Protein AF-A0A958S9B5-F1 (afdb_monomer_lite)

Radius of gyration: 39.16 Å; chains: 1; bounding box: 111×58×113 Å

Sequence (435 aa):
MLKYILKRLIVFIPTLIIISLLAFVISINAPGDPVERLSKSANKEGTASEQSSATKKVKQEIRKRLGLDLPIFYLSLGTLADPDTLYKVEDKAQQDNLLKLTRQYGNWEAVQNYYIALNEALEVTSKLNTDEIYQSISTFTLEEKMMDDSSYTDTIYSSSYSKNQINEAKNNTNFDILSLLESYNQEIIESKLLDIEKRYAENSFLAPSQEKFESVKTAFNYLKENASSWKTYVPKIIWYGNNQYHRWLFGDGGERKGVLRGDFGISYIDNQPVSAKIWKKFTVSFVFIFLSIVLSYLVSIPIGIYSAYKKNSGFDKGSSVLLFILYSMPSFFIGTLLLYMFANPDMYVWFPESGFQDPATFSEDWGMFKKIAHHWPYMVLPLITYTYSSFAFLSRIMRVGMIDVMGQDFIRTARAKGLGEKKVVLKHALRNSLL

Foldseek 3Di:
DVVVVVVVVVVVVVVVVVVLVVVLVCVVPPDDDLLVLVLVVVPPDDDDDVCDPVSLVSSLVVCVVLQVLFAADQKDKAFLLDDLCLSVPSDPLLSVLLVLLSLVQVHSVLSVQLLVLLVLLLVQLVPQDLVVLQVVQQPDWDFDDDPDDDDRDRDRDPPGDDSVRSVVLSVVLSVLSVVLSNDNDPVSNVVSLVVNVVSCVVDVSCVRSVVSSVSSVVSVVVSVVNRDNVRRVHMDMHGDPDHSSCCQACNDVPPARHVVVVQNDADSPPRHGPSVVCVVVVVVVVVLVVLLVVVLCVQQQVLLLVLLLPPPDPSVVVLLVVLVVLLPDDLVVQLVVCLCADCDPVHHNPAHNDDQADPVPDDPPDDPVVSCVRRVRVNVSVSCSSRRNSSSVSNNLSNVLLNVQCPDVVLVVCVVVVDDPVCSRPPPRNVRSVD

Secondary structure (DSSP, 8-state):
-HHHHHHHHHHHHHHHHHHHHHHHHHHHTSSS-HHHHHHHHH--S--TTSHHHHHHHHHHHHHHHHTTTS-SSSEEEEESSS-S-GGG-S-HHHHHHHHHHHHHHS-HHHHHHHHHHHHHHHHHHHH--HHHHHHHHHT-------SSS-------------HHHHHHHHHHHHHHHHHHHT---HHHHHHHHHHHHHHHHH-GGGHHHHHHHHHHHHHHHHHHHT--GGGGGSEEEEE-SS-HHHHHHH--SSS---GGGT---B-TTT-SBHHHHHHHHHHHHHHHHHHHHHHHHHHHHHHHHHHHHTTTSHHHHHHHHHHHHHHHS-HHHHHHHHHHHHB-TTS-BSS-SS-SS-TTT--TTS-HHHHHHHHHHHHHHHHHHHHHHHHHHHHHHHHHHHHHHHTSHHHHHHHHTT--HHHIIIIIIHHHHT-

pLDDT: mean 86.71, std 12.52, range [40.31, 96.31]

Structure (mmCIF, N/CA/C/O backbone):
data_AF-A0A958S9B5-F1
#
_entry.id   AF-A0A958S9B5-F1
#
loop_
_atom_site.group_PDB
_atom_site.id
_atom_site.type_symbol
_atom_site.label_atom_id
_atom_site.label_alt_id
_atom_site.label_comp_id
_atom_site.label_asym_id
_atom_site.label_entity_id
_atom_site.label_seq_id
_atom_site.pdbx_PDB_ins_code
_atom_site.Cartn_x
_atom_site.Cartn_y
_atom_site.Cartn_z
_atom_site.occupancy
_atom_site.B_iso_or_equiv
_atom_site.auth_seq_id
_atom_site.auth_comp_id
_atom_site.auth_asym_id
_atom_site.auth_atom_id
_atom_site.pdbx_PDB_model_num
ATOM 1 N N . MET A 1 1 ? -20.496 -26.781 15.648 1.00 86.88 1 MET A N 1
ATOM 2 C CA . MET A 1 1 ? -19.239 -25.997 15.698 1.00 86.88 1 MET A CA 1
ATOM 3 C C . MET A 1 1 ? -18.278 -26.308 14.546 1.00 86.88 1 MET A C 1
ATOM 5 O O . MET A 1 1 ? -17.953 -25.380 13.820 1.00 86.88 1 MET A O 1
ATOM 9 N N . LEU A 1 2 ? -17.879 -27.566 14.294 1.00 92.56 2 LEU A N 1
ATOM 10 C CA . LEU A 1 2 ? -16.907 -27.913 13.230 1.00 92.56 2 LEU A CA 1
ATOM 11 C C . LEU A 1 2 ? -17.297 -27.402 11.824 1.00 92.56 2 LEU A C 1
ATOM 13 O O . LEU A 1 2 ? -16.510 -26.718 11.182 1.00 92.56 2 LEU A O 1
ATOM 17 N N . LYS A 1 3 ? -18.541 -27.644 11.378 1.00 93.75 3 LYS A N 1
ATOM 18 C CA . LYS A 1 3 ? -19.063 -27.160 10.079 1.00 93.75 3 LYS A CA 1
ATOM 19 C C . LYS A 1 3 ? -18.985 -25.633 9.933 1.00 93.75 3 LYS A C 1
ATOM 21 O O . LYS A 1 3 ? -18.738 -25.123 8.846 1.00 93.75 3 LYS A O 1
ATOM 26 N N . TYR A 1 4 ? -19.181 -24.907 11.032 1.00 92.81 4 TYR A N 1
ATOM 27 C CA . TYR A 1 4 ? -19.086 -23.448 11.062 1.00 92.81 4 TYR A CA 1
ATOM 28 C C . TYR A 1 4 ? -17.633 -22.970 10.959 1.00 92.81 4 TYR A C 1
ATOM 30 O O . TYR A 1 4 ? -17.346 -22.069 10.174 1.00 92.81 4 TYR A O 1
ATOM 38 N N . ILE A 1 5 ? -16.719 -23.613 11.694 1.00 94.38 5 ILE A N 1
ATOM 39 C CA . ILE A 1 5 ? -15.278 -23.332 11.621 1.00 94.38 5 ILE A CA 1
ATOM 40 C C . ILE A 1 5 ? -14.763 -23.608 10.207 1.00 94.38 5 ILE A C 1
ATOM 42 O O . ILE A 1 5 ? -14.125 -22.744 9.617 1.00 94.38 5 ILE A O 1
ATOM 46 N N . LEU A 1 6 ? -15.111 -24.759 9.627 1.00 95.69 6 LEU A N 1
ATOM 47 C CA . LEU A 1 6 ? -14.697 -25.125 8.274 1.00 95.69 6 LEU A CA 1
ATOM 48 C C . LEU A 1 6 ? -15.218 -24.126 7.233 1.00 95.69 6 LEU A C 1
ATOM 50 O O . LEU A 1 6 ? -14.453 -23.659 6.397 1.00 95.69 6 LEU A O 1
ATOM 54 N N . LYS A 1 7 ? -16.494 -23.724 7.325 1.00 95.06 7 LYS A N 1
ATOM 55 C CA . LYS A 1 7 ? -17.062 -22.690 6.447 1.00 95.06 7 LYS A CA 1
ATOM 56 C C . LYS A 1 7 ? -16.299 -21.368 6.567 1.00 95.06 7 LYS A C 1
ATOM 58 O O . LYS A 1 7 ? -16.026 -20.739 5.550 1.00 95.06 7 LYS A O 1
ATOM 63 N N . ARG A 1 8 ? -15.926 -20.951 7.783 1.00 93.62 8 ARG A N 1
ATOM 64 C CA . ARG A 1 8 ? -15.113 -19.742 7.987 1.00 93.62 8 ARG A CA 1
ATOM 65 C C . ARG A 1 8 ? -13.705 -19.883 7.418 1.00 93.62 8 ARG A C 1
ATOM 67 O O . ARG A 1 8 ? -13.253 -18.945 6.780 1.00 93.62 8 ARG A O 1
ATOM 74 N N . LEU A 1 9 ? -13.044 -21.026 7.599 1.00 94.06 9 LEU A N 1
ATOM 75 C CA . LEU A 1 9 ? -11.711 -21.275 7.037 1.00 94.06 9 LEU A CA 1
ATOM 76 C C . LEU A 1 9 ? -11.722 -21.253 5.505 1.00 94.06 9 LEU A C 1
ATOM 78 O O . LEU A 1 9 ? -10.840 -20.657 4.898 1.00 94.06 9 LEU A O 1
ATOM 82 N N . ILE A 1 10 ? -12.750 -21.828 4.879 1.00 95.50 10 ILE A N 1
ATOM 83 C CA . ILE A 1 10 ? -12.901 -21.799 3.419 1.00 95.50 10 ILE A CA 1
ATOM 84 C C . ILE A 1 10 ? -13.118 -20.368 2.920 1.00 95.50 10 ILE A C 1
ATOM 86 O O . ILE A 1 10 ? -12.505 -19.975 1.936 1.00 95.50 10 ILE A O 1
ATOM 90 N N . VAL A 1 11 ? -13.951 -19.573 3.601 1.00 94.50 11 VAL A N 1
ATOM 91 C CA . VAL A 1 11 ? -14.179 -18.157 3.249 1.00 94.50 11 VAL A CA 1
ATOM 92 C C . VAL A 1 11 ? -12.947 -17.294 3.540 1.00 94.50 11 VAL A C 1
ATOM 94 O O . VAL A 1 11 ? -12.721 -16.295 2.864 1.00 94.50 11 VAL A O 1
ATOM 97 N N . PHE A 1 12 ? -12.113 -17.688 4.501 1.00 94.31 12 PHE A N 1
ATOM 98 C CA . PHE A 1 12 ? -10.923 -16.938 4.886 1.00 94.31 12 PHE A CA 1
ATOM 99 C C . PHE A 1 12 ? -9.874 -16.869 3.765 1.00 94.31 12 PHE A C 1
ATOM 101 O O . PHE A 1 12 ? -9.286 -15.812 3.539 1.00 94.31 12 PHE A O 1
ATOM 108 N N . ILE A 1 13 ? -9.681 -17.954 3.012 1.00 92.31 13 ILE A N 1
ATOM 109 C CA . ILE A 1 13 ? -8.696 -18.020 1.920 1.00 92.31 13 ILE A CA 1
ATOM 110 C C . ILE A 1 13 ? -8.941 -16.948 0.835 1.00 92.31 13 ILE A C 1
ATOM 112 O O . ILE A 1 13 ? -8.038 -16.143 0.601 1.00 92.31 13 ILE A O 1
ATOM 116 N N . PRO A 1 14 ? -10.125 -16.851 0.194 1.00 94.62 14 PRO A N 1
ATOM 117 C CA . PRO A 1 14 ? -10.375 -15.811 -0.800 1.00 94.62 14 PRO A CA 1
ATOM 118 C C . PRO A 1 14 ? -10.345 -14.410 -0.184 1.00 94.62 14 PRO A C 1
ATOM 120 O O . PRO A 1 14 ? -9.853 -13.487 -0.827 1.00 94.62 14 PRO A O 1
ATOM 123 N N . THR A 1 15 ? -10.788 -14.231 1.069 1.00 93.44 15 THR A N 1
ATOM 124 C CA . THR A 1 15 ? -10.678 -12.917 1.725 1.00 93.44 15 THR A CA 1
ATOM 125 C C . THR A 1 15 ? -9.228 -12.484 1.909 1.00 93.44 15 THR A C 1
ATOM 127 O O . THR A 1 15 ? -8.916 -11.324 1.657 1.00 93.44 15 THR A O 1
ATOM 130 N N . LEU A 1 16 ? -8.326 -13.402 2.274 1.00 91.69 16 LEU A N 1
ATOM 131 C CA . LEU A 1 16 ? -6.903 -13.098 2.382 1.00 91.69 16 LEU A CA 1
ATOM 132 C C . LEU A 1 16 ? -6.302 -12.708 1.036 1.00 91.69 16 LEU A C 1
ATOM 134 O O . LEU A 1 16 ? -5.554 -11.740 0.993 1.00 91.69 16 LEU A O 1
ATOM 138 N N . ILE A 1 17 ? -6.652 -13.414 -0.043 1.00 91.94 17 ILE A N 1
ATOM 139 C CA . ILE A 1 17 ? -6.169 -13.099 -1.396 1.00 91.94 17 ILE A CA 1
ATOM 140 C C . ILE A 1 17 ? -6.638 -11.705 -1.831 1.00 91.94 17 ILE A C 1
ATOM 142 O O . ILE A 1 17 ? -5.865 -10.931 -2.390 1.00 91.94 17 ILE A O 1
ATOM 146 N N . ILE A 1 18 ? -7.897 -11.357 -1.554 1.00 94.62 18 ILE A N 1
ATOM 147 C CA . ILE A 1 18 ? -8.435 -10.029 -1.875 1.00 94.62 18 ILE A CA 1
ATOM 148 C C . ILE A 1 18 ? -7.705 -8.950 -1.069 1.00 94.62 18 ILE A C 1
ATOM 150 O O . ILE A 1 18 ? -7.278 -7.945 -1.633 1.00 94.62 18 ILE A O 1
ATOM 154 N N . ILE A 1 19 ? -7.530 -9.159 0.239 1.00 93.50 19 ILE A N 1
ATOM 155 C CA . ILE A 1 19 ? -6.843 -8.203 1.115 1.00 93.50 19 ILE A CA 1
ATOM 156 C C . ILE A 1 19 ? -5.372 -8.055 0.714 1.00 93.50 19 ILE A C 1
ATOM 158 O O . ILE A 1 19 ? -4.869 -6.935 0.683 1.00 93.50 19 ILE A O 1
ATOM 162 N N . SER A 1 20 ? -4.680 -9.147 0.381 1.00 93.56 20 SER A N 1
ATOM 163 C CA . SER A 1 20 ? -3.277 -9.104 -0.037 1.00 93.56 20 SER A CA 1
ATOM 164 C C . SER A 1 20 ? -3.110 -8.383 -1.368 1.00 93.56 20 SER A C 1
ATOM 166 O O . SER A 1 20 ? -2.190 -7.582 -1.508 1.00 93.56 20 SER A O 1
ATOM 168 N N . LEU A 1 21 ? -4.016 -8.608 -2.323 1.00 94.19 21 LEU A N 1
ATOM 169 C CA . LEU A 1 21 ? -4.018 -7.903 -3.602 1.00 94.19 21 LEU A CA 1
ATOM 170 C C . LEU A 1 21 ? -4.279 -6.410 -3.396 1.00 94.19 21 LEU A C 1
ATOM 172 O O . LEU A 1 21 ? -3.544 -5.583 -3.926 1.00 94.19 21 LEU A O 1
ATOM 176 N N . LEU A 1 22 ? -5.266 -6.055 -2.574 1.00 94.88 22 LEU A N 1
ATOM 177 C CA . LEU A 1 22 ? -5.580 -4.662 -2.264 1.00 94.88 22 LEU A CA 1
ATOM 178 C C . LEU A 1 22 ? -4.407 -3.967 -1.554 1.00 94.88 22 LEU A C 1
ATOM 180 O O . LEU A 1 22 ? -4.020 -2.865 -1.939 1.00 94.88 22 LEU A O 1
ATOM 184 N N . ALA A 1 23 ? -3.787 -4.625 -0.571 1.00 92.00 23 ALA A N 1
ATOM 185 C CA . ALA A 1 23 ? -2.603 -4.114 0.116 1.00 92.00 23 ALA A CA 1
ATOM 186 C C . ALA A 1 23 ? -1.419 -3.921 -0.844 1.00 92.00 23 ALA A C 1
ATOM 188 O O . ALA A 1 23 ? -0.729 -2.903 -0.778 1.00 92.00 23 ALA A O 1
ATOM 189 N N . PHE A 1 24 ? -1.207 -4.862 -1.764 1.00 93.25 24 PHE A N 1
ATOM 190 C CA . PHE A 1 24 ? -0.168 -4.757 -2.781 1.00 93.25 24 PHE A CA 1
ATOM 191 C C . PHE A 1 24 ? -0.432 -3.601 -3.754 1.00 93.25 24 PHE A C 1
ATOM 193 O O . PHE A 1 24 ? 0.469 -2.805 -4.004 1.00 93.25 24 PHE A O 1
ATOM 200 N N . VAL A 1 25 ? -1.672 -3.440 -4.232 1.00 93.69 25 VAL A N 1
ATOM 201 C CA . VAL A 1 25 ? -2.073 -2.314 -5.093 1.00 93.69 25 VAL A CA 1
ATOM 202 C C . VAL A 1 25 ? -1.829 -0.977 -4.393 1.00 93.69 25 VAL A C 1
ATOM 204 O O . VAL A 1 25 ? -1.271 -0.063 -4.995 1.00 93.69 25 VAL A O 1
ATOM 207 N N . ILE A 1 26 ? -2.179 -0.853 -3.112 1.00 90.88 26 ILE A N 1
ATOM 208 C CA . ILE A 1 26 ? -1.870 0.357 -2.336 1.00 90.88 26 ILE A CA 1
ATOM 209 C C . ILE A 1 26 ? -0.352 0.561 -2.234 1.00 90.88 26 ILE A C 1
ATOM 211 O O . ILE A 1 26 ? 0.127 1.682 -2.388 1.00 90.88 26 ILE A O 1
ATOM 215 N N . SER A 1 27 ? 0.416 -0.511 -2.019 1.00 86.62 27 SER A N 1
ATOM 216 C CA . SER A 1 27 ? 1.873 -0.438 -1.885 1.00 86.62 27 SER A CA 1
ATOM 217 C C . SER A 1 27 ? 2.575 0.040 -3.157 1.00 86.62 27 SER A C 1
ATOM 219 O O . SER A 1 27 ? 3.534 0.799 -3.048 1.00 86.62 27 SER A O 1
ATOM 221 N N . ILE A 1 28 ? 2.142 -0.394 -4.345 1.00 87.62 28 ILE A N 1
ATOM 222 C CA . ILE A 1 28 ? 2.762 0.015 -5.621 1.00 87.62 28 ILE A CA 1
ATOM 223 C C . ILE A 1 28 ? 2.362 1.434 -6.045 1.00 87.62 28 ILE A C 1
ATOM 225 O O . ILE A 1 28 ? 3.097 2.080 -6.782 1.00 87.62 28 ILE A O 1
ATOM 229 N N . ASN A 1 29 ? 1.209 1.920 -5.575 1.00 88.44 29 ASN A N 1
ATOM 230 C CA . ASN A 1 29 ? 0.721 3.277 -5.840 1.00 88.44 29 ASN A CA 1
ATOM 231 C C . ASN A 1 29 ? 1.169 4.286 -4.770 1.00 88.44 29 ASN A C 1
ATOM 233 O O . ASN A 1 29 ? 0.790 5.457 -4.822 1.00 88.44 29 ASN A O 1
ATOM 237 N N . ALA A 1 30 ? 1.957 3.850 -3.784 1.00 84.50 30 ALA A N 1
ATOM 238 C CA . ALA A 1 30 ? 2.488 4.737 -2.763 1.00 84.50 30 ALA A CA 1
ATOM 239 C C . ALA A 1 30 ? 3.435 5.780 -3.397 1.00 84.50 30 ALA A C 1
ATOM 241 O O . ALA A 1 30 ? 4.268 5.431 -4.235 1.00 84.50 30 ALA A O 1
ATOM 242 N N . PRO A 1 31 ? 3.340 7.064 -3.008 1.00 81.06 31 PRO A N 1
ATOM 243 C CA . PRO A 1 31 ? 4.114 8.123 -3.641 1.00 81.06 31 PRO A CA 1
ATOM 244 C C . PRO A 1 31 ? 5.620 8.019 -3.350 1.00 81.06 31 PRO A C 1
ATOM 246 O O . PRO A 1 31 ? 6.065 7.936 -2.200 1.00 81.06 31 PRO A O 1
ATOM 249 N N . GLY A 1 32 ? 6.409 8.152 -4.417 1.00 76.44 32 GLY A N 1
ATOM 250 C CA . GLY A 1 32 ? 7.869 8.212 -4.393 1.00 76.44 32 GLY A CA 1
ATOM 251 C C . GLY A 1 32 ? 8.536 6.919 -4.859 1.00 76.44 32 GLY A C 1
ATOM 252 O O . GLY A 1 32 ? 8.209 5.837 -4.384 1.00 76.44 32 GLY A O 1
ATOM 253 N N . ASP A 1 33 ? 9.518 7.048 -5.755 1.00 82.06 33 ASP A N 1
ATOM 254 C CA . ASP A 1 33 ? 10.293 5.906 -6.248 1.00 82.06 33 ASP A CA 1
ATOM 255 C C . ASP A 1 33 ? 11.311 5.458 -5.176 1.00 82.06 33 ASP A C 1
ATOM 257 O O . ASP A 1 33 ? 12.181 6.253 -4.788 1.00 82.06 33 ASP A O 1
ATOM 261 N N . PRO A 1 34 ? 11.231 4.214 -4.664 1.00 82.25 34 PRO A N 1
ATOM 262 C CA . PRO A 1 34 ? 12.216 3.695 -3.718 1.00 82.25 34 PRO A CA 1
ATOM 263 C C . PRO A 1 34 ? 13.635 3.682 -4.300 1.00 82.25 34 PRO A C 1
ATOM 265 O O . PRO A 1 34 ? 14.586 3.894 -3.549 1.00 82.25 34 PRO A O 1
ATOM 268 N N . VAL A 1 35 ? 13.792 3.509 -5.619 1.00 83.75 35 VAL A N 1
ATOM 269 C CA . VAL A 1 35 ? 15.101 3.549 -6.289 1.00 83.75 35 VAL A CA 1
ATOM 270 C C . VAL A 1 35 ? 15.729 4.928 -6.141 1.00 83.75 35 VAL A C 1
ATOM 272 O O . VAL A 1 35 ? 16.899 5.043 -5.784 1.00 83.75 35 VAL A O 1
ATOM 275 N N . GLU A 1 36 ? 14.946 5.986 -6.347 1.00 79.50 36 GLU A N 1
ATOM 276 C CA . GLU A 1 36 ? 15.434 7.359 -6.240 1.00 79.50 36 GLU A CA 1
ATOM 277 C C . GLU A 1 36 ? 15.895 7.668 -4.811 1.00 79.50 36 GLU A C 1
ATOM 279 O O . GLU A 1 36 ? 16.978 8.218 -4.612 1.00 79.50 36 GLU A O 1
ATOM 284 N N . ARG A 1 37 ? 15.116 7.253 -3.805 1.00 77.94 37 ARG A N 1
ATOM 285 C CA . ARG A 1 37 ? 15.450 7.462 -2.387 1.00 77.94 37 ARG A CA 1
ATOM 286 C C . ARG A 1 37 ? 16.728 6.728 -1.984 1.00 77.94 37 ARG A C 1
ATOM 288 O O . ARG A 1 37 ? 17.606 7.337 -1.377 1.00 77.94 37 ARG A O 1
ATOM 295 N N . LEU A 1 38 ? 16.851 5.459 -2.371 1.00 77.94 38 LEU A N 1
ATOM 296 C CA . LEU A 1 38 ? 18.025 4.641 -2.066 1.00 77.94 38 LEU A CA 1
ATOM 297 C C . LEU A 1 38 ? 19.271 5.122 -2.822 1.00 77.94 38 LEU A C 1
ATOM 299 O O . LEU A 1 38 ? 20.353 5.192 -2.241 1.00 77.94 38 LEU A O 1
ATOM 303 N N . SER A 1 39 ? 19.122 5.539 -4.083 1.00 77.31 39 SER A N 1
ATOM 304 C CA . SER A 1 39 ? 20.230 6.107 -4.862 1.00 77.31 39 SER A CA 1
ATOM 305 C C . SER A 1 39 ? 20.738 7.424 -4.268 1.00 77.31 39 SER A C 1
ATOM 307 O O . SER A 1 39 ? 21.943 7.628 -4.177 1.00 77.31 39 SER A O 1
ATOM 309 N N . LYS A 1 40 ? 19.843 8.292 -3.770 1.00 72.69 40 LYS A N 1
ATOM 310 C CA . LYS A 1 40 ? 20.224 9.546 -3.099 1.00 72.69 40 LYS A CA 1
ATOM 311 C C . LYS A 1 40 ? 20.951 9.305 -1.781 1.00 72.69 40 LYS A C 1
ATOM 313 O O . LYS A 1 40 ? 21.849 10.068 -1.446 1.00 72.69 40 LYS A O 1
ATOM 318 N N . SER A 1 41 ? 20.583 8.259 -1.038 1.00 66.00 41 SER A N 1
ATOM 319 C CA . SER A 1 41 ? 21.331 7.869 0.161 1.00 66.00 41 SER A CA 1
ATOM 320 C C . SER A 1 41 ? 22.704 7.268 -0.154 1.00 66.00 41 SER A C 1
ATOM 322 O O . SER A 1 41 ? 23.614 7.442 0.649 1.00 66.00 41 SER A O 1
ATOM 324 N N . ALA A 1 42 ? 22.859 6.604 -1.305 1.00 63.84 42 ALA A N 1
ATOM 325 C CA . ALA A 1 42 ? 24.129 6.023 -1.743 1.00 63.84 42 ALA A CA 1
ATOM 326 C C . ALA A 1 42 ? 25.096 7.070 -2.336 1.00 63.84 42 ALA A C 1
ATOM 328 O O . ALA A 1 42 ? 26.294 7.001 -2.093 1.00 63.84 42 ALA A O 1
ATOM 329 N N . ASN A 1 43 ? 24.585 8.076 -3.054 1.00 61.66 43 ASN A N 1
ATOM 330 C CA . ASN A 1 43 ? 25.380 9.066 -3.796 1.00 61.66 43 ASN A CA 1
ATOM 331 C C . ASN A 1 43 ? 25.842 10.277 -2.959 1.00 61.66 43 ASN A C 1
ATOM 333 O O . ASN A 1 43 ? 25.967 11.381 -3.486 1.00 61.66 43 ASN A O 1
ATOM 337 N N . LYS A 1 44 ? 26.080 10.120 -1.651 1.00 53.81 44 LYS A N 1
ATOM 338 C CA . LYS A 1 44 ? 26.502 11.243 -0.789 1.00 53.81 44 LYS A CA 1
ATOM 339 C C . LYS A 1 44 ? 27.952 11.716 -1.009 1.00 53.81 44 LYS A C 1
ATOM 341 O O . LYS A 1 44 ? 28.370 12.648 -0.330 1.00 53.81 44 LYS A O 1
ATOM 346 N N . GLU A 1 45 ? 28.684 11.155 -1.972 1.00 50.16 45 GLU A N 1
ATOM 347 C CA . GLU A 1 45 ? 30.063 11.535 -2.307 1.00 50.16 45 GLU A CA 1
ATOM 348 C C . GLU A 1 45 ? 30.270 11.556 -3.841 1.00 50.16 45 GLU A C 1
ATOM 350 O O . GLU A 1 45 ? 30.166 10.519 -4.490 1.00 50.16 45 GLU A O 1
ATOM 355 N N . GLY A 1 46 ? 30.550 12.728 -4.438 1.00 44.19 46 GLY A N 1
ATOM 356 C CA . GLY A 1 46 ? 31.077 12.846 -5.816 1.00 44.19 46 GLY A CA 1
ATOM 357 C C . GLY A 1 46 ? 30.486 13.964 -6.697 1.00 44.19 46 GLY A C 1
ATOM 358 O O . GLY A 1 46 ? 29.293 14.250 -6.650 1.00 44.19 46 GLY A O 1
ATOM 359 N N . THR A 1 47 ? 31.338 14.596 -7.512 1.00 44.09 47 THR A N 1
ATOM 360 C CA . THR A 1 47 ? 31.079 15.732 -8.424 1.00 44.09 47 THR A CA 1
ATOM 361 C C . THR A 1 47 ? 30.292 15.365 -9.699 1.00 44.09 47 THR A C 1
ATOM 363 O O . THR A 1 47 ? 30.292 14.229 -10.162 1.00 44.09 47 THR A O 1
ATOM 366 N N . ALA A 1 48 ? 29.616 16.367 -10.276 1.00 49.94 48 ALA A N 1
ATOM 367 C CA . ALA A 1 48 ? 28.470 16.243 -11.188 1.00 49.94 48 ALA A CA 1
ATOM 368 C C . ALA A 1 48 ? 28.721 15.760 -12.638 1.00 49.94 48 ALA A C 1
ATOM 370 O O . ALA A 1 48 ? 27.755 15.540 -13.367 1.00 49.94 48 ALA A O 1
ATOM 371 N N . SER A 1 49 ? 29.965 15.605 -13.103 1.00 40.31 49 SER A N 1
ATOM 372 C CA . SER A 1 49 ? 30.252 15.496 -14.549 1.00 40.31 49 SER A CA 1
ATOM 373 C C . SER A 1 49 ? 30.508 14.079 -15.088 1.00 40.31 49 SER A C 1
ATOM 375 O O . SER A 1 49 ? 30.287 13.853 -16.272 1.00 40.31 49 SER A O 1
ATOM 377 N N . GLU A 1 50 ? 30.867 13.096 -14.255 1.00 41.41 50 GLU A N 1
ATOM 378 C CA . GLU A 1 50 ? 30.998 11.674 -14.670 1.00 41.41 50 GLU A CA 1
ATOM 379 C C . GLU A 1 50 ? 29.745 10.835 -14.342 1.00 41.41 50 GLU A C 1
ATOM 381 O O . GLU A 1 50 ? 29.669 9.627 -14.579 1.00 41.41 50 GLU A O 1
ATOM 386 N N . GLN A 1 51 ? 28.714 11.487 -13.801 1.00 49.28 51 GLN A N 1
ATOM 387 C CA . GLN A 1 51 ? 27.632 10.830 -13.078 1.00 49.28 51 GLN A CA 1
ATOM 388 C C . GLN A 1 51 ? 26.522 10.230 -13.946 1.00 49.28 51 GLN A C 1
ATOM 390 O O . GLN A 1 51 ? 25.775 9.415 -13.421 1.00 49.28 51 GLN A O 1
ATOM 395 N N . SER A 1 52 ? 26.369 10.539 -15.237 1.00 59.28 52 SER A N 1
ATOM 396 C CA . SER A 1 52 ? 25.160 10.097 -15.966 1.00 59.28 52 SER A CA 1
ATOM 397 C C . SER A 1 52 ? 25.101 8.572 -16.168 1.00 59.28 52 SER A C 1
ATOM 399 O O . SER A 1 52 ? 24.144 7.925 -15.739 1.00 59.28 52 SER A O 1
ATOM 401 N N . SER A 1 53 ? 26.146 7.960 -16.731 1.00 56.34 53 SER A N 1
ATOM 402 C CA . SER A 1 53 ? 26.146 6.517 -17.030 1.00 56.34 53 SER A CA 1
ATOM 403 C C . SER A 1 53 ? 26.349 5.649 -15.785 1.00 56.34 53 SER A C 1
ATOM 405 O O . SER A 1 53 ? 25.677 4.631 -15.629 1.00 56.34 53 SER A O 1
ATOM 407 N N . ALA A 1 54 ? 27.229 6.059 -14.864 1.00 61.91 54 ALA A N 1
ATOM 408 C CA . ALA A 1 54 ? 27.456 5.340 -13.609 1.00 61.91 54 ALA A CA 1
ATOM 409 C C . ALA A 1 54 ? 26.230 5.412 -12.678 1.00 61.91 54 ALA A C 1
ATOM 411 O O . ALA A 1 54 ? 25.812 4.391 -12.134 1.00 61.91 54 ALA A O 1
ATOM 412 N N . THR A 1 55 ? 25.571 6.574 -12.569 1.00 72.06 55 THR A N 1
ATOM 413 C CA . THR A 1 55 ? 24.340 6.708 -11.767 1.00 72.06 55 THR A CA 1
ATOM 414 C C . THR A 1 55 ? 23.179 5.924 -12.375 1.00 72.06 55 THR A C 1
ATOM 416 O O . THR A 1 55 ? 22.410 5.318 -11.627 1.00 72.06 55 THR A O 1
ATOM 419 N N . LYS A 1 56 ? 23.045 5.886 -13.712 1.00 74.44 56 LYS A N 1
ATOM 420 C CA . LYS A 1 56 ? 22.042 5.042 -14.387 1.00 74.44 56 LYS A CA 1
ATOM 421 C C . LYS A 1 56 ? 22.232 3.561 -14.029 1.00 74.44 56 LYS A C 1
ATOM 423 O O . LYS A 1 56 ? 21.263 2.929 -13.609 1.00 74.44 56 LYS A O 1
ATOM 428 N N . LYS A 1 57 ? 23.471 3.052 -14.073 1.00 78.56 57 LYS A N 1
ATOM 429 C CA . LYS A 1 57 ? 23.801 1.667 -13.683 1.00 78.56 57 LYS A CA 1
ATOM 430 C C . LYS A 1 57 ? 23.460 1.364 -12.221 1.00 78.56 57 LYS A C 1
ATOM 432 O O . LYS A 1 57 ? 22.818 0.357 -11.940 1.00 78.56 57 LYS A O 1
ATOM 437 N N . VAL A 1 58 ? 23.804 2.259 -11.290 1.00 82.12 58 VAL A N 1
ATOM 438 C CA . VAL A 1 58 ? 23.468 2.089 -9.861 1.00 82.12 58 VAL A CA 1
ATOM 439 C C . VAL A 1 58 ? 21.952 2.048 -9.645 1.00 82.12 58 VAL A C 1
ATOM 441 O O . VAL A 1 58 ? 21.443 1.185 -8.928 1.00 82.12 58 VAL A O 1
ATOM 444 N N . LYS A 1 59 ? 21.195 2.946 -10.292 1.00 81.94 59 LYS A N 1
ATOM 445 C CA . LYS A 1 59 ? 19.725 2.944 -10.210 1.00 81.94 59 LYS A CA 1
ATOM 446 C C . LYS A 1 59 ? 19.125 1.644 -10.757 1.00 81.94 59 LYS A C 1
ATOM 448 O O . LYS A 1 59 ? 18.196 1.110 -10.150 1.00 81.94 59 LYS A O 1
ATOM 453 N N . GLN A 1 60 ? 19.656 1.121 -11.861 1.00 80.88 60 GLN A N 1
ATOM 454 C CA . GLN A 1 60 ? 19.230 -0.158 -12.440 1.00 80.88 60 GLN A CA 1
ATOM 455 C C . GLN A 1 60 ? 19.497 -1.331 -11.489 1.00 80.88 60 GLN A C 1
ATOM 457 O O . GLN A 1 60 ? 18.608 -2.151 -11.257 1.00 80.88 60 GLN A O 1
ATOM 462 N N . GLU A 1 61 ? 20.672 -1.372 -10.859 1.00 84.38 61 GLU A N 1
ATOM 463 C CA . GLU A 1 61 ? 21.016 -2.426 -9.905 1.00 84.38 61 GLU A CA 1
ATOM 464 C C . GLU A 1 61 ? 20.084 -2.421 -8.684 1.00 84.38 61 GLU A C 1
ATOM 466 O O . GLU A 1 61 ? 19.555 -3.466 -8.293 1.00 84.38 61 GLU A O 1
ATOM 471 N N . ILE A 1 62 ? 19.804 -1.241 -8.119 1.00 84.62 62 ILE A N 1
ATOM 472 C CA . ILE A 1 62 ? 18.838 -1.093 -7.020 1.00 84.62 62 ILE A CA 1
ATOM 473 C C . ILE A 1 62 ? 17.451 -1.581 -7.460 1.00 84.62 62 ILE A C 1
ATOM 475 O O . ILE A 1 62 ? 16.787 -2.305 -6.716 1.00 84.62 62 ILE A O 1
ATOM 479 N N . ARG A 1 63 ? 17.013 -1.232 -8.677 1.00 85.62 63 ARG A N 1
ATOM 480 C CA . ARG A 1 63 ? 15.710 -1.648 -9.218 1.00 85.62 63 ARG A CA 1
ATOM 481 C C . ARG A 1 63 ? 15.588 -3.174 -9.296 1.00 85.62 63 ARG A C 1
ATOM 483 O O . ARG A 1 63 ? 14.572 -3.712 -8.857 1.00 85.62 63 ARG A O 1
ATOM 490 N N . LYS A 1 64 ? 16.644 -3.852 -9.756 1.00 86.69 64 LYS A N 1
ATOM 491 C CA . LYS A 1 64 ? 16.737 -5.317 -9.854 1.00 86.69 64 LYS A CA 1
ATOM 492 C C . LYS A 1 64 ? 16.727 -6.003 -8.488 1.00 86.69 64 LYS A C 1
ATOM 494 O O . LYS A 1 64 ? 15.982 -6.963 -8.271 1.00 86.69 64 LYS A O 1
ATOM 499 N N . ARG A 1 65 ? 17.491 -5.470 -7.524 1.00 84.75 65 ARG A N 1
ATOM 500 C CA . ARG A 1 65 ? 17.483 -5.964 -6.133 1.00 84.75 65 ARG A CA 1
ATOM 501 C C . ARG A 1 65 ? 16.081 -5.882 -5.529 1.00 84.75 65 ARG A C 1
ATOM 503 O O . ARG A 1 65 ? 15.592 -6.860 -4.967 1.00 84.75 65 ARG A O 1
ATOM 510 N N . LEU A 1 66 ? 15.388 -4.759 -5.733 1.00 85.31 66 LEU A N 1
ATOM 511 C CA . LEU A 1 66 ? 14.012 -4.564 -5.267 1.00 85.31 66 LEU A CA 1
ATOM 512 C C . LEU A 1 66 ? 12.958 -5.354 -6.063 1.00 85.31 66 LEU A C 1
ATOM 514 O O . LEU A 1 66 ? 11.815 -5.447 -5.615 1.00 85.31 66 LEU A O 1
ATOM 518 N N . GLY A 1 67 ? 13.322 -5.924 -7.215 1.00 87.38 67 GLY A N 1
ATOM 519 C CA . GLY A 1 67 ? 12.415 -6.641 -8.111 1.00 87.38 67 GLY A CA 1
ATOM 520 C C . GLY A 1 67 ? 11.460 -5.755 -8.892 1.00 87.38 67 GLY A C 1
ATOM 521 O O . GLY A 1 67 ? 10.459 -6.247 -9.398 1.00 87.38 67 GLY A O 1
ATOM 522 N N . LEU A 1 68 ? 11.742 -4.458 -8.969 1.00 86.62 68 LEU A N 1
ATOM 523 C CA . LEU A 1 68 ? 10.907 -3.466 -9.649 1.00 86.62 68 LEU A CA 1
ATOM 524 C C . LEU A 1 68 ? 11.060 -3.505 -11.178 1.00 86.62 68 LEU A C 1
ATOM 526 O O . LEU A 1 68 ? 10.332 -2.815 -11.884 1.00 86.62 68 LEU A O 1
ATOM 530 N N . ASP A 1 69 ? 12.015 -4.289 -11.670 1.00 86.38 69 ASP A N 1
ATOM 531 C CA . ASP A 1 69 ? 12.208 -4.682 -13.067 1.00 86.38 69 ASP A CA 1
ATOM 532 C C . ASP A 1 69 ? 11.203 -5.754 -13.523 1.00 86.38 69 ASP A C 1
ATOM 534 O O . ASP A 1 69 ? 10.990 -5.956 -14.716 1.00 86.38 69 ASP A O 1
ATOM 538 N N . LEU A 1 70 ? 10.549 -6.441 -12.583 1.00 90.06 70 LEU A N 1
ATOM 539 C CA . LEU A 1 70 ? 9.613 -7.512 -12.901 1.00 90.06 70 LEU A CA 1
ATOM 540 C C . LEU A 1 70 ? 8.206 -6.983 -13.213 1.00 90.06 70 LEU A C 1
ATOM 542 O O . LEU A 1 70 ? 7.815 -5.913 -12.737 1.00 90.06 70 LEU A O 1
ATOM 546 N N . PRO A 1 71 ? 7.386 -7.768 -13.934 1.00 91.56 71 PRO A N 1
ATOM 547 C CA . PRO A 1 71 ? 5.965 -7.494 -14.105 1.00 91.56 71 PRO A CA 1
ATOM 548 C C . PRO A 1 71 ? 5.262 -7.334 -12.757 1.00 91.56 71 PRO A C 1
ATOM 550 O O . PRO A 1 71 ? 5.620 -7.986 -11.779 1.00 91.56 71 PRO A O 1
ATOM 553 N N . ILE A 1 72 ? 4.235 -6.489 -12.695 1.00 92.44 72 ILE A N 1
ATOM 554 C CA . ILE A 1 72 ? 3.543 -6.174 -11.434 1.00 92.44 72 ILE A CA 1
ATOM 555 C C . ILE A 1 72 ? 2.837 -7.412 -10.858 1.00 92.44 72 ILE A C 1
ATOM 557 O O . ILE A 1 72 ? 2.869 -7.654 -9.651 1.00 92.44 72 ILE A O 1
ATOM 561 N N . PHE A 1 73 ? 2.209 -8.210 -11.720 1.00 93.88 73 PHE A N 1
ATOM 562 C CA . PHE A 1 73 ? 1.354 -9.328 -11.332 1.00 93.88 73 PHE A CA 1
ATOM 563 C C . PHE A 1 73 ? 1.561 -10.535 -12.255 1.00 93.88 73 PHE A C 1
ATOM 565 O O . PHE A 1 73 ? 2.266 -10.446 -13.256 1.00 93.88 73 PHE A O 1
ATOM 572 N N . TYR A 1 74 ? 0.939 -11.668 -11.922 1.00 91.75 74 TYR A N 1
ATOM 573 C CA . TYR A 1 74 ? 1.015 -12.912 -12.700 1.00 91.75 74 TYR A CA 1
ATOM 574 C C . TYR A 1 74 ? 0.473 -12.806 -14.119 1.00 91.75 74 TYR A C 1
ATOM 576 O O . TYR A 1 74 ? 0.834 -13.616 -14.966 1.00 91.75 74 TYR A O 1
ATOM 584 N N . LEU A 1 75 ? -0.414 -11.850 -14.365 1.00 92.62 75 LEU A N 1
ATOM 585 C CA . LEU A 1 75 ? -1.015 -11.644 -15.666 1.00 92.62 75 LEU A CA 1
ATOM 586 C C . LEU A 1 75 ? -1.140 -10.157 -15.969 1.00 92.62 75 LEU A C 1
ATOM 588 O O . LEU A 1 75 ? -1.375 -9.351 -15.065 1.00 92.62 75 LEU A O 1
ATOM 592 N N . SER A 1 76 ? -0.995 -9.810 -17.241 1.00 91.19 76 SER A N 1
ATOM 593 C CA . SER A 1 76 ? -1.354 -8.503 -17.785 1.00 91.19 76 SER A CA 1
ATOM 594 C C . SER A 1 76 ? -2.279 -8.671 -18.985 1.00 91.19 76 SER A C 1
ATOM 596 O O . SER A 1 76 ? -2.320 -9.720 -19.637 1.00 91.19 76 SER A O 1
ATOM 598 N N . LEU A 1 77 ? -3.048 -7.620 -19.250 1.00 91.00 77 LEU A N 1
ATOM 599 C CA . LEU A 1 77 ? -3.817 -7.486 -20.476 1.00 91.00 77 LEU A CA 1
ATOM 600 C C . LEU A 1 77 ? -2.981 -6.669 -21.454 1.00 91.00 77 LEU A C 1
ATOM 602 O O . LEU A 1 77 ? -2.661 -5.511 -21.182 1.00 91.00 77 LEU A O 1
ATOM 606 N N . GLY A 1 78 ? -2.623 -7.294 -22.566 1.00 90.31 78 GLY A N 1
ATOM 607 C CA . GLY A 1 78 ? -1.933 -6.663 -23.678 1.00 90.31 78 GLY A CA 1
ATOM 608 C C . GLY A 1 78 ? -2.626 -6.994 -24.989 1.00 90.31 78 GLY A C 1
ATOM 609 O O . GLY A 1 78 ? -3.785 -7.414 -25.027 1.00 90.31 78 GLY A O 1
ATOM 610 N N . THR A 1 79 ? -1.893 -6.814 -26.070 1.00 92.69 79 THR A N 1
ATOM 611 C CA . THR A 1 79 ? -2.320 -7.090 -27.440 1.00 92.69 79 THR A CA 1
ATOM 612 C C . THR A 1 79 ? -1.516 -8.258 -28.013 1.00 92.69 79 THR A C 1
ATOM 614 O O . THR A 1 79 ? -0.511 -8.670 -27.433 1.00 92.69 79 THR A O 1
ATOM 617 N N . LEU A 1 80 ? -1.919 -8.817 -29.157 1.00 91.50 80 LEU A N 1
ATOM 618 C CA . LEU A 1 80 ? -1.102 -9.825 -29.851 1.00 91.50 80 LEU A CA 1
ATOM 619 C C . LEU A 1 80 ? 0.258 -9.273 -30.307 1.00 91.50 80 LEU A C 1
ATOM 621 O O . LEU A 1 80 ? 1.175 -10.063 -30.530 1.00 91.50 80 LEU A O 1
ATOM 625 N N . ALA A 1 81 ? 0.379 -7.951 -30.455 1.00 91.56 81 ALA A N 1
ATOM 626 C CA . ALA A 1 81 ? 1.638 -7.289 -30.769 1.00 91.56 81 ALA A CA 1
ATOM 627 C C . ALA A 1 81 ? 2.572 -7.205 -29.552 1.00 91.56 81 ALA A C 1
ATOM 629 O O . ALA A 1 81 ? 3.784 -7.248 -29.730 1.00 91.56 81 ALA A O 1
ATOM 630 N N . ASP A 1 82 ? 2.031 -7.108 -28.332 1.00 90.44 82 ASP A N 1
ATOM 631 C CA . ASP A 1 82 ? 2.837 -6.936 -27.124 1.00 90.44 82 ASP A CA 1
ATOM 632 C C . ASP A 1 82 ? 3.602 -8.231 -26.770 1.00 90.44 82 ASP A C 1
ATOM 634 O O . ASP A 1 82 ? 3.005 -9.316 -26.670 1.00 90.44 82 ASP A O 1
ATOM 638 N N . PRO A 1 83 ? 4.921 -8.146 -26.533 1.00 88.44 83 PRO A N 1
ATOM 639 C CA . PRO A 1 83 ? 5.711 -9.297 -26.121 1.00 88.44 83 PRO A CA 1
ATOM 640 C C . PRO A 1 83 ? 5.544 -9.621 -24.639 1.00 88.44 83 PRO A C 1
ATOM 642 O O . PRO A 1 83 ? 5.231 -8.779 -23.796 1.00 88.44 83 PRO A O 1
ATOM 645 N N . ASP A 1 84 ? 5.884 -10.855 -24.299 1.00 84.88 84 ASP A N 1
ATOM 646 C CA . ASP A 1 84 ? 6.091 -11.288 -22.924 1.00 84.88 84 ASP A CA 1
ATOM 647 C C . ASP A 1 84 ? 7.475 -10.902 -22.382 1.00 84.88 84 ASP A C 1
ATOM 649 O O . ASP A 1 84 ? 7.641 -10.866 -21.172 1.00 84.88 84 ASP A O 1
ATOM 653 N N . THR A 1 85 ? 8.455 -10.556 -23.224 1.00 87.56 85 THR A N 1
ATOM 654 C CA . THR A 1 85 ? 9.852 -10.295 -22.824 1.00 87.56 85 THR A CA 1
ATOM 655 C C . THR A 1 85 ? 10.227 -8.828 -22.615 1.00 87.56 85 THR A C 1
ATOM 657 O O . THR A 1 85 ? 11.330 -8.572 -22.137 1.00 87.56 85 THR A O 1
ATOM 660 N N . LEU A 1 86 ? 9.345 -7.863 -22.901 1.00 86.94 86 LEU A N 1
ATOM 661 C CA . LEU A 1 86 ? 9.668 -6.425 -22.829 1.00 86.94 86 LEU A CA 1
ATOM 662 C C . LEU A 1 86 ? 10.195 -5.978 -21.455 1.00 86.94 86 LEU A C 1
ATOM 664 O O . LEU A 1 86 ? 11.010 -5.068 -21.374 1.00 86.94 86 LEU A O 1
ATOM 668 N N . TYR A 1 87 ? 9.768 -6.623 -20.367 1.00 85.62 87 TYR A N 1
ATOM 669 C CA . TYR A 1 87 ? 10.257 -6.329 -19.012 1.00 85.62 87 TYR A CA 1
ATOM 670 C C . TYR A 1 87 ? 11.740 -6.672 -18.790 1.00 85.62 87 TYR A C 1
ATOM 672 O O . TYR A 1 87 ? 12.319 -6.241 -17.802 1.00 85.62 87 TYR A O 1
ATOM 680 N N . LYS A 1 88 ? 12.368 -7.442 -19.689 1.00 86.25 88 LYS A N 1
ATOM 681 C CA . LYS A 1 88 ? 13.798 -7.777 -19.613 1.00 86.25 88 LYS A CA 1
ATOM 682 C C . LYS A 1 88 ? 14.704 -6.621 -20.046 1.00 86.25 88 LYS A C 1
ATOM 684 O O . LYS A 1 88 ? 15.906 -6.692 -19.815 1.00 86.25 88 LYS A O 1
ATOM 689 N N . VAL A 1 89 ? 14.151 -5.590 -20.687 1.00 86.19 89 VAL A N 1
ATOM 690 C CA . VAL A 1 89 ? 14.892 -4.385 -21.071 1.00 86.19 89 VAL A CA 1
ATOM 691 C C . VAL A 1 89 ? 15.127 -3.540 -19.818 1.00 86.19 89 VAL A C 1
ATOM 693 O O . VAL A 1 89 ? 14.176 -3.075 -19.195 1.00 86.19 89 VAL A O 1
ATOM 696 N N . GLU A 1 90 ? 16.393 -3.374 -19.427 1.00 79.50 90 GLU A N 1
ATOM 697 C CA . GLU A 1 90 ? 16.762 -2.762 -18.139 1.00 79.50 90 GLU A CA 1
ATOM 698 C C . GLU A 1 90 ? 16.485 -1.249 -18.081 1.00 79.50 90 GLU A C 1
ATOM 700 O O . GLU A 1 90 ? 16.112 -0.713 -17.031 1.00 79.50 90 GLU A O 1
ATOM 705 N N . ASP A 1 91 ? 16.676 -0.540 -19.198 1.00 82.81 91 ASP A N 1
ATOM 706 C CA . ASP A 1 91 ? 16.416 0.894 -19.287 1.00 82.81 91 ASP A CA 1
ATOM 707 C C . ASP A 1 91 ? 14.932 1.170 -19.569 1.00 82.81 91 ASP A C 1
ATOM 709 O O . ASP A 1 91 ? 14.365 0.730 -20.570 1.00 82.81 91 ASP A O 1
ATOM 713 N N . LYS A 1 92 ? 14.297 1.941 -18.681 1.00 80.81 92 LYS A N 1
ATOM 714 C CA . LYS A 1 92 ? 12.865 2.243 -18.769 1.00 80.81 92 LYS A CA 1
ATOM 715 C C . LYS A 1 92 ? 12.515 3.131 -19.966 1.00 80.81 92 LYS A C 1
ATOM 717 O O . LYS A 1 92 ? 11.450 2.951 -20.543 1.00 80.81 92 LYS A O 1
ATOM 722 N N . ALA A 1 93 ? 13.381 4.074 -20.339 1.00 84.25 93 ALA A N 1
ATOM 723 C CA . ALA A 1 93 ? 13.132 4.929 -21.497 1.00 84.25 93 ALA A CA 1
ATOM 724 C C . ALA A 1 93 ? 13.156 4.097 -22.785 1.00 84.25 93 ALA A C 1
ATOM 726 O O . ALA A 1 93 ? 12.262 4.232 -23.620 1.00 84.25 93 ALA A O 1
ATOM 727 N N . GLN A 1 94 ? 14.109 3.166 -22.891 1.00 90.31 94 GLN A N 1
ATOM 728 C CA . GLN A 1 94 ? 14.162 2.209 -23.998 1.00 90.31 94 GLN A CA 1
ATOM 729 C C . GLN A 1 94 ? 12.945 1.279 -23.997 1.00 90.31 94 GLN A C 1
ATOM 731 O O . GLN A 1 94 ? 12.324 1.074 -25.035 1.00 90.31 94 GLN A O 1
ATOM 736 N N . GLN A 1 95 ? 12.551 0.754 -22.835 1.00 89.69 95 GLN A N 1
ATOM 737 C CA . GLN A 1 95 ? 11.369 -0.095 -22.698 1.00 89.69 95 GLN A CA 1
ATOM 738 C C . GLN A 1 95 ? 10.088 0.613 -23.178 1.00 89.69 95 GLN A C 1
ATOM 740 O O . GLN A 1 95 ? 9.317 0.052 -23.960 1.00 89.69 95 GLN A O 1
ATOM 745 N N . ASP A 1 96 ? 9.874 1.858 -22.743 1.00 89.31 96 ASP A N 1
ATOM 746 C CA . ASP A 1 96 ? 8.728 2.676 -23.148 1.00 89.31 96 ASP A CA 1
ATOM 747 C C . ASP A 1 96 ? 8.768 2.984 -24.654 1.00 89.31 96 ASP A C 1
ATOM 749 O O . ASP A 1 96 ? 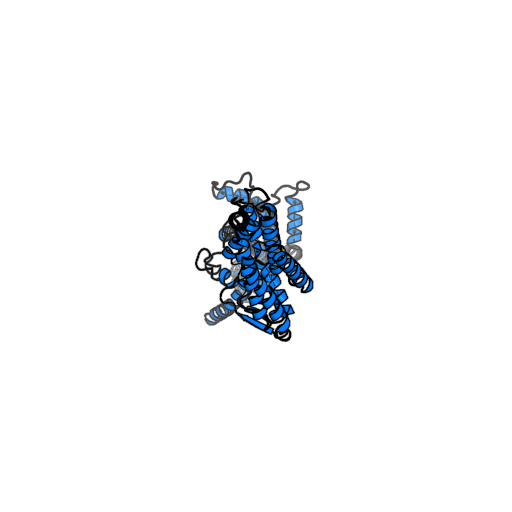7.726 2.990 -25.317 1.00 89.31 96 ASP A O 1
ATOM 753 N N . ASN A 1 97 ? 9.962 3.214 -25.209 1.00 93.38 97 ASN A N 1
ATOM 754 C CA . ASN A 1 97 ? 10.161 3.434 -26.638 1.00 93.38 97 ASN A CA 1
ATOM 755 C C . ASN A 1 97 ? 9.786 2.195 -27.465 1.00 93.38 97 ASN A C 1
ATOM 757 O O . ASN A 1 97 ? 8.982 2.273 -28.396 1.00 93.38 97 ASN A O 1
ATOM 761 N N . LEU A 1 98 ? 10.295 1.028 -27.072 1.00 94.19 98 LEU A N 1
ATOM 762 C CA . LEU A 1 98 ? 10.004 -0.247 -27.722 1.00 94.19 98 LEU A CA 1
ATOM 763 C C . LEU A 1 98 ? 8.519 -0.596 -27.662 1.00 94.19 98 LEU A C 1
ATOM 765 O O . LEU A 1 98 ? 7.965 -1.069 -28.653 1.00 94.19 98 LEU A O 1
ATOM 769 N N . LEU A 1 99 ? 7.844 -0.315 -26.544 1.00 92.38 99 LEU A N 1
ATOM 770 C CA . LEU A 1 99 ? 6.395 -0.488 -26.440 1.00 92.38 99 LEU A CA 1
ATOM 771 C C . LEU A 1 99 ? 5.647 0.389 -27.453 1.00 92.38 99 LEU A C 1
ATOM 773 O O . LEU A 1 99 ? 4.703 -0.072 -28.093 1.00 92.38 99 LEU A O 1
ATOM 777 N N . LYS A 1 100 ? 6.062 1.650 -27.620 1.00 93.38 100 LYS A N 1
ATOM 778 C CA . LYS A 1 100 ? 5.455 2.570 -28.594 1.00 93.38 100 LYS A CA 1
ATOM 779 C C . LYS A 1 100 ? 5.688 2.107 -30.029 1.00 93.38 100 LYS A C 1
ATOM 781 O O . LYS A 1 100 ? 4.722 2.039 -30.784 1.00 93.38 100 LYS A O 1
ATOM 786 N N . LEU A 1 101 ? 6.916 1.714 -30.372 1.00 93.44 101 LEU A N 1
ATOM 787 C CA . LEU A 1 101 ? 7.241 1.134 -31.680 1.00 93.44 101 LEU A CA 1
ATOM 788 C C . LEU A 1 101 ? 6.409 -0.127 -31.948 1.00 93.44 101 LEU A C 1
ATOM 790 O O . LEU A 1 101 ? 5.798 -0.267 -33.004 1.00 93.44 101 LEU A O 1
ATOM 794 N N . THR A 1 102 ? 6.288 -1.009 -30.957 1.00 93.88 102 THR A N 1
ATOM 795 C CA . THR A 1 102 ? 5.473 -2.229 -31.058 1.00 93.88 102 THR A CA 1
ATOM 796 C C . THR A 1 102 ? 4.008 -1.917 -31.315 1.00 93.88 102 THR A C 1
ATOM 798 O O . THR A 1 102 ? 3.382 -2.567 -32.144 1.00 93.88 102 THR A O 1
ATOM 801 N N . ARG A 1 103 ? 3.453 -0.896 -30.658 1.00 91.69 103 ARG A N 1
ATOM 802 C CA . ARG A 1 103 ? 2.061 -0.479 -30.873 1.00 91.69 103 ARG A CA 1
ATOM 803 C C . ARG A 1 103 ? 1.846 0.192 -32.225 1.00 91.69 103 ARG A C 1
ATOM 805 O O . ARG A 1 103 ? 0.798 -0.020 -32.828 1.00 91.69 103 ARG A O 1
ATOM 812 N N . GLN A 1 104 ? 2.824 0.963 -32.697 1.00 92.31 104 GLN A N 1
ATOM 813 C CA . GLN A 1 104 ? 2.779 1.637 -33.994 1.00 92.31 104 GLN A CA 1
ATOM 814 C C . GLN A 1 104 ? 2.823 0.633 -35.152 1.00 92.31 104 GLN A C 1
ATOM 816 O O . GLN A 1 104 ? 1.981 0.689 -36.046 1.00 92.31 104 GLN A O 1
ATOM 821 N N . TYR A 1 105 ? 3.766 -0.310 -35.115 1.00 92.94 105 TYR A N 1
ATOM 822 C CA . TYR A 1 105 ? 3.997 -1.253 -36.212 1.00 92.94 105 TYR A CA 1
ATOM 823 C C . TYR A 1 105 ? 3.300 -2.606 -36.017 1.00 92.94 105 TYR A C 1
ATOM 825 O O . TYR A 1 105 ? 3.184 -3.380 -36.959 1.00 92.94 105 TYR A O 1
ATOM 833 N N . GLY A 1 106 ? 2.813 -2.930 -34.818 1.00 92.31 106 GLY A N 1
ATOM 834 C CA . GLY A 1 106 ? 2.085 -4.171 -34.528 1.00 92.31 106 GLY A CA 1
ATOM 835 C C . GLY A 1 106 ? 2.921 -5.454 -34.641 1.00 92.31 106 GLY A C 1
ATOM 836 O O . GLY A 1 106 ? 2.361 -6.549 -34.672 1.00 92.31 106 GLY A O 1
ATOM 837 N N . ASN A 1 107 ? 4.251 -5.347 -34.737 1.00 93.31 107 ASN A N 1
ATOM 838 C CA . ASN A 1 107 ? 5.153 -6.477 -34.957 1.00 93.31 107 ASN A CA 1
ATOM 839 C C . ASN A 1 107 ? 6.369 -6.416 -34.019 1.00 93.31 107 ASN A C 1
ATOM 841 O O . ASN A 1 107 ? 7.375 -5.781 -34.332 1.00 93.31 107 ASN A O 1
ATOM 845 N N . TRP A 1 108 ? 6.277 -7.096 -32.872 1.00 93.12 108 TRP A N 1
ATOM 846 C CA . TRP A 1 108 ? 7.367 -7.145 -31.894 1.00 93.12 108 TRP A CA 1
ATOM 847 C C . TRP A 1 108 ? 8.662 -7.739 -32.448 1.00 93.12 108 TRP A C 1
ATOM 849 O O . TRP A 1 108 ? 9.730 -7.244 -32.121 1.00 93.12 108 TRP A O 1
ATOM 859 N N . GLU A 1 109 ? 8.593 -8.777 -33.279 1.00 93.50 109 GLU A N 1
ATOM 860 C CA . GLU A 1 109 ? 9.791 -9.454 -33.787 1.00 93.50 109 GLU A CA 1
ATOM 861 C C . GLU A 1 109 ? 10.665 -8.492 -34.602 1.00 93.50 109 GLU A C 1
ATOM 863 O O . GLU A 1 109 ? 11.872 -8.399 -34.388 1.00 93.50 109 GLU A O 1
ATOM 868 N N . ALA A 1 110 ? 10.038 -7.685 -35.460 1.00 93.81 110 ALA A N 1
ATOM 869 C CA . ALA A 1 110 ? 10.741 -6.655 -36.215 1.00 93.81 110 ALA A CA 1
ATOM 870 C C . ALA A 1 110 ? 11.306 -5.543 -35.307 1.00 93.81 110 ALA A C 1
ATOM 872 O O . ALA A 1 110 ? 12.436 -5.097 -35.507 1.00 93.81 110 ALA A O 1
ATOM 873 N N . VAL A 1 111 ? 10.559 -5.133 -34.274 1.00 94.38 111 VAL A N 1
ATOM 874 C CA . VAL A 1 111 ? 11.011 -4.145 -33.271 1.00 94.38 111 VAL A CA 1
ATOM 875 C C . VAL A 1 111 ? 12.191 -4.672 -32.455 1.00 94.38 111 VAL A C 1
ATOM 877 O O . VAL A 1 111 ? 13.146 -3.939 -32.204 1.00 94.38 111 VAL A O 1
ATOM 880 N N . GLN A 1 112 ? 12.161 -5.947 -32.077 1.00 94.25 112 GLN A N 1
ATOM 881 C CA . GLN A 1 112 ? 13.237 -6.609 -31.354 1.00 94.25 112 GLN A CA 1
ATOM 882 C C . GLN A 1 112 ? 14.503 -6.693 -32.211 1.00 94.25 112 GLN A C 1
ATOM 884 O O . GLN A 1 112 ? 15.582 -6.380 -31.714 1.00 94.25 112 GLN A O 1
ATOM 889 N N . ASN A 1 113 ? 14.381 -7.053 -33.490 1.00 94.75 113 ASN A N 1
ATOM 890 C CA . ASN A 1 113 ? 15.519 -7.093 -34.411 1.00 94.75 113 ASN A CA 1
ATOM 891 C C . ASN A 1 113 ? 16.152 -5.705 -34.586 1.00 94.75 113 ASN A C 1
ATOM 893 O O . ASN A 1 113 ? 17.374 -5.578 -34.533 1.00 94.75 113 ASN A O 1
ATOM 897 N N . TYR A 1 114 ? 15.332 -4.655 -34.705 1.00 95.38 114 TYR A N 1
ATOM 898 C CA . TYR A 1 114 ? 15.810 -3.271 -34.736 1.00 95.38 114 TYR A CA 1
ATOM 899 C C . TYR A 1 114 ? 16.548 -2.876 -33.446 1.00 95.38 114 TYR A C 1
ATOM 901 O O . TYR A 1 114 ? 17.635 -2.303 -33.501 1.00 95.38 114 TYR A O 1
ATOM 909 N N . TYR A 1 115 ? 16.010 -3.244 -32.280 1.00 94.81 115 TYR A N 1
ATOM 910 C CA . TYR A 1 115 ? 16.650 -2.994 -30.985 1.00 94.81 115 TYR A CA 1
ATOM 911 C C . TYR A 1 115 ? 17.991 -3.721 -30.821 1.00 94.81 115 TYR A C 1
ATOM 913 O O . TYR A 1 115 ? 18.954 -3.141 -30.321 1.00 94.81 115 TYR A O 1
ATOM 921 N N . ILE A 1 116 ? 18.071 -4.988 -31.239 1.00 94.44 116 ILE A N 1
ATOM 922 C CA . ILE A 1 116 ? 19.311 -5.773 -31.193 1.00 94.44 116 ILE A CA 1
ATOM 923 C C . ILE A 1 116 ? 20.361 -5.136 -32.107 1.00 94.44 116 ILE A C 1
ATOM 925 O O . ILE A 1 116 ? 21.476 -4.887 -31.653 1.00 94.44 116 ILE A O 1
ATOM 929 N N . ALA A 1 117 ? 19.989 -4.782 -33.342 1.00 94.75 117 ALA A N 1
ATOM 930 C CA . ALA A 1 117 ? 20.892 -4.119 -34.280 1.00 94.75 117 ALA A CA 1
ATOM 931 C C . ALA A 1 117 ? 21.436 -2.792 -33.720 1.00 94.75 117 ALA A C 1
ATOM 933 O O . ALA A 1 117 ? 22.632 -2.523 -33.828 1.00 94.75 117 ALA A O 1
ATOM 934 N N . LEU A 1 118 ? 20.588 -1.981 -33.073 1.00 94.06 118 LEU A N 1
ATOM 935 C CA . LEU A 1 118 ? 21.018 -0.733 -32.431 1.00 94.06 118 LEU A CA 1
ATOM 936 C C . LEU A 1 118 ? 22.026 -0.975 -31.301 1.00 94.06 118 LEU A C 1
ATOM 938 O O . LEU A 1 118 ? 23.017 -0.253 -31.205 1.00 94.06 118 LEU A O 1
ATOM 942 N N . ASN A 1 119 ? 21.797 -1.985 -30.458 1.00 93.12 119 ASN A N 1
ATOM 943 C CA . ASN A 1 119 ? 22.726 -2.322 -29.379 1.00 93.12 119 ASN A CA 1
ATOM 944 C C . ASN A 1 119 ? 24.063 -2.854 -29.907 1.00 93.12 119 ASN A C 1
ATOM 946 O O . ASN A 1 119 ? 25.104 -2.472 -29.381 1.00 93.12 119 ASN A O 1
ATOM 950 N N . GLU A 1 120 ? 24.057 -3.681 -30.956 1.00 93.19 120 GLU A N 1
ATOM 951 C CA . GLU A 1 120 ? 25.291 -4.145 -31.601 1.00 93.19 120 GLU A CA 1
ATOM 952 C C . GLU A 1 120 ? 26.083 -2.975 -32.203 1.00 93.19 120 GLU A C 1
ATOM 954 O O . GLU A 1 120 ? 27.294 -2.870 -31.996 1.00 93.19 120 GLU A O 1
ATOM 959 N N . ALA A 1 121 ? 25.406 -2.061 -32.907 1.00 92.12 121 ALA A N 1
ATOM 960 C CA . ALA A 1 121 ? 26.031 -0.867 -33.473 1.00 92.12 121 ALA A CA 1
ATOM 961 C C . ALA A 1 121 ? 26.613 0.047 -32.380 1.00 92.12 121 ALA A C 1
ATOM 963 O O . ALA A 1 121 ? 27.729 0.556 -32.526 1.00 92.12 121 ALA A O 1
ATOM 964 N N . LEU A 1 122 ? 25.897 0.212 -31.263 1.00 90.69 122 LEU A N 1
ATOM 965 C CA . LEU A 1 122 ? 26.372 0.955 -30.098 1.00 90.69 122 LEU A CA 1
ATOM 966 C C . LEU A 1 122 ? 27.595 0.284 -29.463 1.00 90.69 122 LEU A C 1
ATOM 968 O O . LEU A 1 122 ? 28.578 0.954 -29.151 1.00 90.69 122 LEU A O 1
ATOM 972 N N . GLU A 1 123 ? 27.558 -1.036 -29.279 1.00 90.50 123 GLU A N 1
ATOM 973 C CA . GLU A 1 123 ? 28.650 -1.791 -28.672 1.00 90.50 123 GLU A CA 1
ATOM 974 C C . GLU A 1 123 ? 29.933 -1.653 -29.498 1.00 90.50 123 GLU A C 1
ATOM 976 O O . GLU A 1 123 ? 30.974 -1.282 -28.948 1.00 90.50 123 GLU A O 1
ATOM 981 N N . VAL A 1 124 ? 29.860 -1.865 -30.817 1.00 89.69 124 VAL A N 1
ATOM 982 C CA . VAL A 1 124 ? 31.023 -1.743 -31.709 1.00 89.69 124 VAL A CA 1
ATOM 983 C C . VAL A 1 124 ? 31.546 -0.307 -31.740 1.00 89.69 124 VAL A C 1
ATOM 985 O O . VAL A 1 124 ? 32.743 -0.092 -31.555 1.00 89.69 124 VAL A O 1
ATOM 988 N N . THR A 1 125 ? 30.664 0.687 -31.875 1.00 87.06 125 THR A N 1
ATOM 989 C CA . THR A 1 125 ? 31.060 2.108 -31.901 1.00 87.06 125 THR A CA 1
ATOM 990 C C . THR A 1 125 ? 31.685 2.551 -30.576 1.00 87.06 125 THR A C 1
ATOM 992 O O . THR A 1 125 ? 32.653 3.312 -30.562 1.00 87.06 125 THR A O 1
ATOM 995 N N . SER A 1 126 ? 31.202 2.043 -29.440 1.00 85.38 126 SER A N 1
ATOM 996 C CA . SER A 1 126 ? 31.770 2.345 -28.122 1.00 85.38 126 SER A CA 1
ATOM 997 C C . SER A 1 126 ? 33.180 1.769 -27.928 1.00 85.38 126 SER A C 1
ATOM 999 O O . SER A 1 126 ? 34.031 2.442 -27.332 1.00 85.38 126 SER A O 1
ATOM 1001 N N . LYS A 1 127 ? 33.449 0.579 -28.487 1.00 87.25 127 LYS A N 1
ATOM 1002 C CA . LYS A 1 127 ? 34.731 -0.141 -28.388 1.00 87.25 127 LYS A CA 1
ATOM 1003 C C . LYS A 1 127 ? 35.835 0.400 -29.296 1.00 87.25 127 LYS A C 1
ATOM 1005 O O . LYS A 1 127 ? 36.988 0.051 -29.074 1.00 87.25 127 LYS A O 1
ATOM 1010 N N . LEU A 1 128 ? 35.519 1.257 -30.271 1.00 84.81 128 LEU A N 1
ATOM 1011 C CA . LEU A 1 128 ? 36.524 1.895 -31.129 1.00 84.81 128 LEU A CA 1
ATOM 1012 C C . LEU A 1 128 ? 37.582 2.622 -30.283 1.00 84.81 128 LEU A C 1
ATOM 1014 O O . LEU A 1 128 ? 37.259 3.579 -29.575 1.00 84.81 128 LEU A O 1
ATOM 1018 N N . ASN A 1 129 ? 38.838 2.181 -30.338 1.00 82.94 129 ASN A N 1
ATOM 1019 C CA . ASN A 1 129 ? 39.918 2.813 -29.589 1.00 82.94 129 ASN A CA 1
ATOM 1020 C C . ASN A 1 129 ? 40.470 4.011 -30.374 1.00 82.94 129 ASN A C 1
ATOM 1022 O O . ASN A 1 129 ? 41.131 3.849 -31.397 1.00 82.94 129 ASN A O 1
ATOM 1026 N N . THR A 1 130 ? 40.205 5.224 -29.883 1.00 82.00 130 THR A N 1
ATOM 1027 C CA . THR A 1 130 ? 40.653 6.471 -30.519 1.00 82.00 130 THR A CA 1
ATOM 1028 C C . THR A 1 130 ? 42.174 6.512 -30.695 1.00 82.00 130 THR A C 1
ATOM 1030 O O . THR A 1 130 ? 42.650 7.043 -31.695 1.00 82.00 130 THR A O 1
ATOM 1033 N N . ASP A 1 131 ? 42.938 5.953 -29.752 1.00 80.44 131 ASP A N 1
ATOM 1034 C CA . ASP A 1 131 ? 44.403 5.983 -29.795 1.00 80.44 131 ASP A CA 1
ATOM 1035 C C . ASP A 1 131 ? 44.968 5.048 -30.863 1.00 80.44 131 ASP A C 1
ATOM 1037 O O . ASP A 1 131 ? 45.849 5.451 -31.619 1.00 80.44 131 ASP A O 1
ATOM 1041 N N . GLU A 1 132 ? 44.413 3.843 -30.986 1.00 80.31 132 GLU A N 1
ATOM 1042 C CA . GLU A 1 132 ? 44.785 2.889 -32.040 1.00 80.31 132 GLU A CA 1
ATOM 1043 C C . GLU A 1 132 ? 44.411 3.423 -33.425 1.00 80.31 132 GLU A C 1
ATOM 1045 O O . GLU A 1 132 ? 45.212 3.361 -34.356 1.00 80.31 132 GLU A O 1
ATOM 1050 N N . ILE A 1 133 ? 43.219 4.017 -33.552 1.00 79.69 133 ILE A N 1
ATOM 1051 C CA . ILE A 1 133 ? 42.755 4.630 -34.799 1.00 79.69 133 ILE A CA 1
ATOM 1052 C C . ILE A 1 133 ? 43.686 5.779 -35.194 1.00 79.69 133 ILE A C 1
ATOM 1054 O O . ILE A 1 133 ? 44.191 5.797 -36.313 1.00 79.69 133 ILE A O 1
ATOM 1058 N N . TYR A 1 134 ? 43.979 6.700 -34.273 1.00 77.38 134 TYR A N 1
ATOM 1059 C CA . TYR A 1 134 ? 44.886 7.816 -34.535 1.00 77.38 134 TYR A CA 1
ATOM 1060 C C . TYR A 1 134 ? 46.286 7.332 -34.946 1.00 77.38 134 TYR A C 1
ATOM 1062 O O . TYR A 1 134 ? 46.839 7.820 -35.930 1.00 77.38 134 TYR A O 1
ATOM 1070 N N . GLN A 1 135 ? 46.831 6.329 -34.249 1.00 73.94 135 GLN A N 1
ATOM 1071 C CA . GLN A 1 135 ? 48.129 5.740 -34.581 1.00 73.94 135 GLN A CA 1
ATOM 1072 C C . GLN A 1 135 ? 48.133 5.094 -35.972 1.00 73.94 135 GLN A C 1
ATOM 1074 O O . GLN A 1 135 ? 49.046 5.372 -36.749 1.00 73.94 135 GLN A O 1
ATOM 1079 N N . SER A 1 136 ? 47.103 4.315 -36.317 1.00 71.06 136 SER A N 1
ATOM 1080 C CA . SER A 1 136 ? 46.985 3.631 -37.615 1.00 71.06 136 SER A CA 1
ATOM 1081 C C . SER A 1 136 ? 46.876 4.586 -38.811 1.00 71.06 136 SER A C 1
ATOM 1083 O O . SER A 1 136 ? 47.438 4.312 -39.866 1.00 71.06 136 SER A O 1
ATOM 1085 N N . ILE A 1 137 ? 46.215 5.737 -38.643 1.00 67.75 137 ILE A N 1
ATOM 1086 C CA . ILE A 1 137 ? 46.074 6.747 -39.705 1.00 67.75 137 ILE A CA 1
ATOM 1087 C C . ILE A 1 137 ? 47.361 7.581 -39.819 1.00 67.75 137 ILE A C 1
ATOM 1089 O O . ILE A 1 137 ? 47.767 7.952 -40.917 1.00 67.75 137 ILE A O 1
ATOM 1093 N N . SER A 1 138 ? 48.052 7.822 -38.698 1.00 58.53 138 SER A N 1
ATOM 1094 C CA . SER A 1 138 ? 49.321 8.566 -38.670 1.00 58.53 138 SER A CA 1
ATOM 1095 C C . SER A 1 138 ? 50.539 7.794 -39.206 1.00 58.53 138 SER A C 1
ATOM 1097 O O . SER A 1 138 ? 51.573 8.407 -39.451 1.00 58.53 138 SER A O 1
ATOM 1099 N N . THR A 1 139 ? 50.437 6.471 -39.394 1.00 51.38 139 THR A N 1
ATOM 1100 C CA . THR A 1 139 ? 51.546 5.585 -39.817 1.00 51.38 139 THR A CA 1
ATOM 1101 C C . THR A 1 139 ? 51.474 5.135 -41.283 1.00 51.38 139 THR A C 1
ATOM 1103 O O . THR A 1 139 ? 52.169 4.202 -41.677 1.00 51.38 139 THR A O 1
ATOM 1106 N N . PHE A 1 140 ? 50.678 5.800 -42.126 1.00 50.84 140 PHE A N 1
ATOM 1107 C CA . PHE A 1 140 ? 50.569 5.462 -43.549 1.00 50.84 140 PHE A CA 1
ATOM 1108 C C . PHE A 1 140 ? 51.727 6.069 -44.374 1.00 50.84 140 PHE A C 1
ATOM 1110 O O . PHE A 1 140 ? 51.684 7.239 -44.749 1.00 50.84 140 PHE A O 1
ATOM 1117 N N . THR A 1 141 ? 52.769 5.280 -44.659 1.00 44.62 141 THR A N 1
ATOM 1118 C CA . THR A 1 141 ? 53.853 5.602 -45.611 1.00 44.62 141 THR A CA 1
ATOM 1119 C C . THR A 1 141 ? 53.623 4.889 -46.948 1.00 44.62 141 THR A C 1
ATOM 1121 O O . THR A 1 141 ? 53.454 3.672 -46.985 1.00 44.62 141 THR A O 1
ATOM 1124 N N . LEU A 1 142 ? 53.622 5.633 -48.060 1.00 47.06 142 LEU A N 1
ATOM 1125 C CA . LEU A 1 142 ? 53.663 5.067 -49.414 1.00 47.06 142 LEU A CA 1
ATOM 1126 C C . LEU A 1 142 ? 55.108 5.081 -49.929 1.00 47.06 142 LEU A C 1
ATOM 1128 O O . LEU A 1 142 ? 55.728 6.140 -49.990 1.00 47.06 142 LEU A O 1
ATOM 1132 N N . GLU A 1 143 ? 55.624 3.917 -50.328 1.00 42.00 143 GLU A N 1
ATOM 1133 C CA . GLU A 1 143 ? 56.883 3.804 -51.074 1.00 42.00 143 GLU A CA 1
ATOM 1134 C C . GLU A 1 143 ? 56.623 4.106 -52.559 1.00 42.00 143 GLU A C 1
ATOM 1136 O O . GLU A 1 143 ? 56.141 3.250 -53.303 1.00 42.00 143 GLU A O 1
ATOM 1141 N N . GLU A 1 144 ? 56.936 5.321 -53.013 1.00 43.41 144 GLU A N 1
ATOM 1142 C CA . GLU A 1 144 ? 56.892 5.662 -54.438 1.00 43.41 144 GLU A CA 1
ATOM 1143 C C . GLU A 1 144 ? 58.298 5.564 -55.048 1.00 43.41 144 GLU A C 1
ATOM 1145 O O . GLU A 1 144 ? 59.222 6.290 -54.680 1.00 43.41 144 GLU A O 1
ATOM 1150 N N . LYS A 1 145 ? 58.484 4.631 -55.988 1.00 42.06 145 LYS A N 1
ATOM 1151 C CA . LYS A 1 145 ? 59.758 4.445 -56.691 1.00 42.06 145 LYS A CA 1
ATOM 1152 C C . LYS A 1 145 ? 59.799 5.367 -57.911 1.00 42.06 145 LYS A C 1
ATOM 1154 O O . LYS A 1 145 ? 59.250 5.021 -58.955 1.00 42.06 145 LYS A O 1
ATOM 1159 N N . MET A 1 146 ? 60.452 6.523 -57.794 1.00 44.84 146 MET A N 1
ATOM 1160 C CA . MET A 1 146 ? 60.681 7.403 -58.945 1.00 44.84 146 MET A CA 1
ATOM 1161 C C . MET A 1 146 ? 61.637 6.726 -59.941 1.00 44.84 146 MET A C 1
ATOM 1163 O O . MET A 1 146 ? 62.695 6.218 -59.560 1.00 44.84 146 MET A O 1
ATOM 1167 N N . MET A 1 147 ? 61.243 6.665 -61.217 1.00 48.31 147 MET A N 1
ATOM 1168 C CA . MET A 1 147 ? 62.163 6.312 -62.295 1.00 48.31 147 MET A CA 1
ATOM 1169 C C . MET A 1 147 ? 62.980 7.552 -62.645 1.00 48.31 147 MET A C 1
ATOM 1171 O O . MET A 1 147 ? 62.422 8.567 -63.046 1.00 48.31 147 MET A O 1
ATOM 1175 N N . ASP A 1 148 ? 64.290 7.375 -62.541 1.00 48.94 148 ASP A N 1
ATOM 1176 C CA . ASP A 1 148 ? 65.365 8.304 -62.876 1.00 48.94 148 ASP A CA 1
ATOM 1177 C C . ASP A 1 148 ? 65.760 9.304 -61.772 1.00 48.94 148 ASP A C 1
ATOM 1179 O O . ASP A 1 148 ? 64.981 10.121 -61.293 1.00 48.94 148 ASP A O 1
ATOM 1183 N N . ASP A 1 149 ? 67.032 9.175 -61.406 1.00 43.31 149 ASP A N 1
ATOM 1184 C CA . ASP A 1 149 ? 67.822 9.844 -60.371 1.00 43.31 149 ASP A CA 1
ATOM 1185 C C . ASP A 1 149 ? 67.566 9.520 -58.880 1.00 43.31 149 ASP A C 1
ATOM 1187 O O . ASP A 1 149 ? 66.477 9.600 -58.314 1.00 43.31 149 ASP A O 1
ATOM 1191 N N . SER A 1 150 ? 68.646 9.089 -58.227 1.00 49.12 150 SER A N 1
ATOM 1192 C CA . SER A 1 150 ? 68.677 8.402 -56.937 1.00 49.12 150 SER A CA 1
ATOM 1193 C C . SER A 1 150 ? 68.447 9.331 -55.743 1.00 49.12 150 SER A C 1
ATOM 1195 O O . SER A 1 150 ? 69.395 9.852 -55.154 1.00 49.12 150 SER A O 1
ATOM 1197 N N . SER A 1 151 ? 67.190 9.476 -55.336 1.00 45.19 151 SER A N 1
ATOM 1198 C CA . SER A 1 151 ? 66.806 10.152 -54.098 1.00 45.19 151 SER A CA 1
ATOM 1199 C C . SER A 1 151 ? 65.514 9.541 -53.545 1.00 45.19 151 SER A C 1
ATOM 1201 O O . SER A 1 151 ? 64.424 9.858 -54.012 1.00 45.19 151 SER A O 1
ATOM 1203 N N . TYR A 1 152 ? 65.630 8.664 -52.539 1.00 45.31 152 TYR A N 1
ATOM 1204 C CA . TYR A 1 152 ? 64.489 8.257 -51.710 1.00 45.31 152 TYR A CA 1
ATOM 1205 C C . TYR A 1 152 ? 64.052 9.466 -50.877 1.00 45.31 152 TYR A C 1
ATOM 1207 O O . TYR A 1 152 ? 64.775 9.881 -49.971 1.00 45.31 152 TYR A O 1
ATOM 1215 N N . THR A 1 153 ? 62.890 10.040 -51.171 1.00 44.69 153 THR A N 1
ATOM 1216 C CA . THR A 1 153 ? 62.271 11.056 -50.312 1.00 44.69 153 THR A CA 1
ATOM 1217 C C . THR A 1 153 ? 61.044 10.468 -49.636 1.00 44.69 153 THR A C 1
ATOM 1219 O O . THR A 1 153 ? 59.980 10.384 -50.250 1.00 44.69 153 THR A O 1
ATOM 1222 N N . ASP A 1 154 ? 61.190 10.102 -48.359 1.00 40.38 154 ASP A N 1
ATOM 1223 C CA . ASP A 1 154 ? 60.064 9.849 -47.457 1.00 40.38 154 ASP A CA 1
ATOM 1224 C C . ASP A 1 154 ? 59.260 11.144 -47.317 1.00 40.38 154 ASP A C 1
ATOM 1226 O O . ASP A 1 154 ? 59.587 12.032 -46.526 1.00 40.38 154 ASP A O 1
ATOM 1230 N N . THR A 1 155 ? 58.212 11.286 -48.121 1.00 45.19 155 THR A N 1
ATOM 1231 C CA . THR A 1 155 ? 57.314 12.433 -48.015 1.00 45.19 155 THR A CA 1
ATOM 1232 C C . THR A 1 155 ? 56.144 12.016 -47.138 1.00 45.19 155 THR A C 1
ATOM 1234 O O . THR A 1 155 ? 55.215 11.347 -47.584 1.00 45.19 155 THR A O 1
ATOM 1237 N N . ILE A 1 156 ? 56.212 12.373 -45.853 1.00 44.03 156 ILE A N 1
ATOM 1238 C CA . ILE A 1 156 ? 55.120 12.157 -44.899 1.00 44.03 156 ILE A CA 1
ATOM 1239 C C . ILE A 1 156 ? 53.965 13.084 -45.296 1.00 44.03 156 ILE A C 1
ATOM 1241 O O . ILE A 1 156 ? 53.978 14.278 -44.990 1.00 44.03 156 ILE A O 1
ATOM 1245 N N . TYR A 1 157 ? 52.954 12.550 -45.978 1.00 42.12 157 TYR A N 1
ATOM 1246 C CA . TYR A 1 157 ? 51.699 13.263 -46.196 1.00 42.12 157 TYR A CA 1
ATOM 1247 C C . TYR A 1 157 ? 50.899 13.279 -44.889 1.00 42.12 157 TYR A C 1
ATOM 1249 O O . TYR A 1 157 ? 50.295 12.286 -44.495 1.00 42.12 157 TYR A O 1
ATOM 1257 N N . SER A 1 158 ? 50.873 14.417 -44.194 1.00 46.59 158 SER A N 1
ATOM 1258 C CA . SER A 1 158 ? 50.049 14.613 -42.998 1.00 46.59 158 SER A CA 1
ATOM 1259 C C . SER A 1 158 ? 48.605 14.983 -43.358 1.00 46.59 158 SER A C 1
ATOM 1261 O O . SER A 1 158 ? 48.128 16.078 -43.073 1.00 46.59 158 SER A O 1
ATOM 1263 N N . SER A 1 159 ? 47.858 14.062 -43.962 1.00 57.34 159 SER A N 1
ATOM 1264 C CA . SER A 1 159 ? 46.393 14.152 -43.949 1.00 57.34 159 SER A CA 1
ATOM 1265 C C . SER A 1 159 ? 45.854 13.105 -42.989 1.00 57.34 159 SER A C 1
ATOM 1267 O O . SER A 1 159 ? 45.649 11.954 -43.359 1.00 57.34 159 SER A O 1
ATOM 1269 N N . SER A 1 160 ? 45.662 13.473 -41.730 1.00 63.53 160 SER A N 1
ATOM 1270 C CA . SER A 1 160 ? 45.154 12.524 -40.747 1.00 63.53 160 SER A CA 1
ATOM 1271 C C . SER A 1 160 ? 44.387 13.275 -39.676 1.00 63.53 160 SER A C 1
ATOM 1273 O O . SER A 1 160 ? 44.954 14.121 -38.988 1.00 63.53 160 SER A O 1
ATOM 1275 N N . TYR A 1 161 ? 43.090 12.985 -39.576 1.00 69.00 161 TYR A N 1
ATOM 1276 C CA . TYR A 1 161 ? 42.154 13.509 -38.583 1.00 69.00 161 TYR A CA 1
ATOM 1277 C C . TYR A 1 161 ? 42.802 13.734 -37.207 1.00 69.00 161 TYR A C 1
ATOM 1279 O O . TYR A 1 161 ? 43.531 12.884 -36.692 1.00 69.00 161 TYR A O 1
ATOM 1287 N N . SER A 1 162 ? 42.507 14.869 -36.571 1.00 81.81 162 SER A N 1
ATOM 1288 C CA . SER A 1 162 ? 42.961 15.114 -35.201 1.00 81.81 162 SER A CA 1
ATOM 1289 C C . SER A 1 162 ? 42.296 14.141 -34.223 1.00 81.81 162 SER A C 1
ATOM 1291 O O . SER A 1 162 ? 41.136 13.757 -34.390 1.00 81.81 162 SER A O 1
ATOM 1293 N N . LYS A 1 163 ? 42.990 13.797 -33.133 1.00 81.56 163 LYS A N 1
ATOM 1294 C CA . LYS A 1 163 ? 42.426 12.977 -32.046 1.00 81.56 163 LYS A CA 1
ATOM 1295 C C . LYS A 1 163 ? 41.104 13.548 -31.503 1.00 81.56 163 LYS A C 1
ATOM 1297 O O . LYS A 1 163 ? 40.212 12.789 -31.130 1.00 81.56 163 LYS A O 1
ATOM 1302 N N . ASN A 1 164 ? 40.953 14.875 -31.509 1.00 84.75 164 ASN A N 1
ATOM 1303 C CA . ASN A 1 164 ? 39.709 15.546 -31.129 1.00 84.75 164 ASN A CA 1
ATOM 1304 C C . ASN A 1 164 ? 38.579 15.275 -32.128 1.00 84.75 164 ASN A C 1
ATOM 1306 O O . ASN A 1 164 ? 37.493 14.914 -31.694 1.00 84.75 164 ASN A O 1
ATOM 1310 N N . GLN A 1 165 ? 38.839 15.364 -33.436 1.00 85.19 165 GLN A N 1
ATOM 1311 C CA . GLN A 1 165 ? 37.852 15.046 -34.477 1.00 85.19 165 GLN A CA 1
ATOM 1312 C C . GLN A 1 165 ? 37.413 13.577 -34.426 1.00 85.19 165 GLN A C 1
ATOM 1314 O O . GLN A 1 165 ? 36.224 13.294 -34.545 1.00 85.19 165 GLN A O 1
ATOM 1319 N N . ILE A 1 166 ? 38.343 12.643 -34.185 1.00 84.44 166 ILE A N 1
ATOM 1320 C CA . ILE A 1 166 ? 38.021 11.212 -34.034 1.00 84.44 166 ILE A CA 1
ATOM 1321 C C . ILE A 1 166 ? 37.129 10.995 -32.804 1.00 84.44 166 ILE A C 1
ATOM 1323 O O . ILE A 1 166 ? 36.097 10.328 -32.889 1.00 84.44 166 ILE A O 1
ATOM 1327 N N . ASN A 1 167 ? 37.491 11.594 -31.664 1.00 87.88 167 ASN A N 1
ATOM 1328 C CA . ASN A 1 167 ? 36.688 11.521 -30.444 1.00 87.88 167 ASN A CA 1
ATOM 1329 C C . ASN A 1 167 ? 35.302 12.147 -30.621 1.00 87.88 167 ASN A C 1
ATOM 1331 O O . ASN A 1 167 ? 34.312 11.570 -30.179 1.00 87.88 167 ASN A O 1
ATOM 1335 N N . GLU A 1 168 ? 35.219 13.309 -31.260 1.00 89.06 168 GLU A N 1
ATOM 1336 C CA . GLU A 1 168 ? 33.964 14.009 -31.516 1.00 89.06 168 GLU A CA 1
ATOM 1337 C C . GLU A 1 168 ? 33.053 13.191 -32.434 1.00 89.06 168 GLU A C 1
ATOM 1339 O O . GLU A 1 168 ? 31.903 12.936 -32.081 1.00 89.06 168 GLU A O 1
ATOM 1344 N N . ALA A 1 169 ? 33.570 12.684 -33.556 1.00 88.06 169 ALA A N 1
ATOM 1345 C CA . ALA A 1 169 ? 32.805 11.843 -34.470 1.00 88.06 169 ALA A CA 1
ATOM 1346 C C . ALA A 1 169 ? 32.314 10.554 -33.791 1.00 88.06 169 ALA A C 1
ATOM 1348 O O . ALA A 1 169 ? 31.142 10.195 -33.929 1.00 88.06 169 ALA A O 1
ATOM 1349 N N . LYS A 1 170 ? 33.170 9.884 -33.004 1.00 88.81 170 LYS A N 1
ATOM 1350 C CA . LYS A 1 170 ? 32.796 8.703 -32.211 1.00 88.81 170 LYS A CA 1
ATOM 1351 C C . LYS A 1 170 ? 31.693 9.032 -31.200 1.00 88.81 170 LYS A C 1
ATOM 1353 O O . LYS A 1 170 ? 30.700 8.310 -31.114 1.00 88.81 170 LYS A O 1
ATOM 1358 N N . ASN A 1 171 ? 31.853 10.111 -30.435 1.00 89.00 171 ASN A N 1
ATOM 1359 C CA . ASN A 1 171 ? 30.906 10.505 -29.393 1.00 89.00 171 ASN A CA 1
ATOM 1360 C C . ASN A 1 171 ? 29.559 10.935 -29.976 1.00 89.00 171 ASN A C 1
ATOM 1362 O O . ASN A 1 171 ? 28.527 10.497 -29.475 1.00 89.00 171 ASN A O 1
ATOM 1366 N N . ASN A 1 172 ? 29.562 11.717 -31.056 1.00 91.06 172 ASN A N 1
ATOM 1367 C CA . ASN A 1 172 ? 28.345 12.139 -31.747 1.00 91.06 172 ASN A CA 1
ATOM 1368 C C . ASN A 1 172 ? 27.610 10.935 -32.353 1.00 91.06 172 ASN A C 1
ATOM 1370 O O . ASN A 1 172 ? 26.398 10.823 -32.208 1.00 91.06 172 ASN A O 1
ATOM 1374 N N . THR A 1 173 ? 28.337 9.978 -32.942 1.00 90.06 173 THR A N 1
ATOM 1375 C CA . THR A 1 173 ? 27.738 8.732 -33.456 1.00 90.06 173 THR A CA 1
ATOM 1376 C C . THR A 1 173 ? 27.112 7.906 -32.336 1.00 90.06 173 THR A C 1
ATOM 1378 O O . THR A 1 173 ? 25.957 7.505 -32.444 1.00 90.06 173 THR A O 1
ATOM 1381 N N . ASN A 1 174 ? 27.821 7.711 -31.220 1.00 89.88 174 ASN A N 1
ATOM 1382 C CA . ASN A 1 174 ? 27.263 7.034 -30.047 1.00 89.88 174 ASN A CA 1
ATOM 1383 C C . ASN A 1 174 ? 26.027 7.754 -29.496 1.00 89.88 174 ASN A C 1
ATOM 1385 O O . ASN A 1 174 ? 25.052 7.102 -29.130 1.00 89.88 174 ASN A O 1
ATOM 1389 N N . PHE A 1 175 ? 26.058 9.086 -29.430 1.00 90.12 175 PHE A N 1
ATOM 1390 C CA . PHE A 1 175 ? 24.934 9.888 -28.961 1.00 90.12 175 PHE A CA 1
ATOM 1391 C C . PHE A 1 175 ? 23.705 9.727 -29.862 1.00 90.12 175 PHE A C 1
ATOM 1393 O O . PHE A 1 175 ? 22.600 9.529 -29.358 1.00 90.12 175 PHE A O 1
ATOM 1400 N N . ASP A 1 176 ? 23.887 9.746 -31.183 1.00 91.38 176 ASP A N 1
ATOM 1401 C CA . ASP A 1 176 ? 22.787 9.562 -32.126 1.00 91.38 176 ASP A CA 1
ATOM 1402 C C . ASP A 1 176 ? 22.208 8.140 -32.057 1.00 91.38 176 ASP A C 1
ATOM 1404 O O . ASP A 1 176 ? 20.986 7.999 -32.008 1.00 91.38 176 ASP A O 1
ATOM 1408 N N . ILE A 1 177 ? 23.047 7.100 -31.937 1.00 91.19 177 ILE A N 1
ATOM 1409 C CA . ILE A 1 177 ? 22.591 5.709 -31.741 1.00 91.19 177 ILE A CA 1
ATOM 1410 C C . ILE A 1 177 ? 21.828 5.556 -30.413 1.00 91.19 177 ILE A C 1
ATOM 1412 O O . ILE A 1 177 ? 20.754 4.954 -30.380 1.00 91.19 177 ILE A O 1
ATOM 1416 N N . LEU A 1 178 ? 22.329 6.135 -29.316 1.00 90.12 178 LEU A N 1
ATOM 1417 C CA . LEU A 1 178 ? 21.615 6.160 -28.032 1.00 90.12 178 LEU A CA 1
ATOM 1418 C C . LEU A 1 178 ? 20.272 6.880 -28.147 1.00 90.12 178 LEU A C 1
ATOM 1420 O O . LEU A 1 178 ? 19.269 6.434 -27.598 1.00 90.12 178 LEU A O 1
ATOM 1424 N N . SER A 1 179 ? 20.235 7.978 -28.892 1.00 90.50 179 SER A N 1
ATOM 1425 C CA . SER A 1 179 ? 19.007 8.722 -29.115 1.00 90.50 179 SER A CA 1
ATOM 1426 C C . SER A 1 179 ? 18.002 7.943 -29.971 1.00 90.50 179 SER A C 1
ATOM 1428 O O . SER A 1 179 ? 16.802 8.059 -29.723 1.00 90.50 179 SER A O 1
ATOM 1430 N N . LEU A 1 180 ? 18.454 7.114 -30.920 1.00 93.19 180 LEU A N 1
ATOM 1431 C CA . LEU A 1 180 ? 17.593 6.189 -31.668 1.00 93.19 180 LEU A CA 1
ATOM 1432 C C . LEU A 1 180 ? 16.945 5.139 -30.752 1.00 93.19 180 LEU A C 1
ATOM 1434 O O . LEU A 1 180 ? 15.755 4.866 -30.890 1.00 93.19 180 LEU A O 1
ATOM 1438 N N . LEU A 1 181 ? 17.677 4.621 -29.757 1.00 91.12 181 LEU A N 1
ATOM 1439 C CA . LEU A 1 181 ? 17.126 3.704 -28.745 1.00 91.12 181 LEU A CA 1
ATOM 1440 C C . LEU A 1 181 ? 16.004 4.340 -27.900 1.00 91.12 181 LEU A C 1
ATOM 1442 O O . LEU A 1 181 ? 15.167 3.620 -27.352 1.00 91.12 181 LEU A O 1
ATOM 1446 N N . GLU A 1 182 ? 15.955 5.672 -27.823 1.00 91.56 182 GLU A N 1
ATOM 1447 C CA . GLU A 1 182 ? 14.971 6.452 -27.057 1.00 91.56 182 GLU A CA 1
ATOM 1448 C C . GLU A 1 182 ? 13.927 7.176 -27.944 1.00 91.56 182 GLU A C 1
ATOM 1450 O O . GLU A 1 182 ? 13.046 7.864 -27.424 1.00 91.56 182 GLU A O 1
ATOM 1455 N N . SER A 1 183 ? 13.984 7.014 -29.273 1.00 91.62 183 SER A N 1
ATOM 1456 C CA . SER A 1 183 ? 13.089 7.677 -30.236 1.00 91.62 183 SER A CA 1
ATOM 1457 C C . SER A 1 183 ? 12.137 6.690 -30.917 1.00 91.62 183 SER A C 1
ATOM 1459 O O . SER A 1 183 ? 12.570 5.647 -31.400 1.00 91.62 183 SER A O 1
ATOM 1461 N N . TYR A 1 184 ? 10.846 7.039 -31.005 1.00 91.56 184 TYR A N 1
ATOM 1462 C CA . TYR A 1 184 ? 9.830 6.254 -31.736 1.00 91.56 184 TYR A CA 1
ATOM 1463 C C . TYR A 1 184 ? 9.278 6.982 -32.966 1.00 91.56 184 TYR A C 1
ATOM 1465 O O . TYR A 1 184 ? 8.677 6.354 -33.832 1.00 91.56 184 TYR A O 1
ATOM 1473 N N . ASN A 1 185 ? 9.433 8.310 -33.038 1.00 92.81 185 ASN A N 1
ATOM 1474 C CA . ASN A 1 185 ? 8.912 9.088 -34.157 1.00 92.81 185 ASN A CA 1
ATOM 1475 C C . ASN A 1 185 ? 9.715 8.762 -35.422 1.00 92.81 185 ASN A C 1
ATOM 1477 O O . ASN A 1 185 ? 10.933 8.937 -35.444 1.00 92.81 185 ASN A O 1
ATOM 1481 N N . GLN A 1 186 ? 9.012 8.325 -36.465 1.00 92.19 186 GLN A N 1
ATOM 1482 C CA . GLN A 1 186 ? 9.599 7.933 -37.739 1.00 92.19 186 GLN A CA 1
ATOM 1483 C C . GLN A 1 186 ? 10.449 9.045 -38.366 1.00 92.19 186 GLN A C 1
ATOM 1485 O O . GLN A 1 186 ? 11.571 8.766 -38.770 1.00 92.19 186 GLN A O 1
ATOM 1490 N N . GLU A 1 187 ? 9.969 10.292 -38.395 1.00 92.44 187 GLU A N 1
ATOM 1491 C CA . GLU A 1 187 ? 10.697 11.413 -39.015 1.00 92.44 187 GLU A CA 1
ATOM 1492 C C . GLU A 1 187 ? 12.031 11.677 -38.305 1.00 92.44 187 GLU A C 1
ATOM 1494 O O . GLU A 1 187 ? 13.059 11.910 -38.938 1.00 92.44 187 GLU A O 1
ATOM 1499 N N . ILE A 1 188 ? 12.030 11.578 -36.971 1.00 91.81 188 ILE A N 1
ATOM 1500 C CA . ILE A 1 188 ? 13.230 11.764 -36.146 1.00 91.81 188 ILE A CA 1
ATOM 1501 C C . ILE A 1 188 ? 14.216 10.617 -36.375 1.00 91.81 188 ILE A C 1
ATOM 1503 O O . ILE A 1 188 ? 15.418 10.857 -36.479 1.00 91.81 188 ILE A O 1
ATOM 1507 N N . ILE A 1 189 ? 13.719 9.379 -36.454 1.00 93.06 189 ILE A N 1
ATOM 1508 C CA . ILE A 1 189 ? 14.551 8.203 -36.724 1.00 93.06 189 ILE A CA 1
ATOM 1509 C C . ILE A 1 189 ? 15.194 8.325 -38.107 1.00 93.06 189 ILE A C 1
ATOM 1511 O O . ILE A 1 189 ? 16.404 8.172 -38.224 1.00 93.06 189 ILE A O 1
ATOM 1515 N N . GLU A 1 190 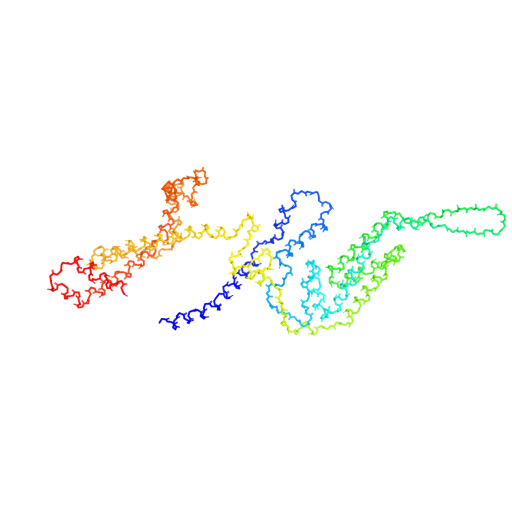? 14.415 8.650 -39.138 1.00 94.38 190 GLU A N 1
ATOM 1516 C CA . GLU A 1 190 ? 14.911 8.786 -40.511 1.00 94.38 190 GLU A CA 1
ATOM 1517 C C . GLU A 1 190 ? 15.934 9.920 -40.638 1.00 94.38 190 GLU A C 1
ATOM 1519 O O . GLU A 1 190 ? 17.002 9.704 -41.207 1.00 94.38 190 GLU A O 1
ATOM 1524 N N . SER A 1 191 ? 15.675 11.083 -40.026 1.00 94.31 191 SER A N 1
ATOM 1525 C CA . SER A 1 191 ? 16.645 12.186 -39.975 1.00 94.31 191 SER A CA 1
ATOM 1526 C C . SER A 1 191 ? 17.960 11.760 -39.320 1.00 94.31 191 SER A C 1
ATOM 1528 O O . SER A 1 191 ? 19.030 12.003 -39.868 1.00 94.31 191 SER A O 1
ATOM 1530 N N . LYS A 1 192 ? 17.899 11.079 -38.170 1.00 93.31 192 LYS A N 1
ATOM 1531 C CA . LYS A 1 192 ? 19.098 10.621 -37.450 1.00 93.31 192 LYS A CA 1
ATOM 1532 C C . LYS A 1 192 ? 19.871 9.552 -38.210 1.00 93.31 192 LYS A C 1
ATOM 1534 O O . LYS A 1 192 ? 21.097 9.554 -38.176 1.00 93.31 192 LYS A O 1
ATOM 1539 N N . LEU A 1 193 ? 19.176 8.638 -38.888 1.00 94.00 193 LEU A N 1
ATOM 1540 C CA . LEU A 1 193 ? 19.829 7.633 -39.724 1.00 94.00 193 LEU A CA 1
ATOM 1541 C C . LEU A 1 193 ? 20.616 8.298 -40.863 1.00 94.00 193 LEU A C 1
ATOM 1543 O O . LEU A 1 193 ? 21.752 7.902 -41.112 1.00 94.00 193 LEU A O 1
ATOM 1547 N N . LEU A 1 194 ? 20.057 9.341 -41.489 1.00 94.19 194 LEU A N 1
ATOM 1548 C CA . LEU A 1 194 ? 20.744 10.127 -42.520 1.00 94.19 194 LEU A CA 1
ATOM 1549 C C . LEU A 1 194 ? 21.952 10.895 -41.966 1.00 94.19 194 LEU A C 1
ATOM 1551 O O . LEU A 1 194 ? 23.010 10.900 -42.594 1.00 94.19 194 LEU A O 1
ATOM 1555 N N . ASP A 1 195 ? 21.825 11.510 -40.787 1.00 92.38 195 ASP A N 1
ATOM 1556 C CA . ASP A 1 195 ? 22.929 12.232 -40.139 1.00 92.38 195 ASP A CA 1
ATOM 1557 C C . ASP A 1 195 ? 24.107 11.301 -39.816 1.00 92.38 195 ASP A C 1
ATOM 1559 O O . ASP A 1 195 ? 25.271 11.653 -40.028 1.00 92.38 195 ASP A O 1
ATOM 1563 N N . ILE A 1 196 ? 23.811 10.089 -39.337 1.00 91.62 196 ILE A N 1
ATOM 1564 C CA . ILE A 1 196 ? 24.824 9.070 -39.063 1.00 91.62 196 ILE A CA 1
ATOM 1565 C C . ILE A 1 196 ? 25.463 8.571 -40.371 1.00 91.62 196 ILE A C 1
ATOM 1567 O O . ILE A 1 196 ? 26.687 8.483 -40.449 1.00 91.62 196 ILE A O 1
ATOM 1571 N N . GLU A 1 197 ? 24.673 8.290 -41.412 1.00 92.25 197 GLU A N 1
ATOM 1572 C CA . GLU A 1 197 ? 25.167 7.849 -42.728 1.00 92.25 197 GLU A CA 1
ATOM 1573 C C . GLU A 1 197 ? 26.114 8.880 -43.355 1.00 92.25 197 GLU A C 1
ATOM 1575 O O . GLU A 1 197 ? 27.213 8.539 -43.800 1.00 92.25 197 GLU A O 1
ATOM 1580 N N . LYS A 1 198 ? 25.743 10.163 -43.300 1.00 91.75 198 LYS A N 1
ATOM 1581 C CA . LYS A 1 198 ? 26.606 11.265 -43.734 1.00 91.75 198 LYS A CA 1
ATOM 1582 C C . LYS A 1 198 ? 27.925 11.282 -42.958 1.00 91.75 198 LYS A C 1
ATOM 1584 O O . LYS A 1 198 ? 28.987 11.448 -43.554 1.00 91.75 198 LYS A O 1
ATOM 1589 N N . ARG A 1 199 ? 27.884 11.048 -41.644 1.00 91.06 199 ARG A N 1
ATOM 1590 C CA . ARG A 1 199 ? 29.088 11.007 -40.805 1.00 91.06 199 ARG A CA 1
ATOM 1591 C C . ARG A 1 199 ? 29.990 9.817 -41.129 1.00 91.06 199 ARG A C 1
ATOM 1593 O O . ARG A 1 199 ? 31.206 9.990 -41.112 1.00 91.06 199 ARG A O 1
ATOM 1600 N N . TYR A 1 200 ? 29.430 8.651 -41.450 1.00 88.50 200 TYR A N 1
ATOM 1601 C CA . TYR A 1 200 ? 30.204 7.507 -41.948 1.00 88.50 200 TYR A CA 1
ATOM 1602 C C . TYR A 1 200 ? 30.875 7.815 -43.291 1.00 88.50 200 TYR A C 1
ATOM 1604 O O . TYR A 1 200 ? 32.039 7.472 -43.477 1.00 88.50 200 TYR A O 1
ATOM 1612 N N . ALA A 1 201 ? 30.187 8.520 -44.196 1.00 87.38 201 ALA A N 1
ATOM 1613 C CA . ALA A 1 201 ? 30.760 8.939 -45.476 1.00 87.38 201 ALA A CA 1
ATOM 1614 C C . ALA A 1 201 ? 31.899 9.968 -45.317 1.00 87.38 201 ALA A C 1
ATOM 1616 O O . ALA A 1 201 ? 32.874 9.932 -46.064 1.00 87.38 201 ALA A O 1
ATOM 1617 N N . GLU A 1 202 ? 31.800 10.870 -44.336 1.00 86.62 202 GLU A N 1
ATOM 1618 C CA . GLU A 1 202 ? 32.814 11.898 -44.050 1.00 86.62 202 GLU A CA 1
ATOM 1619 C C . GLU A 1 202 ? 34.027 11.367 -43.258 1.00 86.62 202 GLU A C 1
ATOM 1621 O O . GLU A 1 202 ? 35.097 11.983 -43.273 1.00 86.62 202 GLU A O 1
ATOM 1626 N N . ASN A 1 203 ? 33.880 10.238 -42.554 1.00 85.69 203 ASN A N 1
ATOM 1627 C CA . ASN A 1 203 ? 34.869 9.717 -41.606 1.00 85.69 203 ASN A CA 1
ATOM 1628 C C . ASN A 1 203 ? 35.175 8.236 -41.867 1.00 85.69 203 ASN A C 1
ATOM 1630 O O . ASN A 1 203 ? 34.596 7.343 -41.246 1.00 85.69 203 ASN A O 1
ATOM 1634 N N . SER A 1 204 ? 36.158 7.972 -42.732 1.00 81.12 204 SER A N 1
ATOM 1635 C CA . SER A 1 204 ? 36.561 6.610 -43.126 1.00 81.12 204 SER A CA 1
ATOM 1636 C C . SER A 1 204 ? 37.001 5.721 -41.954 1.00 81.12 204 SER A C 1
ATOM 1638 O O . SER A 1 204 ? 36.845 4.503 -42.003 1.00 81.12 204 SER A O 1
ATOM 1640 N N . PHE A 1 205 ? 37.494 6.312 -40.862 1.00 81.25 205 PHE A N 1
ATOM 1641 C CA . PHE A 1 205 ? 37.908 5.584 -39.660 1.00 81.25 205 PHE A CA 1
ATOM 1642 C C . PHE A 1 205 ? 36.754 4.931 -38.882 1.00 81.25 205 PHE A C 1
ATOM 1644 O O . PHE A 1 205 ? 36.998 4.105 -38.004 1.00 81.25 205 PHE A O 1
ATOM 1651 N N . LEU A 1 206 ? 35.500 5.278 -39.189 1.00 84.25 206 LEU A N 1
ATOM 1652 C CA . LEU A 1 206 ? 34.319 4.631 -38.619 1.00 84.25 206 LEU A CA 1
ATOM 1653 C C . LEU A 1 206 ? 33.909 3.355 -39.379 1.00 84.25 206 LEU A C 1
ATOM 1655 O O . LEU A 1 206 ? 32.995 2.664 -38.934 1.00 84.25 206 LEU A O 1
ATOM 1659 N N . ALA A 1 207 ? 34.590 2.987 -40.472 1.00 82.12 207 ALA A N 1
ATOM 1660 C CA . ALA A 1 207 ? 34.275 1.800 -41.276 1.00 82.12 207 ALA A CA 1
ATOM 1661 C C . ALA A 1 207 ? 34.024 0.504 -40.465 1.00 82.12 207 ALA A C 1
ATOM 1663 O O . ALA A 1 207 ? 33.070 -0.204 -40.793 1.00 82.12 207 ALA A O 1
ATOM 1664 N N . PRO A 1 208 ? 34.760 0.194 -39.370 1.00 82.94 208 PRO A N 1
ATOM 1665 C CA . PRO A 1 208 ? 34.496 -1.012 -38.580 1.00 82.94 208 PRO A CA 1
ATOM 1666 C C . PRO A 1 208 ? 33.106 -1.057 -37.924 1.00 82.94 208 PRO A C 1
ATOM 1668 O O . PRO A 1 208 ? 32.602 -2.143 -37.650 1.00 82.94 208 PRO A O 1
ATOM 1671 N N . SER A 1 209 ? 32.473 0.093 -37.654 1.00 86.06 209 SER A N 1
ATOM 1672 C CA . SER A 1 209 ? 31.099 0.142 -37.130 1.00 86.06 209 SER A CA 1
ATOM 1673 C C . SER A 1 209 ? 30.038 0.358 -38.213 1.00 86.06 209 SER A C 1
ATOM 1675 O O . SER A 1 209 ? 28.854 0.151 -37.943 1.00 86.06 209 SER A O 1
ATOM 1677 N N . GLN A 1 210 ? 30.440 0.700 -39.441 1.00 87.81 210 GLN A N 1
ATOM 1678 C CA . GLN A 1 210 ? 29.530 0.965 -40.557 1.00 87.81 210 GLN A CA 1
ATOM 1679 C C . GLN A 1 210 ? 28.710 -0.273 -40.945 1.00 87.81 210 GLN A C 1
ATOM 1681 O O . GLN A 1 210 ? 27.502 -0.167 -41.125 1.00 87.81 210 GLN A O 1
ATOM 1686 N N . GLU A 1 211 ? 29.322 -1.460 -40.991 1.00 88.69 211 GLU A N 1
ATOM 1687 C CA . GLU A 1 211 ? 28.615 -2.716 -41.303 1.00 88.69 211 GLU A CA 1
ATOM 1688 C C . GLU A 1 211 ? 27.453 -2.981 -40.325 1.00 88.69 211 GLU A C 1
ATOM 1690 O O . GLU A 1 211 ? 26.341 -3.358 -40.710 1.00 88.69 211 GLU A O 1
ATOM 1695 N N . LYS A 1 212 ? 27.688 -2.723 -39.032 1.00 91.00 212 LYS A N 1
ATOM 1696 C CA . LYS A 1 212 ? 26.658 -2.859 -37.996 1.00 91.00 212 LYS A CA 1
ATOM 1697 C C . LYS A 1 212 ? 25.587 -1.782 -38.105 1.00 91.00 212 LYS A C 1
ATOM 1699 O O . LYS A 1 212 ? 24.417 -2.076 -37.873 1.00 91.00 212 LYS A O 1
ATOM 1704 N N . PHE A 1 213 ? 25.947 -0.569 -38.512 1.00 91.94 213 PHE A N 1
ATOM 1705 C CA . PHE A 1 213 ? 24.971 0.484 -38.769 1.00 91.94 213 PHE A CA 1
ATOM 1706 C C . PHE A 1 213 ? 24.076 0.187 -39.987 1.00 91.94 213 PHE A C 1
ATOM 1708 O O . PHE A 1 213 ? 22.865 0.390 -39.919 1.00 91.94 213 PHE A O 1
ATOM 1715 N N . GLU A 1 214 ? 24.608 -0.396 -41.063 1.00 92.38 214 GLU A N 1
ATOM 1716 C CA . GLU A 1 214 ? 23.783 -0.836 -42.203 1.00 92.38 214 GLU A CA 1
ATOM 1717 C C . GLU A 1 214 ? 22.751 -1.902 -41.796 1.00 92.38 214 GLU A C 1
ATOM 1719 O O . GLU A 1 214 ? 21.611 -1.914 -42.278 1.00 92.38 214 GLU A O 1
ATOM 1724 N N . SER A 1 215 ? 23.101 -2.753 -40.826 1.00 93.62 215 SER A N 1
ATOM 1725 C CA . SER A 1 215 ? 22.156 -3.705 -40.229 1.00 93.62 215 SER A CA 1
ATOM 1726 C C . SER A 1 215 ? 21.006 -2.994 -39.497 1.00 93.62 215 SER A C 1
ATOM 1728 O O . SER A 1 215 ? 19.861 -3.438 -39.586 1.00 93.62 215 SER A O 1
ATOM 1730 N N . VAL A 1 216 ? 21.267 -1.855 -38.838 1.00 94.62 216 VAL A N 1
ATOM 1731 C CA . VAL A 1 216 ? 20.229 -1.016 -38.203 1.00 94.62 216 VAL A CA 1
ATOM 1732 C C . VAL A 1 216 ? 19.262 -0.461 -39.247 1.00 94.62 216 VAL A C 1
ATOM 1734 O O . VAL A 1 216 ? 18.046 -0.558 -39.070 1.00 94.62 216 VAL A O 1
ATOM 1737 N N . LYS A 1 217 ? 19.784 0.091 -40.348 1.00 94.69 217 LYS A N 1
ATOM 1738 C CA . LYS A 1 217 ? 18.976 0.644 -41.449 1.00 94.69 217 LYS A CA 1
ATOM 1739 C C . LYS A 1 217 ? 18.105 -0.435 -42.091 1.00 94.69 217 LYS A C 1
ATOM 1741 O O . LYS A 1 217 ? 16.906 -0.234 -42.290 1.00 94.69 217 LYS A O 1
ATOM 1746 N N . THR A 1 218 ? 18.689 -1.606 -42.332 1.00 95.56 218 THR A N 1
ATOM 1747 C CA . THR A 1 218 ? 17.982 -2.776 -42.865 1.00 95.56 218 THR A CA 1
ATOM 1748 C C . THR A 1 218 ? 16.867 -3.230 -41.922 1.00 95.56 218 THR A C 1
ATOM 1750 O O . THR A 1 218 ? 15.729 -3.406 -42.355 1.00 95.56 218 THR A O 1
ATOM 1753 N N . ALA A 1 219 ? 17.151 -3.347 -40.621 1.00 95.06 219 ALA A N 1
ATOM 1754 C CA . ALA A 1 219 ? 16.160 -3.733 -39.620 1.00 95.06 219 ALA A CA 1
ATOM 1755 C C . ALA A 1 219 ? 15.020 -2.707 -39.493 1.00 95.06 219 ALA A C 1
ATOM 1757 O O . ALA A 1 219 ? 13.859 -3.093 -39.345 1.00 95.06 219 ALA A O 1
ATOM 1758 N N . PHE A 1 220 ? 15.321 -1.409 -39.601 1.00 94.81 220 PHE A N 1
ATOM 1759 C CA . PHE A 1 220 ? 14.307 -0.354 -39.577 1.00 94.81 220 PHE A CA 1
ATOM 1760 C C . PHE A 1 220 ? 13.395 -0.390 -40.811 1.00 94.81 220 PHE A C 1
ATOM 1762 O O . PHE A 1 220 ? 12.176 -0.276 -40.685 1.00 94.81 220 PHE A O 1
ATOM 1769 N N . ASN A 1 221 ? 13.956 -0.599 -42.005 1.00 94.75 221 ASN A N 1
ATOM 1770 C CA . ASN A 1 221 ? 13.159 -0.749 -43.225 1.00 94.75 221 ASN A CA 1
ATOM 1771 C C . ASN A 1 221 ? 12.285 -2.009 -43.172 1.00 94.75 221 ASN A C 1
ATOM 1773 O O . ASN A 1 221 ? 11.088 -1.927 -43.440 1.00 94.75 221 ASN A O 1
ATOM 1777 N N . TYR A 1 222 ? 12.840 -3.133 -42.708 1.00 95.00 222 TYR A N 1
ATOM 1778 C CA . TYR A 1 222 ? 12.084 -4.369 -42.495 1.00 95.00 222 TYR A CA 1
ATOM 1779 C C . TYR A 1 222 ? 10.899 -4.165 -41.542 1.00 95.00 222 TYR A C 1
ATOM 1781 O O . TYR A 1 222 ? 9.803 -4.670 -41.788 1.00 95.00 222 TYR A O 1
ATOM 1789 N N . LEU A 1 223 ? 11.099 -3.392 -40.471 1.00 93.81 223 LEU A N 1
ATOM 1790 C CA . LEU A 1 223 ? 10.058 -3.028 -39.513 1.00 93.81 223 LEU A CA 1
ATOM 1791 C C . LEU A 1 223 ? 8.929 -2.200 -40.138 1.00 93.81 223 LEU A C 1
ATOM 1793 O O . LEU A 1 223 ? 7.766 -2.441 -39.811 1.00 93.81 223 LEU A O 1
ATOM 1797 N N . LYS A 1 224 ? 9.242 -1.282 -41.060 1.00 92.62 224 LYS A N 1
ATOM 1798 C CA . LYS A 1 224 ? 8.230 -0.515 -41.804 1.00 92.62 224 LYS A CA 1
ATOM 1799 C C . LYS A 1 224 ? 7.435 -1.401 -42.764 1.00 92.62 224 LYS A C 1
ATOM 1801 O O . LYS A 1 224 ? 6.213 -1.297 -42.822 1.00 92.62 224 LYS A O 1
ATOM 1806 N N . GLU A 1 225 ? 8.115 -2.282 -43.491 1.00 94.12 225 GLU A N 1
ATOM 1807 C CA . GLU A 1 225 ? 7.505 -3.138 -44.516 1.00 94.12 225 GLU A CA 1
ATOM 1808 C C . GLU A 1 225 ? 6.647 -4.267 -43.925 1.00 94.12 225 GLU A C 1
ATOM 1810 O O . GLU A 1 225 ? 5.618 -4.626 -44.492 1.00 94.12 225 GLU A O 1
ATOM 1815 N N . ASN A 1 226 ? 7.026 -4.799 -42.759 1.00 93.56 226 ASN A N 1
ATOM 1816 C CA . ASN A 1 226 ? 6.358 -5.938 -42.116 1.00 93.56 226 ASN A CA 1
ATOM 1817 C C . ASN A 1 226 ? 5.426 -5.519 -40.968 1.00 93.56 226 ASN A C 1
ATOM 1819 O O . ASN A 1 226 ? 5.236 -6.261 -39.992 1.00 93.56 226 ASN A O 1
ATOM 1823 N N . ALA A 1 227 ? 4.835 -4.328 -41.070 1.00 92.44 227 ALA A N 1
ATOM 1824 C CA . ALA A 1 227 ? 3.882 -3.834 -40.090 1.00 92.44 227 ALA A CA 1
ATOM 1825 C C . ALA A 1 227 ? 2.613 -4.711 -40.055 1.00 92.44 227 ALA A C 1
ATOM 1827 O O . ALA A 1 227 ? 2.001 -5.028 -41.071 1.00 92.44 227 ALA A O 1
ATOM 1828 N N . SER A 1 228 ? 2.199 -5.112 -38.855 1.00 92.75 228 SER A N 1
ATOM 1829 C CA . SER A 1 228 ? 1.027 -5.951 -38.586 1.00 92.75 228 SER A CA 1
ATOM 1830 C C . SER A 1 228 ? 0.051 -5.240 -37.645 1.00 92.75 228 SER A C 1
ATOM 1832 O O . SER A 1 228 ? -0.281 -5.756 -36.578 1.00 92.75 228 SER A O 1
ATOM 1834 N N . SER A 1 229 ? -0.434 -4.054 -38.024 1.00 87.94 229 SER A N 1
ATOM 1835 C CA . SER A 1 229 ? -1.242 -3.180 -37.151 1.00 87.94 229 SER A CA 1
ATOM 1836 C C . SER A 1 229 ? -2.507 -3.839 -36.583 1.00 87.94 229 SER A C 1
ATOM 1838 O O . SER A 1 229 ? -2.952 -3.484 -35.495 1.00 87.94 229 SER A O 1
ATOM 1840 N N . TRP A 1 230 ? -3.073 -4.841 -37.265 1.00 92.31 230 TRP A N 1
ATOM 1841 C CA . TRP A 1 230 ? -4.236 -5.585 -36.766 1.00 92.31 230 TRP A CA 1
ATOM 1842 C C . TRP A 1 230 ? -3.955 -6.317 -35.440 1.00 92.31 230 TRP A C 1
ATOM 1844 O O . TRP A 1 230 ? -4.858 -6.439 -34.612 1.00 92.31 230 TRP A O 1
ATOM 1854 N N . LYS A 1 231 ? -2.707 -6.749 -35.189 1.00 92.81 231 LYS A N 1
ATOM 1855 C CA . LYS A 1 231 ? -2.310 -7.427 -33.941 1.00 92.81 231 LYS A CA 1
ATOM 1856 C C . LYS A 1 231 ? -2.437 -6.513 -32.718 1.00 92.81 231 LYS A C 1
ATOM 1858 O O . LYS A 1 231 ? -2.671 -7.012 -31.619 1.00 92.81 231 LYS A O 1
ATOM 1863 N N . THR A 1 232 ? -2.351 -5.195 -32.905 1.00 91.81 232 THR A N 1
ATOM 1864 C CA . THR A 1 232 ? -2.515 -4.191 -31.840 1.00 91.81 232 THR A CA 1
ATOM 1865 C C . THR A 1 232 ? -3.966 -4.090 -31.346 1.00 91.81 232 THR A C 1
ATOM 1867 O O . THR A 1 232 ? -4.208 -3.609 -30.245 1.00 91.81 232 THR A O 1
ATOM 1870 N N . TYR A 1 233 ? -4.952 -4.571 -32.107 1.00 91.81 233 TYR A N 1
ATOM 1871 C CA . TYR A 1 233 ? -6.367 -4.509 -31.711 1.00 91.81 233 TYR A CA 1
ATOM 1872 C C . TYR A 1 233 ? -6.888 -5.800 -31.076 1.00 91.81 233 TYR A C 1
ATOM 1874 O O . TYR A 1 233 ? -7.982 -5.810 -30.512 1.00 91.81 233 TYR A O 1
ATOM 1882 N N . VAL A 1 234 ? -6.126 -6.893 -31.153 1.00 94.31 234 VAL A N 1
ATOM 1883 C CA . VAL A 1 234 ? -6.555 -8.190 -30.624 1.00 94.31 234 VAL A CA 1
ATOM 1884 C C . VAL A 1 234 ? -6.038 -8.354 -29.194 1.00 94.31 234 VAL A C 1
ATOM 1886 O O . VAL A 1 234 ? -4.820 -8.398 -29.006 1.00 94.31 234 VAL A O 1
ATOM 1889 N N . PRO A 1 235 ? -6.920 -8.462 -28.183 1.00 94.38 235 PRO A N 1
ATOM 1890 C CA . PRO A 1 235 ? -6.499 -8.605 -26.796 1.00 94.38 235 PRO A CA 1
ATOM 1891 C C . PRO A 1 235 ? -5.830 -9.962 -26.550 1.00 94.38 235 PRO A C 1
ATOM 1893 O O . PRO A 1 235 ? -6.269 -10.998 -27.049 1.00 94.38 235 PRO A O 1
ATOM 1896 N N . LYS A 1 236 ? -4.785 -9.956 -25.723 1.00 93.56 236 LYS A N 1
ATOM 1897 C CA . LYS A 1 236 ? -4.025 -11.133 -25.297 1.00 93.56 236 LYS A CA 1
ATOM 1898 C C . LYS A 1 236 ? -3.784 -11.068 -23.792 1.00 93.56 236 LYS A C 1
ATOM 1900 O O . LYS A 1 236 ? -3.414 -10.026 -23.254 1.00 93.56 236 LYS A O 1
ATOM 1905 N N . ILE A 1 237 ? -3.953 -12.202 -23.117 1.00 93.25 237 ILE A N 1
ATOM 1906 C CA . ILE A 1 237 ? -3.509 -12.370 -21.731 1.00 93.25 237 ILE A CA 1
ATOM 1907 C C . ILE A 1 237 ? -2.051 -12.821 -21.765 1.00 93.25 237 ILE A C 1
ATOM 1909 O O . ILE A 1 237 ? -1.732 -13.851 -22.361 1.00 93.25 237 ILE A O 1
ATOM 1913 N N . ILE A 1 238 ? -1.174 -12.055 -21.125 1.00 91.38 238 ILE A N 1
ATOM 1914 C CA . ILE A 1 238 ? 0.243 -12.392 -20.988 1.00 91.38 238 ILE A CA 1
ATOM 1915 C C . ILE A 1 238 ? 0.458 -12.916 -19.575 1.00 91.38 238 ILE A C 1
ATOM 1917 O O . ILE A 1 238 ? 0.041 -12.274 -18.614 1.00 91.38 238 ILE A O 1
ATOM 1921 N N . TRP A 1 239 ? 1.092 -14.079 -19.452 1.00 91.44 239 TRP A N 1
ATOM 1922 C CA . TRP A 1 239 ? 1.374 -14.721 -18.171 1.00 91.44 239 TRP A CA 1
ATOM 1923 C C . TRP A 1 239 ? 2.840 -14.545 -17.786 1.00 91.44 239 TRP A C 1
ATOM 1925 O O . TRP A 1 239 ? 3.733 -14.782 -18.595 1.00 91.44 239 TRP A O 1
ATOM 1935 N N . TYR A 1 240 ? 3.087 -14.191 -16.527 1.00 90.44 240 TYR A N 1
ATOM 1936 C CA . TYR A 1 240 ? 4.420 -13.979 -15.973 1.00 90.44 240 TYR A CA 1
ATOM 1937 C C . TYR A 1 240 ? 4.663 -14.905 -14.781 1.00 90.44 240 TYR A C 1
ATOM 1939 O O . TYR A 1 240 ? 4.025 -14.777 -13.732 1.00 90.44 240 TYR A O 1
ATOM 1947 N N . GLY A 1 241 ? 5.621 -15.825 -14.925 1.00 84.94 241 GLY A N 1
ATOM 1948 C CA . GLY A 1 241 ? 5.985 -16.765 -13.860 1.00 84.94 241 GLY A CA 1
ATOM 1949 C C . GLY A 1 241 ? 6.604 -16.079 -12.637 1.00 84.94 241 GLY A C 1
ATOM 1950 O O . GLY A 1 241 ? 6.217 -16.371 -11.509 1.00 84.94 241 GLY A O 1
ATOM 1951 N N . ASN A 1 242 ? 7.517 -15.127 -12.858 1.00 88.00 242 ASN A N 1
ATOM 1952 C CA . ASN A 1 242 ? 8.124 -14.311 -11.806 1.00 88.00 242 ASN A CA 1
ATOM 1953 C C . ASN A 1 242 ? 7.638 -12.863 -11.929 1.00 88.00 242 ASN A C 1
ATOM 1955 O O . ASN A 1 242 ? 7.734 -12.263 -12.998 1.00 88.00 242 ASN A O 1
ATOM 1959 N N . ASN A 1 243 ? 7.093 -12.317 -10.847 1.00 93.12 243 ASN A N 1
ATOM 1960 C CA . ASN A 1 243 ? 6.481 -10.994 -10.812 1.00 93.12 243 ASN A CA 1
ATOM 1961 C C . ASN A 1 243 ? 6.629 -10.363 -9.418 1.00 93.12 243 ASN A C 1
ATOM 1963 O O . ASN A 1 243 ? 6.930 -11.045 -8.433 1.00 93.12 243 ASN A O 1
ATOM 1967 N N . GLN A 1 244 ? 6.402 -9.055 -9.335 1.00 93.00 244 GLN A N 1
ATOM 1968 C CA . GLN A 1 244 ? 6.517 -8.270 -8.108 1.00 93.00 244 GLN A CA 1
ATOM 1969 C C . GLN A 1 244 ? 5.592 -8.788 -7.005 1.00 93.00 244 GLN A C 1
ATOM 1971 O O . GLN A 1 244 ? 6.034 -8.929 -5.867 1.00 93.00 244 GLN A O 1
ATOM 1976 N N . TYR A 1 245 ? 4.338 -9.123 -7.325 1.00 94.50 245 TYR A N 1
ATOM 1977 C CA . TYR A 1 245 ? 3.395 -9.665 -6.344 1.00 94.50 245 TYR A CA 1
ATOM 1978 C C . TYR A 1 245 ? 3.847 -11.018 -5.780 1.00 94.50 245 TYR A C 1
ATOM 1980 O O . TYR A 1 245 ? 3.806 -11.223 -4.567 1.00 94.50 245 TYR A O 1
ATOM 1988 N N . HIS A 1 246 ? 4.330 -11.924 -6.635 1.00 93.19 246 HIS A N 1
ATOM 1989 C CA . HIS A 1 246 ? 4.873 -13.214 -6.218 1.00 93.19 246 HIS A CA 1
ATOM 1990 C C . HIS A 1 246 ? 6.058 -13.030 -5.269 1.00 93.19 246 HIS A C 1
ATOM 1992 O O . HIS A 1 246 ? 6.047 -13.590 -4.173 1.00 93.19 246 HIS A O 1
ATOM 1998 N N . ARG A 1 247 ? 7.033 -12.190 -5.644 1.00 91.69 247 ARG A N 1
ATOM 1999 C CA . ARG A 1 247 ? 8.193 -11.883 -4.794 1.00 91.69 247 ARG A CA 1
ATOM 2000 C C . ARG A 1 247 ? 7.801 -11.198 -3.491 1.00 91.69 247 ARG A C 1
ATOM 2002 O O . ARG A 1 247 ? 8.376 -11.488 -2.449 1.00 91.69 247 ARG A O 1
ATOM 2009 N N . TRP A 1 248 ? 6.820 -10.302 -3.516 1.00 92.06 248 TRP A N 1
ATOM 2010 C CA . TRP A 1 248 ? 6.322 -9.643 -2.310 1.00 92.06 248 TRP A CA 1
ATOM 2011 C C . TRP A 1 248 ? 5.668 -10.648 -1.350 1.00 92.06 248 TRP A C 1
ATOM 2013 O O . TRP A 1 248 ? 5.945 -10.644 -0.149 1.00 92.06 248 TRP A O 1
ATOM 2023 N N . LEU A 1 249 ? 4.845 -11.555 -1.878 1.00 92.88 249 LEU A N 1
ATOM 2024 C CA . LEU A 1 249 ? 4.076 -12.503 -1.077 1.00 92.88 249 LEU A CA 1
ATOM 2025 C C . LEU A 1 249 ? 4.927 -13.678 -0.566 1.00 92.88 249 LEU A C 1
ATOM 2027 O O . LEU A 1 249 ? 4.860 -14.020 0.618 1.00 92.88 249 LEU A O 1
ATOM 2031 N N . PHE A 1 250 ? 5.732 -14.277 -1.446 1.00 92.50 250 PHE A N 1
ATOM 2032 C CA . PHE A 1 250 ? 6.502 -15.501 -1.197 1.00 92.50 250 PHE A CA 1
ATOM 2033 C C . PHE A 1 250 ? 8.013 -15.283 -1.078 1.00 92.50 250 PHE A C 1
ATOM 2035 O O . PHE A 1 250 ? 8.728 -16.236 -0.775 1.00 92.50 250 PHE A O 1
ATOM 2042 N N . GLY A 1 251 ? 8.512 -14.066 -1.275 1.00 91.19 251 GLY A N 1
ATOM 2043 C CA . GLY A 1 251 ? 9.943 -13.783 -1.242 1.00 91.19 251 GLY A CA 1
ATOM 2044 C C . GLY A 1 251 ? 10.644 -14.115 -2.555 1.00 91.19 251 GLY A C 1
ATOM 2045 O O . GLY A 1 251 ? 10.031 -14.570 -3.517 1.00 91.19 251 GLY A O 1
ATOM 2046 N N . ASP A 1 252 ? 11.949 -13.878 -2.589 1.00 86.25 252 ASP A N 1
ATOM 2047 C CA . ASP A 1 252 ? 12.808 -14.146 -3.745 1.00 86.25 252 ASP A CA 1
ATOM 2048 C C . ASP A 1 252 ? 13.724 -15.360 -3.561 1.00 86.25 252 ASP A C 1
ATOM 2050 O O . ASP A 1 252 ? 14.517 -15.675 -4.444 1.00 86.25 252 ASP A O 1
ATOM 2054 N N . GLY A 1 253 ? 13.599 -16.060 -2.429 1.00 79.94 253 GLY A N 1
ATOM 2055 C CA . GLY A 1 253 ? 14.428 -17.221 -2.104 1.00 79.94 253 GLY A CA 1
ATOM 2056 C C . GLY A 1 253 ? 15.853 -16.868 -1.668 1.00 79.94 253 GLY A C 1
ATOM 2057 O O . GLY A 1 253 ? 16.630 -17.782 -1.404 1.00 79.94 253 GLY A O 1
ATOM 2058 N N . GLY A 1 254 ? 16.183 -15.576 -1.563 1.00 82.31 254 GLY A N 1
ATOM 2059 C CA . GLY A 1 254 ? 17.465 -15.066 -1.086 1.00 82.31 254 GLY A CA 1
ATOM 2060 C C . GLY A 1 254 ? 17.275 -14.140 0.113 1.00 82.31 254 GLY A C 1
ATOM 2061 O O . GLY A 1 254 ? 17.006 -14.598 1.225 1.00 82.31 254 GLY A O 1
ATOM 2062 N N . GLU A 1 255 ? 17.420 -12.833 -0.115 1.00 79.62 255 GLU A N 1
ATOM 2063 C CA . GLU A 1 255 ? 17.349 -11.806 0.932 1.00 79.62 255 GLU A CA 1
ATOM 2064 C C . GLU A 1 255 ? 15.937 -11.635 1.510 1.00 79.62 255 GLU A C 1
ATOM 2066 O O . GLU A 1 255 ? 15.800 -11.361 2.704 1.00 79.62 255 GLU A O 1
ATOM 2071 N N . ARG A 1 256 ? 14.882 -11.817 0.699 1.00 85.19 256 ARG A N 1
ATOM 2072 C CA . ARG A 1 256 ? 13.489 -11.647 1.132 1.00 85.19 256 ARG A CA 1
ATOM 2073 C C . ARG A 1 256 ? 12.775 -12.986 1.241 1.00 85.19 256 ARG A C 1
ATOM 2075 O O . ARG A 1 256 ? 12.672 -13.750 0.282 1.00 85.19 256 ARG A O 1
ATOM 2082 N N . LYS A 1 257 ? 12.172 -13.239 2.401 1.00 89.12 257 LYS A N 1
ATOM 2083 C CA . LYS A 1 257 ? 11.378 -14.449 2.689 1.00 89.12 257 LYS A CA 1
ATOM 2084 C C . LYS A 1 257 ? 9.896 -14.300 2.337 1.00 89.12 257 LYS A C 1
ATOM 2086 O O . LYS A 1 257 ? 9.191 -15.311 2.287 1.00 89.12 257 LYS A O 1
ATOM 2091 N N . GLY A 1 258 ? 9.444 -13.072 2.085 1.00 91.25 258 GLY A N 1
ATOM 2092 C CA . GLY A 1 258 ? 8.069 -12.736 1.714 1.00 91.25 258 GLY A CA 1
ATOM 2093 C C . GLY A 1 258 ? 7.132 -12.515 2.900 1.00 91.25 258 GLY A C 1
ATOM 2094 O O . GLY A 1 258 ? 7.344 -13.020 4.008 1.00 91.25 258 GLY A O 1
ATOM 2095 N N . VAL A 1 259 ? 6.044 -11.791 2.636 1.00 91.31 259 VAL A N 1
ATOM 2096 C CA . VAL A 1 259 ? 5.074 -11.370 3.657 1.00 91.31 259 VAL A CA 1
ATOM 2097 C C . VAL A 1 259 ? 4.400 -12.555 4.348 1.00 91.31 259 VAL A C 1
ATOM 2099 O O . VAL A 1 259 ? 4.188 -12.510 5.559 1.00 91.31 259 VAL A O 1
ATOM 2102 N N . LEU A 1 260 ? 4.125 -13.653 3.633 1.00 89.88 260 LEU A N 1
ATOM 2103 C CA . LEU A 1 260 ? 3.518 -14.846 4.245 1.00 89.88 260 LEU A CA 1
ATOM 2104 C C . LEU A 1 260 ? 4.406 -15.501 5.309 1.00 89.88 260 LEU A C 1
ATOM 2106 O O . LEU A 1 260 ? 3.894 -16.191 6.186 1.00 89.88 260 LEU A O 1
ATOM 2110 N N . ARG A 1 261 ? 5.724 -15.281 5.252 1.00 90.44 261 ARG A N 1
ATOM 2111 C CA . ARG A 1 261 ? 6.686 -15.792 6.239 1.00 90.44 261 ARG A CA 1
ATOM 2112 C C . ARG A 1 261 ? 7.028 -14.763 7.321 1.00 90.44 261 ARG A C 1
ATOM 2114 O O . ARG A 1 261 ? 7.967 -14.976 8.082 1.00 90.44 261 ARG A O 1
ATOM 2121 N N . GLY A 1 262 ? 6.281 -13.657 7.394 1.00 88.38 262 GLY A N 1
ATOM 2122 C CA . GLY A 1 262 ? 6.487 -12.582 8.368 1.00 88.38 262 GLY A CA 1
ATOM 2123 C C . GLY A 1 262 ? 7.611 -11.607 8.010 1.00 88.38 262 GLY A C 1
ATOM 2124 O O . GLY A 1 262 ? 7.976 -10.770 8.835 1.00 88.38 262 GLY A O 1
ATOM 2125 N N . ASP A 1 263 ? 8.154 -11.687 6.795 1.00 91.19 263 ASP A N 1
ATOM 2126 C CA . ASP A 1 263 ? 9.141 -10.734 6.303 1.00 91.19 263 ASP A CA 1
ATOM 2127 C C . ASP A 1 263 ? 8.451 -9.590 5.549 1.00 91.19 263 ASP A C 1
ATOM 2129 O O . ASP A 1 263 ? 8.060 -9.710 4.388 1.00 91.19 263 ASP A O 1
ATOM 2133 N N . PHE A 1 264 ? 8.299 -8.462 6.241 1.00 88.81 264 PHE A N 1
ATOM 2134 C CA . PHE A 1 264 ? 7.752 -7.219 5.689 1.00 88.81 264 PHE A CA 1
ATOM 2135 C C . PHE A 1 264 ? 8.831 -6.323 5.055 1.00 88.81 264 PHE A C 1
ATOM 2137 O O . PHE A 1 264 ? 8.527 -5.237 4.560 1.00 88.81 264 PHE A O 1
ATOM 2144 N N . GLY A 1 265 ? 10.093 -6.758 5.071 1.00 88.00 265 GLY A N 1
ATOM 2145 C CA . GLY A 1 265 ? 11.237 -6.007 4.581 1.00 88.00 265 GLY A CA 1
ATOM 2146 C C . GLY A 1 265 ? 11.627 -4.798 5.432 1.00 88.00 265 GLY A C 1
ATOM 2147 O O . GLY A 1 265 ? 11.231 -4.635 6.592 1.00 88.00 265 GLY A O 1
ATOM 2148 N N . ILE A 1 266 ? 12.442 -3.942 4.820 1.00 86.31 266 ILE A N 1
ATOM 2149 C CA . ILE A 1 266 ? 13.017 -2.741 5.423 1.00 86.31 266 ILE A CA 1
ATOM 2150 C C . ILE A 1 266 ? 12.300 -1.512 4.864 1.00 86.31 266 ILE A C 1
ATOM 2152 O O . ILE A 1 266 ? 11.945 -1.446 3.688 1.00 86.31 266 ILE A O 1
ATOM 2156 N N . SER A 1 267 ? 12.065 -0.527 5.723 1.00 85.06 267 SER A N 1
ATOM 2157 C CA . SER A 1 267 ? 11.502 0.760 5.337 1.00 85.06 267 SER A CA 1
ATOM 2158 C C . SER A 1 267 ? 12.524 1.570 4.541 1.00 85.06 267 SER A C 1
ATOM 2160 O O . SER A 1 267 ? 13.557 1.931 5.087 1.00 85.06 267 SER A O 1
ATOM 2162 N N . TYR A 1 268 ? 12.194 1.950 3.305 1.00 80.62 268 TYR A N 1
ATOM 2163 C CA . TYR A 1 268 ? 13.055 2.792 2.454 1.00 80.62 268 TYR A CA 1
ATOM 2164 C C . TYR A 1 268 ? 13.183 4.255 2.923 1.00 80.62 268 TYR A C 1
ATOM 2166 O O . TYR A 1 268 ? 13.844 5.054 2.269 1.00 80.62 268 TYR A O 1
ATOM 2174 N N . ILE A 1 269 ? 12.480 4.633 3.997 1.00 79.44 269 ILE A N 1
ATOM 2175 C CA . ILE A 1 269 ? 12.506 5.990 4.561 1.00 79.44 269 ILE A CA 1
ATOM 2176 C C . ILE A 1 269 ? 13.497 6.046 5.721 1.00 79.44 269 ILE A C 1
ATOM 2178 O O . ILE A 1 269 ? 14.410 6.859 5.703 1.00 79.44 269 ILE A O 1
ATOM 2182 N N . ASP A 1 270 ? 13.340 5.144 6.694 1.00 83.56 270 ASP A N 1
ATOM 2183 C CA . ASP A 1 270 ? 14.117 5.191 7.940 1.00 83.56 270 ASP A CA 1
ATOM 2184 C C . ASP A 1 270 ? 15.117 4.027 8.071 1.00 83.56 270 ASP A C 1
ATOM 2186 O O . ASP A 1 270 ? 15.700 3.848 9.134 1.00 83.56 270 ASP A O 1
ATOM 2190 N N . ASN A 1 271 ? 15.272 3.186 7.038 1.00 83.69 271 ASN A N 1
ATOM 2191 C CA . ASN A 1 271 ? 16.165 2.016 7.008 1.00 83.69 271 ASN A CA 1
ATOM 2192 C C . ASN A 1 271 ? 16.004 1.042 8.192 1.00 83.69 271 ASN A C 1
ATOM 2194 O O . ASN A 1 271 ? 16.951 0.391 8.623 1.00 83.69 271 ASN A O 1
ATOM 2198 N N . GLN A 1 272 ? 14.781 0.907 8.708 1.00 87.12 272 GLN A N 1
ATOM 2199 C CA . GLN A 1 272 ? 14.446 0.004 9.815 1.00 87.12 272 GLN A CA 1
ATOM 2200 C C . GLN A 1 272 ? 13.508 -1.125 9.366 1.00 87.12 272 GLN A C 1
ATOM 2202 O O . GLN A 1 272 ? 12.682 -0.896 8.472 1.00 87.12 272 GLN A O 1
ATOM 2207 N N . PRO A 1 273 ? 13.553 -2.309 10.013 1.00 91.31 273 PRO A N 1
ATOM 2208 C CA . PRO A 1 273 ? 12.604 -3.388 9.758 1.00 91.31 273 PRO A CA 1
ATOM 2209 C C . PRO A 1 273 ? 11.155 -2.921 9.933 1.00 91.31 273 PRO A C 1
ATOM 2211 O O . PRO A 1 273 ? 10.778 -2.360 10.966 1.00 91.31 273 PRO A O 1
ATOM 2214 N N . VAL A 1 274 ? 10.318 -3.170 8.926 1.00 91.31 274 VAL A N 1
ATOM 2215 C CA . VAL A 1 274 ? 8.900 -2.780 8.951 1.00 91.31 274 VAL A CA 1
ATOM 2216 C C . VAL A 1 274 ? 8.150 -3.522 10.063 1.00 91.31 274 VAL A C 1
ATOM 2218 O O . VAL A 1 274 ? 7.310 -2.926 10.737 1.00 91.31 274 VAL A O 1
ATOM 2221 N N . SER A 1 275 ? 8.508 -4.783 10.324 1.00 90.88 275 SER A N 1
ATOM 2222 C CA . SER A 1 275 ? 7.956 -5.592 11.420 1.00 90.88 275 SER A CA 1
ATOM 2223 C C . SER A 1 275 ? 8.104 -4.914 12.786 1.00 90.88 275 SER A C 1
ATOM 2225 O O . SER A 1 275 ? 7.132 -4.829 13.535 1.00 90.88 275 SER A O 1
ATOM 2227 N N . ALA A 1 276 ? 9.281 -4.359 13.086 1.00 90.94 276 ALA A N 1
ATOM 2228 C CA . ALA A 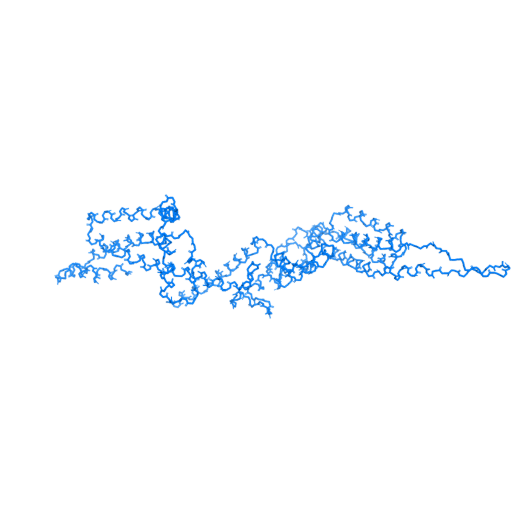1 276 ? 9.547 -3.664 14.345 1.00 90.94 276 ALA A CA 1
ATOM 2229 C C . ALA A 1 276 ? 8.652 -2.423 14.511 1.00 90.94 276 ALA A C 1
ATOM 2231 O O . ALA A 1 276 ? 8.089 -2.191 15.584 1.00 90.94 276 ALA A O 1
ATOM 2232 N N . LYS A 1 277 ? 8.442 -1.659 13.430 1.00 89.38 277 LYS A N 1
ATOM 2233 C CA . LYS A 1 277 ? 7.533 -0.500 13.436 1.00 89.38 277 LYS A CA 1
ATOM 2234 C C . LYS A 1 277 ? 6.080 -0.906 13.649 1.00 89.38 277 LYS A C 1
ATOM 2236 O O . LYS A 1 277 ? 5.383 -0.262 14.436 1.00 89.38 277 LYS A O 1
ATOM 2241 N N . ILE A 1 278 ? 5.624 -1.953 12.956 1.00 91.25 278 ILE A N 1
ATOM 2242 C CA . ILE A 1 278 ? 4.265 -2.482 13.109 1.00 91.25 278 ILE A CA 1
ATOM 2243 C C . ILE A 1 278 ? 4.055 -2.928 14.554 1.00 91.25 278 ILE A C 1
ATOM 2245 O O . ILE A 1 278 ? 3.075 -2.517 15.165 1.00 91.25 27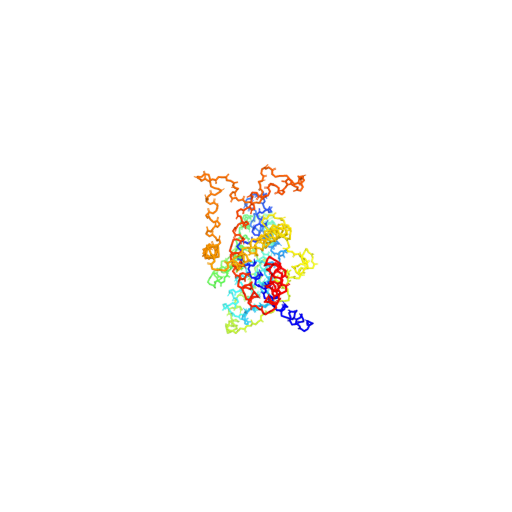8 ILE A O 1
ATOM 2249 N N . TRP A 1 279 ? 4.989 -3.689 15.131 1.00 90.56 279 TRP A N 1
ATOM 2250 C CA . TRP A 1 279 ? 4.853 -4.213 16.491 1.00 90.56 279 TRP A CA 1
ATOM 2251 C C . TRP A 1 279 ? 4.834 -3.117 17.564 1.00 90.56 279 TRP A C 1
ATOM 2253 O O . TRP A 1 279 ? 4.023 -3.162 18.495 1.00 90.56 279 TRP A O 1
ATOM 2263 N N . LYS A 1 280 ? 5.667 -2.078 17.401 1.00 89.00 280 LYS A N 1
ATOM 2264 C CA . LYS A 1 280 ? 5.665 -0.906 18.290 1.00 89.00 280 LYS A CA 1
ATOM 2265 C C . LYS A 1 280 ? 4.310 -0.192 18.273 1.00 89.00 280 LYS A C 1
ATOM 2267 O O . LYS A 1 280 ? 3.755 0.092 19.331 1.00 89.00 280 LYS A O 1
ATOM 2272 N N . LYS A 1 281 ? 3.749 0.060 17.085 1.00 90.38 281 LYS A N 1
ATOM 2273 C CA . LYS A 1 281 ? 2.435 0.714 16.938 1.00 90.38 281 LYS A CA 1
ATOM 2274 C C . LYS A 1 281 ? 1.288 -0.180 17.405 1.00 90.38 281 LYS A C 1
ATOM 2276 O O . LYS A 1 281 ? 0.390 0.298 18.090 1.00 90.38 281 LYS A O 1
ATOM 2281 N N . PHE A 1 282 ? 1.348 -1.471 17.082 1.00 93.31 282 PHE A N 1
ATOM 2282 C CA . PHE A 1 282 ? 0.364 -2.466 17.495 1.00 93.31 282 PHE A CA 1
ATOM 2283 C C . PHE A 1 282 ? 0.221 -2.508 19.015 1.00 93.31 282 PHE A C 1
ATOM 2285 O O . PHE A 1 282 ? -0.900 -2.445 19.505 1.00 93.31 282 PHE A O 1
ATOM 2292 N N . THR A 1 283 ? 1.333 -2.538 19.757 1.00 90.25 283 THR A N 1
ATOM 2293 C CA . THR A 1 283 ? 1.308 -2.538 21.229 1.00 90.25 283 THR A CA 1
ATOM 2294 C C . THR A 1 283 ? 0.558 -1.321 21.779 1.00 90.25 283 THR A C 1
ATOM 2296 O O . THR A 1 283 ? -0.302 -1.471 22.643 1.00 90.25 283 THR A O 1
ATOM 2299 N N . VAL A 1 284 ? 0.813 -0.125 21.239 1.00 90.31 284 VAL A N 1
ATOM 2300 C CA . VAL A 1 284 ? 0.113 1.102 21.656 1.00 90.31 284 VAL A CA 1
ATOM 2301 C C . VAL A 1 284 ? -1.382 1.013 21.338 1.00 90.31 284 VAL A C 1
ATOM 2303 O O . VAL A 1 284 ? -2.213 1.211 22.224 1.00 90.31 284 VAL A O 1
ATOM 2306 N N . SER A 1 285 ? -1.748 0.654 20.103 1.00 92.88 285 SER A N 1
ATOM 2307 C CA . SER A 1 285 ? -3.153 0.492 19.704 1.00 92.88 285 SER A CA 1
ATOM 2308 C C . SER A 1 285 ? -3.882 -0.557 20.544 1.00 92.88 285 SER A C 1
ATOM 2310 O O . SER A 1 285 ? -5.017 -0.332 20.956 1.00 92.88 285 SER A O 1
ATOM 2312 N N . PHE A 1 286 ? -3.230 -1.682 20.837 1.00 94.50 286 PHE A N 1
ATOM 2313 C CA . PHE A 1 286 ? -3.779 -2.745 21.669 1.00 94.50 286 PHE A CA 1
ATOM 2314 C C . PHE A 1 286 ? -4.086 -2.248 23.084 1.00 94.50 286 PHE A C 1
ATOM 2316 O O . PHE A 1 286 ? -5.179 -2.498 23.586 1.00 94.50 286 PHE A O 1
ATOM 2323 N N .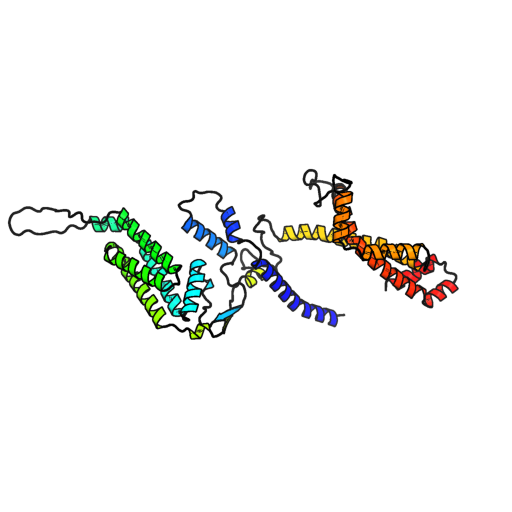 VAL A 1 287 ? -3.168 -1.494 23.700 1.00 92.12 287 VAL A N 1
ATOM 2324 C CA . VAL A 1 287 ? -3.382 -0.898 25.026 1.00 92.12 287 VAL A CA 1
ATOM 2325 C C . VAL A 1 287 ? -4.593 0.040 25.018 1.00 92.12 287 VAL A C 1
ATOM 2327 O O . VAL A 1 287 ? -5.452 -0.083 25.890 1.00 92.12 287 VAL A O 1
ATOM 2330 N N . PHE A 1 288 ? -4.715 0.927 24.023 1.00 92.81 288 PHE A N 1
ATOM 2331 C CA . PHE A 1 288 ? -5.872 1.825 23.914 1.00 92.81 288 PHE A CA 1
ATOM 2332 C C . PHE A 1 288 ? -7.184 1.065 23.737 1.00 92.81 288 PHE A C 1
ATOM 2334 O O . PHE A 1 288 ? -8.153 1.366 24.431 1.00 92.81 288 PHE A O 1
ATOM 2341 N N . ILE A 1 289 ? -7.224 0.065 22.854 1.00 94.12 289 ILE A N 1
ATOM 2342 C CA . ILE A 1 289 ? -8.423 -0.750 22.625 1.00 94.12 289 ILE A CA 1
ATOM 2343 C C . ILE A 1 289 ? -8.809 -1.493 23.904 1.00 94.12 289 ILE A C 1
ATOM 2345 O O . ILE A 1 289 ? -9.965 -1.444 24.319 1.00 94.12 289 ILE A O 1
ATOM 2349 N N . PHE A 1 290 ? -7.846 -2.146 24.555 1.00 95.62 290 PHE A N 1
ATOM 2350 C CA . PHE A 1 290 ? -8.087 -2.914 25.770 1.00 95.62 290 PHE A CA 1
ATOM 2351 C C . PHE A 1 290 ? -8.615 -2.029 26.904 1.00 95.62 290 PHE A C 1
ATOM 2353 O O . PHE A 1 290 ? -9.677 -2.313 27.459 1.00 95.62 290 PHE A O 1
ATOM 2360 N N . LEU A 1 291 ? -7.928 -0.922 27.206 1.00 95.19 291 LEU A N 1
ATOM 2361 C CA . LEU A 1 291 ? -8.369 0.029 28.228 1.00 95.19 291 LEU A CA 1
ATOM 2362 C C . LEU A 1 291 ? -9.732 0.629 27.886 1.00 95.19 291 LEU A C 1
ATOM 2364 O O . LEU A 1 291 ? -10.574 0.764 28.770 1.00 95.19 291 LEU A O 1
ATOM 2368 N N . SER A 1 292 ? -9.980 0.930 26.610 1.00 94.75 292 SER A N 1
ATOM 2369 C CA . SER A 1 292 ? -11.258 1.496 26.187 1.00 94.75 292 SER A CA 1
ATOM 2370 C C . SER A 1 292 ? -12.408 0.516 26.368 1.00 94.75 292 SER A C 1
ATOM 2372 O O . SER A 1 292 ? -13.475 0.906 26.835 1.00 94.75 292 SER A O 1
ATOM 2374 N N . ILE A 1 293 ? -12.201 -0.765 26.057 1.00 95.00 293 ILE A N 1
ATOM 2375 C CA . ILE A 1 293 ? -13.190 -1.816 26.311 1.00 95.00 293 ILE A CA 1
ATOM 2376 C C . ILE A 1 293 ? -13.462 -1.915 27.814 1.00 95.00 293 ILE A C 1
ATOM 2378 O O . ILE A 1 293 ? -14.617 -1.825 28.228 1.00 95.00 293 ILE A O 1
ATOM 2382 N N . VAL A 1 294 ? -12.414 -2.041 28.635 1.00 96.31 294 VAL A N 1
ATOM 2383 C CA . VAL A 1 294 ? -12.548 -2.169 30.094 1.00 96.31 294 VAL A CA 1
ATOM 2384 C C . VAL A 1 294 ? -13.304 -0.978 30.682 1.00 96.31 294 VAL A C 1
ATOM 2386 O O . VAL A 1 294 ? -14.294 -1.178 31.383 1.00 96.31 294 VAL A O 1
ATOM 2389 N N . LEU A 1 295 ? -12.900 0.252 30.354 1.00 96.00 295 LEU A N 1
ATOM 2390 C CA . LEU A 1 295 ? -13.562 1.474 30.817 1.00 96.00 295 LEU A CA 1
ATOM 2391 C C . LEU A 1 295 ? -15.007 1.562 30.323 1.00 96.00 295 LEU A C 1
ATOM 2393 O O . LEU A 1 295 ? -15.897 1.918 31.095 1.00 96.00 295 LEU A O 1
ATOM 2397 N N . SER A 1 296 ? -15.264 1.185 29.067 1.00 95.38 296 SER A N 1
ATOM 2398 C CA . SER A 1 296 ? -16.614 1.229 28.507 1.00 95.38 296 SER A CA 1
ATOM 2399 C C . SER A 1 296 ? -17.565 0.316 29.268 1.00 95.38 296 SER A C 1
ATOM 2401 O O . SER A 1 296 ? -18.655 0.748 29.633 1.00 95.38 296 SER A O 1
ATOM 2403 N N . TYR A 1 297 ? -17.163 -0.922 29.561 1.00 94.69 297 TYR A N 1
ATOM 2404 C CA . TYR A 1 297 ? -17.971 -1.850 30.358 1.00 94.69 297 TYR A CA 1
ATOM 2405 C C . TYR A 1 297 ? -18.086 -1.412 31.823 1.00 94.69 297 TYR A C 1
ATOM 2407 O O . TYR A 1 297 ? -19.179 -1.468 32.389 1.00 94.69 297 TYR A O 1
ATOM 2415 N N . LEU A 1 298 ? -16.991 -0.927 32.419 1.00 95.69 298 LEU A N 1
ATOM 2416 C CA . LEU A 1 298 ? -16.956 -0.459 33.807 1.00 95.69 298 LEU A CA 1
ATOM 2417 C C . LEU A 1 298 ? -17.938 0.691 34.040 1.00 95.69 298 LEU A C 1
ATOM 2419 O O . LEU A 1 298 ? -18.608 0.712 35.066 1.00 95.69 298 LEU A O 1
ATOM 2423 N N . VAL A 1 299 ? -18.059 1.616 33.086 1.00 95.56 299 VAL A N 1
ATOM 2424 C CA . VAL A 1 299 ? -18.982 2.755 33.172 1.00 95.56 299 VAL A CA 1
ATOM 2425 C C . VAL A 1 299 ? -20.399 2.367 32.741 1.00 95.56 299 VAL A C 1
ATOM 2427 O O . VAL A 1 299 ? -21.371 2.712 33.414 1.00 95.56 299 VAL A O 1
ATOM 2430 N N . SER A 1 300 ? -20.542 1.628 31.639 1.00 95.06 300 SER A N 1
ATOM 2431 C CA . SER A 1 300 ? -21.861 1.372 31.050 1.00 95.06 300 SER A CA 1
ATOM 2432 C C . SER A 1 300 ? -22.736 0.409 31.839 1.00 95.06 300 SER A C 1
ATOM 2434 O O . SER A 1 300 ? -23.944 0.636 31.941 1.00 95.06 300 SER A O 1
ATOM 2436 N N . ILE A 1 301 ? -22.157 -0.647 32.419 1.00 94.19 301 ILE A N 1
ATOM 2437 C CA . ILE A 1 301 ? -22.926 -1.656 33.150 1.00 94.19 301 ILE A CA 1
ATOM 2438 C C . ILE A 1 301 ? -23.597 -1.031 34.387 1.00 94.19 301 ILE A C 1
ATOM 2440 O O . ILE A 1 301 ? -24.819 -1.148 34.505 1.00 94.19 301 ILE A O 1
ATOM 2444 N N . PRO A 1 302 ? -22.887 -0.312 35.284 1.00 94.06 302 PRO A N 1
ATOM 2445 C CA . PRO A 1 302 ? -23.515 0.313 36.446 1.00 94.06 302 PRO A CA 1
ATOM 2446 C C . PRO A 1 302 ? -24.572 1.351 36.075 1.00 94.06 302 PRO A C 1
ATOM 2448 O O . PRO A 1 302 ? -25.646 1.359 36.679 1.00 94.06 302 PRO A O 1
ATOM 2451 N N . ILE A 1 303 ? -24.304 2.197 35.070 1.00 95.06 303 ILE A N 1
ATOM 2452 C CA . ILE A 1 303 ? -25.264 3.210 34.614 1.00 95.06 303 ILE A CA 1
ATOM 2453 C C . ILE A 1 303 ? -26.522 2.535 34.058 1.00 95.06 303 ILE A C 1
ATOM 2455 O O . ILE A 1 303 ? -27.632 2.904 34.447 1.00 95.06 303 ILE A O 1
ATOM 2459 N N . GLY A 1 304 ? -26.366 1.515 33.208 1.00 94.56 304 GLY A N 1
ATOM 2460 C CA . GLY A 1 304 ? -27.475 0.763 32.623 1.00 94.56 304 GLY A CA 1
ATOM 2461 C C . GLY A 1 304 ? -28.319 0.033 33.671 1.00 94.56 304 GLY A C 1
ATOM 2462 O O . GLY A 1 304 ? -29.544 0.160 33.664 1.00 94.56 304 GLY A O 1
ATOM 2463 N N . ILE A 1 305 ? -27.677 -0.661 34.622 1.00 94.00 305 ILE A N 1
ATOM 2464 C CA . ILE A 1 305 ? -28.358 -1.341 35.736 1.00 94.00 305 ILE A CA 1
ATOM 2465 C C . ILE A 1 305 ? -29.127 -0.336 36.591 1.00 94.00 305 ILE A C 1
ATOM 2467 O O . ILE A 1 305 ? -30.299 -0.558 36.893 1.00 94.00 305 ILE A O 1
ATOM 2471 N N . TYR A 1 306 ? -28.485 0.759 37.007 1.00 93.56 306 TYR A N 1
ATOM 2472 C CA . TYR A 1 306 ? -29.100 1.710 37.931 1.00 93.56 306 TYR A CA 1
ATOM 2473 C C . TYR A 1 306 ? -30.243 2.493 37.269 1.00 93.56 306 TYR A C 1
ATOM 2475 O O . TYR A 1 306 ? -31.288 2.701 37.890 1.00 93.56 306 TYR A O 1
ATOM 2483 N N . SER A 1 307 ? -30.087 2.845 35.989 1.00 94.19 307 SER A N 1
ATOM 2484 C CA . SER A 1 307 ? -31.131 3.465 35.168 1.00 94.19 307 SER A CA 1
ATOM 2485 C C . SER A 1 307 ? -32.343 2.541 34.979 1.00 94.19 307 SER A C 1
ATOM 2487 O O . SER A 1 307 ? -33.483 2.973 35.155 1.00 94.19 307 SER A O 1
ATOM 2489 N N . ALA A 1 308 ? -32.117 1.245 34.727 1.00 92.06 308 ALA A N 1
ATOM 2490 C CA . ALA A 1 308 ? -33.187 0.253 34.636 1.00 92.06 308 ALA A CA 1
ATOM 2491 C C . ALA A 1 308 ? -33.885 0.029 35.984 1.00 92.06 308 ALA A C 1
ATOM 2493 O O . ALA A 1 308 ? -35.114 0.003 36.050 1.00 92.06 308 ALA A O 1
ATOM 2494 N N . TYR A 1 309 ? -33.108 -0.115 37.062 1.00 89.25 309 TYR A N 1
ATOM 2495 C CA . TYR A 1 309 ? -33.621 -0.357 38.408 1.00 89.25 309 TYR A CA 1
ATOM 2496 C C . TYR A 1 309 ? -34.553 0.768 38.878 1.00 89.25 309 TYR A C 1
ATOM 2498 O O . TYR A 1 309 ? -35.637 0.506 39.395 1.00 89.25 309 TYR A O 1
ATOM 2506 N N . LYS A 1 310 ? -34.165 2.029 38.653 1.00 89.06 310 LYS A N 1
ATOM 2507 C CA . LYS A 1 310 ? -35.002 3.203 38.930 1.00 89.06 310 LYS A CA 1
ATOM 2508 C C . LYS A 1 310 ? -35.677 3.729 37.662 1.00 89.06 310 LYS A C 1
ATOM 2510 O O . LYS A 1 310 ? -35.590 4.923 37.360 1.00 89.06 310 LYS A O 1
ATOM 2515 N N . LYS A 1 311 ? -36.364 2.846 36.934 1.00 89.88 311 LYS A N 1
ATOM 2516 C CA . LYS A 1 311 ? -37.110 3.195 35.718 1.00 89.88 311 LYS A CA 1
ATOM 2517 C C . LYS A 1 311 ? -38.028 4.401 35.955 1.00 89.88 311 LYS A C 1
ATOM 2519 O O . LYS A 1 311 ? -38.719 4.473 36.969 1.00 89.88 311 LYS A O 1
ATOM 2524 N N . ASN A 1 312 ? -38.041 5.336 35.007 1.00 90.81 312 ASN A N 1
ATOM 2525 C CA . ASN A 1 312 ? -38.791 6.599 35.028 1.00 90.81 312 ASN A CA 1
ATOM 2526 C C . ASN A 1 312 ? -38.379 7.609 36.114 1.00 90.81 312 ASN A C 1
ATOM 2528 O O . ASN A 1 312 ? -39.008 8.666 36.223 1.00 90.81 312 ASN A O 1
ATOM 2532 N N . SER A 1 313 ? -37.324 7.340 36.888 1.00 94.19 313 SER A N 1
ATOM 2533 C CA . SER A 1 313 ? -36.788 8.305 37.852 1.00 94.19 313 SER A CA 1
ATOM 2534 C C . SER A 1 313 ? -36.075 9.477 37.168 1.00 94.19 313 SER A C 1
ATOM 2536 O O . SER A 1 313 ? -35.728 9.418 35.987 1.00 94.19 313 SER A O 1
ATOM 2538 N N . GLY A 1 314 ? -35.797 10.539 37.930 1.00 94.88 314 GLY A N 1
ATOM 2539 C CA . GLY A 1 314 ? -34.978 11.655 37.447 1.00 94.88 314 GLY A CA 1
ATOM 2540 C C . GLY A 1 314 ? -33.584 11.215 36.982 1.00 94.88 314 GLY A C 1
ATOM 2541 O O . GLY A 1 314 ? -33.091 11.730 35.984 1.00 94.88 314 GLY A O 1
ATOM 2542 N N . PHE A 1 315 ? -32.988 10.203 37.630 1.00 94.31 315 PHE A N 1
ATOM 2543 C CA . PHE A 1 315 ? -31.712 9.636 37.189 1.00 94.31 315 PHE A CA 1
ATOM 2544 C C . PHE A 1 315 ? -31.839 8.931 35.836 1.00 94.31 315 PHE A C 1
ATOM 2546 O O . PHE A 1 315 ? -31.007 9.150 34.962 1.00 94.31 315 PHE A O 1
ATOM 2553 N N . ASP A 1 316 ? -32.873 8.106 35.640 1.00 94.25 316 ASP A N 1
ATOM 2554 C CA . ASP A 1 316 ? -33.111 7.406 34.368 1.00 94.25 316 ASP A CA 1
ATOM 2555 C C . ASP A 1 316 ? -33.268 8.408 33.215 1.00 94.25 316 ASP A C 1
ATOM 2557 O O . ASP A 1 316 ? -32.554 8.330 32.216 1.00 94.25 316 ASP A O 1
ATOM 2561 N N . LYS A 1 317 ? -34.119 9.424 33.398 1.00 94.56 317 LYS A N 1
ATOM 2562 C CA . LYS A 1 317 ? -34.332 10.475 32.394 1.00 94.56 317 LYS A CA 1
ATOM 2563 C C . LYS A 1 317 ? -33.057 11.284 32.131 1.00 94.56 317 LYS A C 1
ATOM 2565 O O . LYS A 1 317 ? -32.675 11.444 30.977 1.00 94.56 317 LYS A O 1
ATOM 2570 N N . GLY A 1 318 ? -32.378 11.750 33.183 1.00 96.31 318 GLY A N 1
ATOM 2571 C CA . GLY A 1 318 ? -31.163 12.564 33.067 1.00 96.31 318 GLY A CA 1
ATOM 2572 C C . GLY A 1 318 ? -29.990 11.810 32.440 1.00 96.31 318 GLY A C 1
ATOM 2573 O O . GLY A 1 318 ? -29.374 12.304 31.498 1.00 96.31 318 GLY A O 1
ATOM 2574 N N . SER A 1 319 ? -29.720 10.584 32.902 1.00 94.50 319 SER A N 1
ATOM 2575 C CA . SER A 1 319 ? -28.682 9.727 32.314 1.00 94.50 319 SER A CA 1
ATOM 2576 C C . SER A 1 319 ? -29.005 9.372 30.864 1.00 94.50 319 SER A C 1
ATOM 2578 O O . SER A 1 319 ? -28.118 9.445 30.024 1.00 94.50 319 SER A O 1
ATOM 2580 N N . SER A 1 320 ? -30.263 9.077 30.526 1.00 93.00 320 SER A N 1
ATOM 2581 C CA . SER A 1 320 ? -30.657 8.780 29.143 1.00 93.00 320 SER A CA 1
ATOM 2582 C C . SER A 1 320 ? -30.444 9.967 28.201 1.00 93.00 320 SER A C 1
ATOM 2584 O O . SER A 1 320 ? -29.933 9.774 27.101 1.00 93.00 320 SER A O 1
ATOM 2586 N N . VAL A 1 321 ? -30.788 11.189 28.627 1.00 95.31 321 VAL A N 1
ATOM 2587 C CA . VAL A 1 321 ? -30.537 12.411 27.841 1.00 95.31 321 VAL A CA 1
ATOM 2588 C C . VAL A 1 321 ? -29.037 12.638 27.662 1.00 95.31 321 VAL A C 1
ATOM 2590 O O . VAL A 1 321 ? -28.585 12.840 26.538 1.00 95.31 321 VAL A O 1
ATOM 2593 N N . LEU A 1 322 ? -28.250 12.536 28.737 1.00 94.94 322 LEU A N 1
ATOM 2594 C CA . LEU A 1 322 ? -26.796 12.702 28.674 1.00 94.94 322 LEU A CA 1
ATOM 2595 C C . LEU A 1 322 ? -26.141 11.671 27.743 1.00 94.94 322 LEU A C 1
ATOM 2597 O O . LEU A 1 322 ? -25.351 12.036 26.878 1.00 94.94 322 LEU A O 1
ATOM 2601 N N . LEU A 1 323 ? -26.489 10.390 27.888 1.00 94.50 323 LEU A N 1
ATOM 2602 C CA . LEU A 1 323 ? -25.970 9.316 27.038 1.00 94.50 323 LEU A CA 1
ATOM 2603 C C . LEU A 1 323 ? -26.396 9.509 25.577 1.00 94.50 323 LEU A C 1
ATOM 2605 O O . LEU A 1 323 ? -25.619 9.212 24.677 1.00 94.50 323 LEU A O 1
ATOM 2609 N N . PHE A 1 324 ? -27.599 10.029 25.321 1.00 92.94 324 PHE A N 1
ATOM 2610 C CA . PHE A 1 324 ? -28.043 10.341 23.964 1.00 92.94 324 PHE A CA 1
ATOM 2611 C C . PHE A 1 324 ? -27.230 11.479 23.336 1.00 92.94 324 PHE A C 1
ATOM 2613 O O . PHE A 1 324 ? -26.821 11.359 22.181 1.00 92.94 324 PHE A O 1
ATOM 2620 N N . ILE A 1 325 ? -26.939 12.541 24.096 1.00 94.50 325 ILE A N 1
ATOM 2621 C CA . ILE A 1 325 ? -26.055 13.632 23.655 1.00 94.50 325 ILE A CA 1
ATOM 2622 C C . ILE A 1 325 ? -24.663 13.077 23.342 1.00 94.50 325 ILE A C 1
ATOM 2624 O O . ILE A 1 325 ? -24.164 13.278 22.241 1.00 94.50 325 ILE A O 1
ATOM 2628 N N . LEU A 1 326 ? -24.069 12.312 24.265 1.00 92.56 326 LEU A N 1
ATOM 2629 C CA . LEU A 1 326 ? -22.757 11.684 24.072 1.00 92.56 326 LEU A CA 1
ATOM 2630 C C . LEU A 1 326 ? -22.728 10.775 22.841 1.00 92.56 326 LEU A C 1
ATOM 2632 O O . LEU A 1 326 ? -21.798 10.847 22.052 1.00 92.56 326 LEU A O 1
ATOM 2636 N N . TYR A 1 327 ? -23.750 9.951 22.629 1.00 91.38 327 TYR A N 1
ATOM 2637 C CA . TYR A 1 327 ? -23.806 9.069 21.465 1.00 91.38 327 TYR A CA 1
ATOM 2638 C C . TYR A 1 327 ? -23.962 9.827 20.136 1.00 91.38 327 TYR A C 1
ATOM 2640 O O . TYR A 1 327 ? -23.483 9.366 19.104 1.00 91.38 327 TYR A O 1
ATOM 2648 N N . SER A 1 328 ? -24.626 10.984 20.158 1.00 94.19 328 SER A N 1
ATOM 2649 C CA . SER A 1 328 ? -24.898 11.783 18.957 1.00 94.19 328 SER A CA 1
ATOM 2650 C C . SER A 1 328 ? -23.720 12.667 18.538 1.00 94.19 328 SER A C 1
ATOM 2652 O O . SER A 1 328 ? -23.702 13.167 17.414 1.00 94.19 328 SER A O 1
ATOM 2654 N N . MET A 1 329 ? -22.743 12.885 19.423 1.00 93.75 329 MET A N 1
ATOM 2655 C CA . MET A 1 329 ? -21.571 13.701 19.116 1.00 93.75 329 MET A CA 1
ATOM 2656 C C . MET A 1 329 ? -20.531 12.896 18.318 1.00 93.75 329 MET A C 1
ATOM 2658 O O . MET A 1 329 ? -20.214 11.763 18.681 1.00 93.75 329 MET A O 1
ATOM 2662 N N . PRO A 1 330 ? -19.959 13.457 17.236 1.00 94.81 330 PRO A N 1
ATOM 2663 C CA . PRO A 1 330 ? -18.865 12.811 16.519 1.00 94.81 330 PRO A CA 1
ATOM 2664 C C . PRO A 1 330 ? -17.596 12.692 17.378 1.00 94.81 330 PRO A C 1
ATOM 2666 O O . PRO A 1 330 ? -17.192 13.639 18.055 1.00 94.81 330 PRO A O 1
ATOM 2669 N N . SER A 1 331 ? -16.903 11.550 17.306 1.00 92.19 331 SER A N 1
ATOM 2670 C CA . SER A 1 331 ? -15.656 11.304 18.056 1.00 92.19 331 SER A CA 1
ATOM 2671 C C . SER A 1 331 ? -14.559 12.321 17.753 1.00 92.19 331 SER A C 1
ATOM 2673 O O . SER A 1 331 ? -13.904 12.790 18.682 1.00 92.19 331 SER A O 1
ATOM 2675 N N . PHE A 1 332 ? -14.405 12.714 16.485 1.00 93.94 332 PHE A N 1
ATOM 2676 C CA . PHE A 1 332 ? -13.431 13.734 16.099 1.00 93.94 332 PHE A CA 1
ATOM 2677 C C . PHE A 1 332 ? -13.747 15.093 16.744 1.00 93.94 332 PHE A C 1
ATOM 2679 O O . PHE A 1 332 ? -12.832 15.741 17.232 1.00 93.94 332 PHE A O 1
ATOM 2686 N N . PHE A 1 333 ? -15.025 15.491 16.814 1.00 95.56 333 PHE A N 1
ATOM 2687 C CA . PHE A 1 333 ? -15.443 16.771 17.395 1.00 95.56 333 PHE A CA 1
ATOM 2688 C C . PHE A 1 333 ? -15.090 16.842 18.881 1.00 95.56 333 PHE A C 1
ATOM 2690 O O . PHE A 1 333 ? -14.478 17.809 19.327 1.00 95.56 333 PHE A O 1
ATOM 2697 N N . ILE A 1 334 ? -15.404 15.784 19.634 1.00 94.94 334 ILE A N 1
ATOM 2698 C CA . ILE A 1 334 ? -15.038 15.699 21.052 1.00 94.94 334 ILE A CA 1
ATOM 2699 C C . ILE A 1 334 ? -13.526 15.655 21.234 1.00 94.94 334 ILE A C 1
ATOM 2701 O O . ILE A 1 334 ? -13.013 16.317 22.128 1.00 94.94 334 ILE A O 1
ATOM 2705 N N . GLY A 1 335 ? -12.798 14.945 20.370 1.00 94.06 335 GLY A N 1
ATOM 2706 C CA . GLY A 1 335 ? -11.337 14.958 20.399 1.00 94.06 335 GLY A CA 1
ATOM 2707 C C . GLY A 1 335 ? -10.751 16.350 20.191 1.00 94.06 335 GLY A C 1
ATOM 2708 O O . GLY A 1 335 ? -9.905 16.771 20.975 1.00 94.06 335 GLY A O 1
ATOM 2709 N N . THR A 1 336 ? -11.239 17.091 19.197 1.00 94.19 336 THR A N 1
ATOM 2710 C CA . THR A 1 336 ? -10.810 18.470 18.944 1.00 94.19 336 THR A CA 1
ATOM 2711 C C . THR A 1 336 ? -11.165 19.394 20.107 1.00 94.19 336 THR A C 1
ATOM 2713 O O . THR A 1 336 ? -10.322 20.182 20.521 1.00 94.19 336 THR A O 1
ATOM 2716 N N . LEU A 1 337 ? -12.370 19.280 20.673 1.00 94.62 337 LEU A N 1
ATOM 2717 C CA . LEU A 1 337 ? -12.797 20.094 21.813 1.00 94.62 337 LEU A CA 1
ATOM 2718 C C . LEU A 1 337 ? -11.960 19.807 23.065 1.00 94.62 337 LEU A C 1
ATOM 2720 O O . LEU A 1 337 ? -11.529 20.740 23.736 1.00 94.62 337 LEU A O 1
ATOM 2724 N N . LEU A 1 338 ? -11.683 18.535 23.359 1.00 94.81 338 LEU A N 1
ATOM 2725 C CA . LEU A 1 338 ? -10.827 18.142 24.479 1.00 94.81 338 LEU A CA 1
ATOM 2726 C C . LEU A 1 338 ? -9.399 18.667 24.316 1.00 94.81 338 LEU A C 1
ATOM 2728 O O . LEU A 1 338 ? -8.828 19.174 25.278 1.00 94.81 338 LEU A O 1
ATOM 2732 N N . LEU A 1 339 ? -8.838 18.578 23.109 1.00 93.75 339 LEU A N 1
ATOM 2733 C CA . LEU A 1 339 ? -7.500 19.088 22.818 1.00 93.75 339 LEU A CA 1
ATOM 2734 C C . LEU A 1 339 ? -7.454 20.620 22.930 1.00 93.75 339 LEU A C 1
ATOM 2736 O O . LEU A 1 339 ? -6.561 21.157 23.577 1.00 93.75 339 LEU A O 1
ATOM 2740 N N . TYR A 1 340 ? -8.458 21.318 22.390 1.00 93.19 340 TYR A N 1
ATOM 2741 C CA . TYR A 1 340 ? -8.580 22.773 22.505 1.00 93.19 340 TYR A CA 1
ATOM 2742 C C . TYR A 1 340 ? -8.747 23.245 23.955 1.00 93.19 340 TYR A C 1
ATOM 2744 O O . TYR A 1 340 ? -8.174 24.258 24.335 1.00 93.19 340 TYR A O 1
ATOM 2752 N N . MET A 1 341 ? -9.521 22.531 24.776 1.00 94.94 341 MET A N 1
ATOM 2753 C CA . MET A 1 341 ? -9.768 22.944 26.159 1.00 94.94 341 MET A CA 1
ATOM 2754 C C . MET A 1 341 ? -8.622 22.596 27.110 1.00 94.94 341 MET A C 1
ATOM 2756 O O . MET A 1 341 ? -8.351 23.387 28.007 1.00 94.94 341 MET A O 1
ATOM 2760 N N . PHE A 1 342 ? -7.988 21.427 26.956 1.00 96.06 342 PHE A N 1
ATOM 2761 C CA . PHE A 1 342 ? -7.096 20.863 27.981 1.00 96.06 342 PHE A CA 1
ATOM 2762 C C . PHE A 1 342 ? -5.633 20.673 27.562 1.00 96.06 342 PHE A C 1
ATOM 2764 O O . PHE A 1 342 ? -4.824 20.276 28.407 1.00 96.06 342 PHE A O 1
ATOM 2771 N N . ALA A 1 343 ? -5.295 20.942 26.301 1.00 93.12 343 ALA A N 1
ATOM 2772 C CA . ALA A 1 343 ? -3.929 20.873 25.786 1.00 93.12 343 ALA A CA 1
ATOM 2773 C C . ALA A 1 343 ? -3.513 22.145 25.019 1.00 93.12 343 ALA A C 1
ATOM 2775 O O . ALA A 1 343 ? -2.532 22.128 24.281 1.00 93.12 343 ALA A O 1
ATOM 2776 N N . ASN A 1 344 ? -4.257 23.247 25.171 1.00 90.94 344 ASN A N 1
ATOM 2777 C CA . ASN A 1 344 ? -3.963 24.519 24.511 1.00 90.94 344 ASN A CA 1
ATOM 2778 C C . ASN A 1 344 ? -3.486 25.560 25.543 1.00 90.94 344 ASN A C 1
ATOM 2780 O O . ASN A 1 344 ? -4.206 25.789 26.521 1.00 90.94 344 ASN A O 1
ATOM 2784 N N . PRO A 1 345 ? -2.333 26.225 25.321 1.00 88.19 345 PRO A N 1
ATOM 2785 C CA . PRO A 1 345 ? -1.861 27.345 26.138 1.00 88.19 345 PRO A CA 1
ATOM 2786 C C . PRO A 1 345 ? -2.885 28.458 26.380 1.00 88.19 345 PRO A C 1
ATOM 2788 O O . PRO A 1 345 ? -2.878 29.046 27.458 1.00 88.19 345 PRO A O 1
ATOM 2791 N N . ASP A 1 346 ? -3.777 28.717 25.421 1.00 89.69 346 ASP A N 1
ATOM 2792 C CA . ASP A 1 346 ? -4.796 29.770 25.538 1.00 89.69 346 ASP A CA 1
ATOM 2793 C C . ASP A 1 346 ? -5.925 29.417 26.527 1.00 89.69 346 ASP A C 1
ATOM 2795 O O . ASP A 1 346 ? -6.679 30.294 26.948 1.00 89.69 346 ASP A O 1
ATOM 2799 N N . MET A 1 347 ? -6.065 28.135 26.883 1.00 90.75 347 MET A N 1
ATOM 2800 C CA . MET A 1 347 ? -7.116 27.615 27.760 1.00 90.75 347 MET A CA 1
ATOM 2801 C C . MET A 1 347 ? -6.492 26.957 29.000 1.00 90.75 347 MET A C 1
ATOM 2803 O O . MET A 1 347 ? -6.020 27.647 29.904 1.00 90.75 347 MET A O 1
ATOM 2807 N N . TYR A 1 348 ? -6.483 25.622 29.065 1.00 90.94 348 TYR A N 1
ATOM 2808 C CA . TYR A 1 348 ? -5.803 24.856 30.104 1.00 90.94 348 TYR A CA 1
ATOM 2809 C C . TYR A 1 348 ? -4.742 23.952 29.474 1.00 90.94 348 TYR A C 1
ATOM 2811 O O . TYR A 1 348 ? -4.995 23.304 28.461 1.00 90.94 348 TYR A O 1
ATOM 2819 N N . VAL A 1 349 ? -3.577 23.850 30.121 1.00 90.62 349 VAL A N 1
ATOM 2820 C CA . VAL A 1 349 ? -2.482 22.939 29.739 1.00 90.62 349 VAL A CA 1
ATOM 2821 C C . VAL A 1 349 ? -2.358 21.843 30.792 1.00 90.62 349 VAL A C 1
ATOM 2823 O O . VAL A 1 349 ? -1.404 21.781 31.563 1.00 90.62 349 VAL A O 1
ATOM 2826 N N . TRP A 1 350 ? -3.401 21.022 30.905 1.00 92.31 350 TRP A N 1
ATOM 2827 C CA . TRP A 1 350 ? -3.417 19.892 31.841 1.00 92.31 350 TRP A CA 1
ATOM 2828 C C . TRP A 1 350 ? -2.819 18.633 31.226 1.00 92.31 350 TRP A C 1
ATOM 2830 O O . TRP A 1 350 ? -2.261 17.804 31.945 1.00 92.31 350 TRP A O 1
ATOM 2840 N N . PHE A 1 351 ? -2.940 18.488 29.907 1.00 94.69 351 PHE A N 1
ATOM 2841 C CA . PHE A 1 351 ? -2.453 17.330 29.174 1.00 94.69 351 PHE A CA 1
ATOM 2842 C C . PHE A 1 351 ? -1.580 17.751 27.987 1.00 94.69 351 PHE A C 1
ATOM 2844 O O . PHE A 1 351 ? -1.761 18.848 27.460 1.00 94.69 351 PHE A O 1
ATOM 2851 N N . PRO A 1 352 ? -0.658 16.878 27.548 1.00 91.38 352 PRO A N 1
ATOM 2852 C CA . PRO A 1 352 ? 0.139 17.106 26.347 1.00 91.38 352 PRO A CA 1
ATOM 2853 C C . PRO A 1 352 ? -0.718 17.125 25.076 1.00 91.38 352 PRO A C 1
ATOM 2855 O O . PRO A 1 352 ? -1.697 16.386 24.958 1.00 91.38 352 PRO A O 1
ATOM 2858 N N . GLU A 1 353 ? -0.302 17.914 24.092 1.00 88.44 353 GLU A N 1
ATOM 2859 C CA . GLU A 1 353 ? -0.987 18.083 22.810 1.00 88.44 353 GLU A CA 1
ATOM 2860 C C . GLU A 1 353 ? -0.764 16.919 21.835 1.00 88.44 353 GLU A C 1
ATOM 2862 O O . GLU A 1 353 ? -1.592 16.674 20.954 1.00 88.44 353 GLU A O 1
ATOM 2867 N N . SER A 1 354 ? 0.349 16.187 21.960 1.00 89.38 354 SER A N 1
ATOM 2868 C CA . SER A 1 354 ? 0.672 15.086 21.051 1.00 89.38 354 SER A CA 1
ATOM 2869 C C . SER A 1 354 ? 1.646 14.064 21.643 1.00 89.38 354 SER A C 1
ATOM 2871 O O . SER A 1 354 ? 2.310 14.298 22.650 1.00 89.38 354 SER A O 1
ATOM 2873 N N . GLY A 1 355 ? 1.743 12.907 20.981 1.00 87.81 355 GLY A N 1
ATOM 2874 C CA . GLY A 1 355 ? 2.687 11.846 21.328 1.00 87.81 355 GLY A CA 1
ATOM 2875 C C . GLY A 1 355 ? 2.138 10.807 22.309 1.00 87.81 355 GLY A C 1
ATOM 2876 O O . GLY A 1 355 ? 0.953 10.766 22.624 1.00 87.81 355 GLY A O 1
ATOM 2877 N N . PHE A 1 356 ? 3.026 9.912 22.744 1.00 86.69 356 PHE A N 1
ATOM 2878 C CA . PHE A 1 356 ? 2.749 8.885 23.763 1.00 86.69 356 PHE A CA 1
ATOM 2879 C C . PHE A 1 356 ? 3.636 9.055 25.007 1.00 86.69 356 PHE A C 1
ATOM 2881 O O . PHE A 1 356 ? 3.398 8.446 26.044 1.00 86.69 356 PHE A O 1
ATOM 2888 N N . GLN A 1 357 ? 4.686 9.866 24.884 1.00 88.62 357 GLN A N 1
ATOM 2889 C CA . GLN A 1 357 ? 5.672 10.162 25.910 1.00 88.62 357 GLN A CA 1
ATOM 2890 C C . GLN A 1 357 ? 6.443 11.420 25.511 1.00 88.62 357 GLN A C 1
ATOM 2892 O O . GLN A 1 357 ? 6.617 11.670 24.316 1.00 88.62 357 GLN A O 1
ATOM 2897 N N . ASP A 1 358 ? 6.963 12.140 26.501 1.00 87.62 358 ASP A N 1
ATOM 2898 C CA . ASP A 1 358 ? 7.894 13.251 26.284 1.00 87.62 358 ASP A CA 1
ATOM 2899 C C . ASP A 1 358 ? 9.247 12.728 25.756 1.00 87.62 358 ASP A C 1
ATOM 2901 O O . ASP A 1 358 ? 9.901 11.956 26.468 1.00 87.62 358 ASP A O 1
ATOM 2905 N N . PRO A 1 359 ? 9.697 13.127 24.552 1.00 83.69 359 PRO A N 1
ATOM 2906 C CA . PRO A 1 359 ? 11.001 12.740 24.021 1.00 83.69 359 PRO A CA 1
ATOM 2907 C C . PRO A 1 359 ? 12.196 13.247 24.842 1.00 83.69 359 PRO A C 1
ATOM 2909 O O . PRO A 1 359 ? 13.254 12.627 24.784 1.00 83.69 359 PRO A O 1
ATOM 2912 N N . ALA A 1 360 ? 12.058 14.358 25.573 1.00 85.94 360 ALA A N 1
ATOM 2913 C CA . ALA A 1 360 ? 13.160 14.997 26.291 1.00 85.94 360 ALA A CA 1
ATOM 2914 C C . ALA A 1 360 ? 13.429 14.363 27.663 1.00 85.94 360 ALA A C 1
ATOM 2916 O O . ALA A 1 360 ? 14.578 14.284 28.094 1.00 85.94 360 ALA A O 1
ATOM 2917 N N . THR A 1 361 ? 12.384 13.905 28.356 1.00 86.56 361 THR A N 1
ATOM 2918 C CA . THR A 1 361 ? 12.513 13.309 29.697 1.00 86.56 361 THR A CA 1
ATOM 2919 C C . THR A 1 361 ? 12.429 11.789 29.720 1.00 86.56 361 THR A C 1
ATOM 2921 O O . THR A 1 361 ? 12.902 11.185 30.683 1.00 86.56 361 THR A O 1
ATOM 2924 N N . PHE A 1 362 ? 11.836 11.141 28.715 1.00 89.50 362 PHE A N 1
ATOM 2925 C CA . PHE A 1 362 ? 11.650 9.692 28.744 1.00 89.50 362 PHE A CA 1
ATOM 2926 C C . PHE A 1 362 ? 12.979 8.929 28.645 1.00 89.50 362 PHE A C 1
ATOM 2928 O O . PHE A 1 362 ? 13.790 9.175 27.757 1.00 89.50 362 PHE A O 1
ATOM 2935 N N . SER A 1 363 ? 13.155 7.924 29.506 1.00 87.75 363 SER A N 1
ATOM 2936 C CA . SER A 1 363 ? 14.277 6.981 29.445 1.00 87.75 363 SER A CA 1
ATOM 2937 C C . SER A 1 363 ? 13.777 5.536 29.445 1.00 87.75 363 SER A C 1
ATOM 2939 O O . SER A 1 363 ? 12.863 5.159 30.190 1.00 87.75 363 SER A O 1
ATOM 2941 N N . GLU A 1 364 ? 14.401 4.711 28.601 1.00 84.50 364 GLU A N 1
ATOM 2942 C CA . GLU A 1 364 ? 14.086 3.287 28.474 1.00 84.50 364 GLU A CA 1
ATOM 2943 C C . GLU A 1 364 ? 14.479 2.475 29.715 1.00 84.50 364 GLU A C 1
ATOM 2945 O O . GLU A 1 364 ? 13.884 1.425 29.953 1.00 84.50 364 GLU A O 1
ATOM 2950 N N . ASP A 1 365 ? 15.360 2.991 30.572 1.00 89.88 365 ASP A N 1
ATOM 2951 C CA . ASP A 1 365 ? 15.842 2.290 31.769 1.00 89.88 365 ASP A CA 1
ATOM 2952 C C . ASP A 1 365 ? 14.920 2.463 32.985 1.00 89.88 365 ASP A C 1
ATOM 2954 O O . ASP A 1 365 ? 15.140 1.889 34.052 1.00 89.88 365 ASP A O 1
ATOM 2958 N N . TRP A 1 366 ? 13.854 3.257 32.858 1.00 91.69 366 TRP A N 1
ATOM 2959 C CA . TRP A 1 366 ? 12.925 3.476 33.960 1.00 91.69 366 TRP A CA 1
ATOM 2960 C C . TRP A 1 366 ? 12.153 2.211 34.348 1.00 91.69 366 TRP A C 1
ATOM 2962 O O . TRP A 1 366 ? 11.692 1.435 33.503 1.00 91.69 366 TRP A O 1
ATOM 2972 N N . GLY A 1 367 ? 11.918 2.069 35.656 1.00 93.88 367 GLY A N 1
ATOM 2973 C CA . GLY A 1 367 ? 11.014 1.060 36.198 1.00 93.88 367 GLY A CA 1
ATOM 2974 C C . GLY A 1 367 ? 9.593 1.200 35.638 1.00 93.88 367 GLY A C 1
ATOM 2975 O O . GLY A 1 367 ? 9.131 2.299 35.318 1.00 93.88 367 GLY A O 1
ATOM 2976 N N . MET A 1 368 ? 8.884 0.073 35.548 1.00 90.25 368 MET A N 1
ATOM 2977 C CA . MET A 1 368 ? 7.565 -0.029 34.908 1.00 90.25 368 MET A CA 1
ATOM 2978 C C . MET A 1 368 ? 6.554 1.008 35.423 1.00 90.25 368 MET A C 1
ATOM 2980 O O . MET A 1 368 ? 5.896 1.668 34.624 1.00 90.25 368 MET A O 1
ATOM 2984 N N . PHE A 1 369 ? 6.471 1.214 36.741 1.00 93.19 369 PHE A N 1
ATOM 2985 C CA . PHE A 1 369 ? 5.535 2.175 37.338 1.00 93.19 369 PHE A CA 1
ATOM 2986 C C . PHE A 1 369 ? 5.801 3.621 36.914 1.00 93.19 369 PHE A C 1
ATOM 2988 O O . PHE A 1 369 ? 4.859 4.358 36.636 1.00 93.19 369 PHE A O 1
ATOM 2995 N N . LYS A 1 370 ? 7.075 4.019 36.808 1.00 92.81 370 LYS A N 1
ATOM 2996 C CA . LYS A 1 370 ? 7.445 5.371 36.377 1.00 92.81 370 LYS A CA 1
ATOM 2997 C C . LYS A 1 370 ? 7.089 5.596 34.906 1.00 92.81 370 LYS A C 1
ATOM 2999 O O . LYS A 1 370 ? 6.583 6.657 34.565 1.00 92.81 370 LYS A O 1
ATOM 3004 N N . LYS A 1 371 ? 7.278 4.581 34.054 1.00 91.06 371 LYS A N 1
ATOM 3005 C CA . LYS A 1 371 ? 6.842 4.623 32.648 1.00 91.06 371 LYS A CA 1
ATOM 3006 C C . LYS A 1 371 ? 5.326 4.780 32.533 1.00 91.06 371 LYS A C 1
ATOM 3008 O O . LYS A 1 371 ? 4.871 5.660 31.818 1.00 91.06 371 LYS A O 1
ATOM 3013 N N . ILE A 1 372 ? 4.558 3.988 33.286 1.00 90.94 372 ILE A N 1
ATOM 3014 C CA . ILE A 1 372 ? 3.088 4.074 33.294 1.00 90.94 372 ILE A CA 1
ATOM 3015 C C . ILE A 1 372 ? 2.625 5.461 33.747 1.00 90.94 372 ILE A C 1
ATOM 3017 O O . ILE A 1 372 ? 1.783 6.066 33.089 1.00 90.94 372 ILE A O 1
ATOM 3021 N N . ALA A 1 373 ? 3.192 5.980 34.839 1.00 92.12 373 ALA A N 1
ATOM 3022 C CA . ALA A 1 373 ? 2.862 7.313 35.335 1.00 92.12 373 ALA A CA 1
ATOM 3023 C C . ALA A 1 373 ? 3.183 8.407 34.303 1.00 92.12 373 ALA A C 1
ATOM 3025 O O . ALA A 1 373 ? 2.397 9.334 34.140 1.00 92.12 373 ALA A O 1
ATOM 3026 N N . HIS A 1 374 ? 4.295 8.269 33.573 1.00 92.12 374 HIS A N 1
ATOM 3027 C CA . HIS A 1 374 ? 4.684 9.197 32.506 1.00 92.12 374 HIS A CA 1
ATOM 3028 C C . HIS A 1 374 ? 3.770 9.123 31.281 1.00 92.12 374 HIS A C 1
ATOM 3030 O O . HIS A 1 374 ? 3.473 10.146 30.675 1.00 92.12 374 HIS A O 1
ATOM 3036 N N . HIS A 1 375 ? 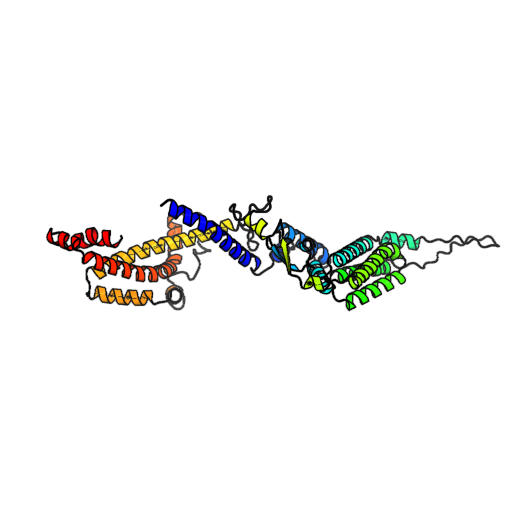3.310 7.928 30.905 1.00 91.56 375 HIS A N 1
ATOM 3037 C CA . HIS A 1 375 ? 2.416 7.732 29.758 1.00 91.56 375 HIS A CA 1
ATOM 3038 C C . HIS A 1 375 ? 0.976 8.163 30.051 1.00 91.56 375 HIS A C 1
ATOM 3040 O O . HIS A 1 375 ? 0.263 8.563 29.133 1.00 91.56 375 HIS A O 1
ATOM 3046 N N . TRP A 1 376 ? 0.536 8.125 31.313 1.00 92.44 376 TRP A N 1
ATOM 3047 C CA . TRP A 1 376 ? -0.860 8.374 31.684 1.00 92.44 376 TRP A CA 1
ATOM 3048 C C . TRP A 1 376 ? -1.431 9.707 31.158 1.00 92.44 376 TRP A C 1
ATOM 3050 O O . TRP A 1 376 ? -2.481 9.657 30.514 1.00 92.44 376 TRP A O 1
ATOM 3060 N N . PRO A 1 377 ? -0.769 10.876 31.310 1.00 93.31 377 PRO A N 1
ATOM 3061 C CA . PRO A 1 377 ? -1.292 12.149 30.802 1.00 93.31 377 PRO A CA 1
ATOM 3062 C C . PRO A 1 377 ? -1.517 12.162 29.284 1.00 93.31 377 PRO A C 1
ATOM 3064 O O . PRO A 1 377 ? -2.497 12.734 28.818 1.00 93.31 377 PRO A O 1
ATOM 3067 N N . TYR A 1 378 ? -0.666 11.471 28.518 1.00 92.88 378 TYR A N 1
ATOM 3068 C CA . TYR A 1 378 ? -0.797 11.340 27.060 1.00 92.88 378 TYR A CA 1
ATOM 3069 C C . TYR A 1 378 ? -1.987 10.462 26.653 1.00 92.88 378 TYR A C 1
ATOM 3071 O O . TYR A 1 378 ? -2.478 10.538 25.528 1.00 92.88 378 TYR A O 1
ATOM 3079 N N . MET A 1 379 ? -2.455 9.601 27.557 1.00 92.88 379 MET A N 1
ATOM 3080 C CA . MET A 1 379 ? -3.509 8.633 27.275 1.00 92.88 379 MET A CA 1
ATOM 3081 C C . MET A 1 379 ? -4.897 9.105 27.705 1.00 92.88 379 MET A C 1
ATOM 3083 O O . MET A 1 379 ? -5.870 8.614 27.142 1.00 92.88 379 MET A O 1
ATOM 3087 N N . VAL A 1 380 ? -5.028 10.044 28.649 1.00 94.31 380 VAL A N 1
ATOM 3088 C CA . VAL A 1 380 ? -6.338 10.447 29.202 1.00 94.31 380 VAL A CA 1
ATOM 3089 C C . VAL A 1 380 ? -7.281 10.988 28.127 1.00 94.31 380 VAL A C 1
ATOM 3091 O O . VAL A 1 380 ? -8.382 10.457 27.971 1.00 94.31 380 VAL A O 1
ATOM 3094 N N . LEU A 1 381 ? -6.870 12.007 27.363 1.00 94.25 381 LEU A N 1
ATOM 3095 C CA . LEU A 1 381 ? -7.750 12.613 26.355 1.00 94.25 381 LEU A CA 1
ATOM 3096 C C . LEU A 1 381 ? -8.124 11.616 25.245 1.00 94.25 381 LEU A C 1
ATOM 3098 O O . LEU A 1 381 ? -9.320 11.472 24.973 1.00 94.25 381 LEU A O 1
ATOM 3102 N N . PRO A 1 382 ? -7.179 10.856 24.647 1.00 93.06 382 PRO A N 1
ATOM 3103 C CA . PRO A 1 382 ? -7.547 9.821 23.688 1.00 93.06 382 PRO A CA 1
ATOM 3104 C C . PRO A 1 382 ? -8.417 8.716 24.306 1.00 93.06 382 PRO A C 1
ATOM 3106 O O . PRO A 1 382 ? -9.370 8.269 23.684 1.00 93.06 382 PRO A O 1
ATOM 3109 N N . LEU A 1 383 ? -8.178 8.283 25.546 1.00 94.88 383 LEU A N 1
ATOM 3110 C CA . LEU A 1 383 ? -9.040 7.274 26.171 1.00 94.88 383 LEU A CA 1
ATOM 3111 C C . LEU A 1 383 ? -10.476 7.775 26.330 1.00 94.88 383 LEU A C 1
ATOM 3113 O O . LEU A 1 383 ? -11.407 7.016 26.065 1.00 94.88 383 LEU A O 1
ATOM 3117 N N . ILE A 1 384 ? -10.687 9.043 26.693 1.00 94.62 384 ILE A N 1
ATOM 3118 C CA . ILE A 1 384 ? -12.035 9.626 26.751 1.00 94.62 384 ILE A CA 1
ATOM 3119 C C . ILE A 1 384 ? -12.685 9.588 25.363 1.00 94.62 384 ILE A C 1
ATOM 3121 O O . ILE A 1 384 ? -13.820 9.129 25.245 1.00 94.62 384 ILE A O 1
ATOM 3125 N N . THR A 1 385 ? -11.972 9.986 24.303 1.00 93.94 385 THR A N 1
ATOM 3126 C CA . THR A 1 385 ? -12.528 9.998 22.936 1.00 93.94 385 THR A CA 1
ATOM 3127 C C . THR A 1 385 ? -12.856 8.604 22.403 1.00 93.94 385 THR A C 1
ATOM 3129 O O . THR A 1 385 ? -13.867 8.444 21.719 1.00 93.94 385 THR A O 1
ATOM 3132 N N . TYR A 1 386 ? -12.057 7.588 22.737 1.00 91.88 386 TYR A N 1
ATOM 3133 C CA . TYR A 1 386 ? -12.322 6.197 22.357 1.00 91.88 386 TYR A CA 1
ATOM 3134 C C . TYR A 1 386 ? -13.469 5.562 23.164 1.00 91.88 386 TYR A C 1
ATOM 3136 O O . TYR A 1 386 ? -14.173 4.683 22.659 1.00 91.88 386 TYR A O 1
ATOM 3144 N N . THR A 1 387 ? -13.665 5.977 24.419 1.00 94.69 387 THR A N 1
ATOM 3145 C CA . THR A 1 387 ? -14.612 5.324 25.339 1.00 94.69 387 THR A CA 1
ATOM 3146 C C . THR A 1 387 ? -16.010 5.925 25.323 1.00 94.69 387 THR A C 1
ATOM 3148 O O . THR A 1 387 ? -16.978 5.180 25.488 1.00 94.69 387 THR A O 1
ATOM 3151 N N . TYR A 1 388 ? -16.149 7.242 25.141 1.00 93.19 388 TYR A N 1
ATOM 3152 C CA . TYR A 1 388 ? -17.403 7.918 25.485 1.00 93.19 388 TYR A CA 1
ATOM 3153 C C . TYR A 1 388 ? -18.614 7.476 24.655 1.00 93.19 388 TYR A C 1
ATOM 3155 O O . TYR A 1 388 ? -19.686 7.210 25.202 1.00 93.19 388 TYR A O 1
ATOM 3163 N N . SER A 1 389 ? -18.435 7.333 23.342 1.00 89.94 389 SER A N 1
ATOM 3164 C CA . SER A 1 389 ? -19.492 6.883 22.434 1.00 89.94 389 SER A CA 1
ATOM 3165 C C . SER A 1 389 ? -19.852 5.415 22.682 1.00 89.94 389 SER A C 1
ATOM 3167 O O . SER A 1 389 ? -21.031 5.047 22.700 1.00 89.94 389 SER A O 1
ATOM 3169 N N . SER A 1 390 ? -18.838 4.588 22.953 1.00 91.81 390 SER A N 1
ATOM 3170 C CA . SER A 1 390 ? -18.977 3.159 23.233 1.00 91.81 390 SER A CA 1
ATOM 3171 C C . SER A 1 390 ? -19.773 2.909 24.514 1.00 91.81 390 SER A C 1
ATOM 3173 O O . SER A 1 390 ? -20.739 2.143 24.491 1.00 91.81 390 SER A O 1
ATOM 3175 N N . PHE A 1 391 ? -19.437 3.575 25.629 1.00 93.56 391 PHE A N 1
ATOM 3176 C CA . PHE A 1 391 ? -20.194 3.385 26.870 1.00 93.56 391 PHE A CA 1
ATOM 3177 C C . PHE A 1 391 ? -21.600 3.978 26.776 1.00 93.56 391 PHE A C 1
ATOM 3179 O O . PHE A 1 391 ? -22.518 3.419 27.378 1.00 93.56 391 PHE A O 1
ATOM 3186 N N . ALA A 1 392 ? -21.801 5.068 26.026 1.00 93.12 392 ALA A N 1
ATOM 3187 C CA . ALA A 1 392 ? -23.119 5.664 25.830 1.00 93.12 392 ALA A CA 1
ATOM 3188 C C . ALA A 1 392 ? -24.089 4.676 25.169 1.00 93.12 392 ALA A C 1
ATOM 3190 O O . ALA A 1 392 ? -25.187 4.424 25.677 1.00 93.12 392 ALA A O 1
ATOM 3191 N N . PHE A 1 393 ? -23.634 4.041 24.088 1.00 92.25 393 PHE A N 1
ATOM 3192 C CA . PHE A 1 393 ? -24.371 2.992 23.393 1.00 92.25 393 PHE A CA 1
ATOM 3193 C C . PHE A 1 393 ? -24.611 1.765 24.283 1.00 92.25 393 PHE A C 1
ATOM 3195 O O . PHE A 1 393 ? -25.746 1.307 24.444 1.00 92.25 393 PHE A O 1
ATOM 3202 N N . LEU A 1 394 ? -23.551 1.259 24.916 1.00 94.50 394 LEU A N 1
ATOM 3203 C CA . LEU A 1 394 ? -23.602 0.041 25.718 1.00 94.50 394 LEU A CA 1
ATOM 3204 C C . LEU A 1 394 ? -24.475 0.193 26.975 1.00 94.50 394 LEU A C 1
ATOM 3206 O O . LEU A 1 394 ? -25.193 -0.736 27.340 1.00 94.50 394 LEU A O 1
ATOM 3210 N N . SER A 1 395 ? -24.506 1.384 27.586 1.00 95.00 395 SER A N 1
ATOM 3211 C CA . SER A 1 395 ? -25.380 1.686 28.734 1.00 95.00 395 SER A CA 1
ATOM 3212 C C . SER A 1 395 ? -26.851 1.516 28.371 1.00 95.00 395 SER A C 1
ATOM 3214 O O . SER A 1 395 ? -27.642 1.008 29.166 1.00 95.00 395 SER A O 1
ATOM 3216 N N . ARG A 1 396 ? -27.225 1.922 27.150 1.00 91.75 396 ARG A N 1
ATOM 3217 C CA . ARG A 1 396 ? -28.597 1.817 26.650 1.00 91.75 396 ARG A CA 1
ATOM 3218 C C . ARG A 1 396 ? -28.989 0.367 26.393 1.00 91.75 396 ARG A C 1
ATOM 3220 O O . ARG A 1 396 ? -30.078 -0.026 26.804 1.00 91.75 396 ARG A O 1
ATOM 3227 N N . ILE A 1 397 ? -28.106 -0.419 25.772 1.00 93.12 397 ILE A N 1
ATOM 3228 C CA . ILE A 1 397 ? -28.314 -1.865 25.598 1.00 93.12 397 ILE A CA 1
ATOM 3229 C C . ILE A 1 397 ? -28.505 -2.523 26.960 1.00 93.12 397 ILE A C 1
ATOM 3231 O O . ILE A 1 397 ? -29.492 -3.228 27.168 1.00 93.12 397 ILE A O 1
ATOM 3235 N N . MET A 1 398 ? -27.612 -2.233 27.910 1.00 94.75 398 MET A N 1
ATOM 3236 C CA . MET A 1 398 ? -27.691 -2.833 29.234 1.00 94.75 398 MET A CA 1
ATOM 3237 C C . MET A 1 398 ? -28.986 -2.460 29.956 1.00 94.75 398 MET A C 1
ATOM 3239 O O . MET A 1 398 ? -29.626 -3.316 30.562 1.00 94.75 398 MET A O 1
ATOM 3243 N N . ARG A 1 399 ? -29.420 -1.201 29.847 1.00 93.25 399 ARG A N 1
ATOM 3244 C CA . ARG A 1 399 ? -30.695 -0.749 30.409 1.00 93.25 399 ARG A CA 1
ATOM 3245 C C . ARG A 1 399 ? -31.886 -1.511 29.824 1.00 93.25 399 ARG A C 1
ATOM 3247 O O . ARG A 1 399 ? -32.752 -1.933 30.584 1.00 93.25 399 ARG A O 1
ATOM 3254 N N . VAL A 1 400 ? -31.953 -1.658 28.498 1.00 92.25 400 VAL A N 1
ATOM 3255 C CA . VAL A 1 400 ? -33.054 -2.369 27.823 1.00 92.25 400 VAL A CA 1
ATOM 3256 C C . VAL A 1 400 ? -33.086 -3.832 28.262 1.00 92.25 400 VAL A C 1
ATOM 3258 O O . VAL A 1 400 ? -34.102 -4.266 28.799 1.00 92.25 400 VAL A O 1
ATOM 3261 N N . GLY A 1 401 ? -31.954 -4.538 28.177 1.00 92.69 401 GLY A N 1
ATOM 3262 C CA . GLY A 1 401 ? -31.867 -5.938 28.604 1.00 92.69 401 GLY A CA 1
ATOM 3263 C C . GLY A 1 401 ? -32.234 -6.135 30.078 1.00 92.69 401 GLY A C 1
ATOM 3264 O O . GLY A 1 401 ? -32.958 -7.064 30.427 1.00 92.69 401 GLY A O 1
ATOM 3265 N N . MET A 1 402 ? -31.817 -5.219 30.959 1.00 94.50 402 MET A N 1
ATOM 3266 C CA . MET A 1 402 ? -32.209 -5.254 32.370 1.00 94.50 402 MET A CA 1
ATOM 3267 C C . MET A 1 402 ? -33.718 -5.067 32.570 1.00 94.50 402 MET A C 1
ATOM 3269 O O . MET A 1 402 ? -34.306 -5.777 33.384 1.00 94.50 402 MET A O 1
ATOM 3273 N N . ILE A 1 403 ? -34.359 -4.134 31.857 1.00 92.50 403 ILE A N 1
ATOM 3274 C CA . ILE A 1 403 ? -35.814 -3.917 31.946 1.00 92.50 403 ILE A CA 1
ATOM 3275 C C . ILE A 1 403 ? -36.576 -5.158 31.479 1.00 92.50 403 ILE A C 1
ATOM 3277 O O . ILE A 1 403 ? -37.518 -5.569 32.160 1.00 92.50 403 ILE A O 1
ATOM 3281 N N . ASP A 1 404 ? -36.149 -5.762 30.372 1.00 92.31 404 ASP A N 1
ATOM 3282 C CA . ASP A 1 404 ? -36.796 -6.943 29.800 1.00 92.31 404 ASP A CA 1
ATOM 3283 C C . ASP A 1 404 ? -36.709 -8.133 30.759 1.00 92.31 404 ASP A C 1
ATOM 3285 O O . ASP A 1 404 ? -37.720 -8.765 31.073 1.00 92.31 404 ASP A O 1
ATOM 3289 N N . VAL A 1 405 ? -35.521 -8.392 31.317 1.00 94.00 405 VAL A N 1
ATOM 3290 C CA . VAL A 1 405 ? -35.317 -9.477 32.286 1.00 94.00 405 VAL A CA 1
ATOM 3291 C C . VAL A 1 405 ? -36.086 -9.231 33.584 1.00 94.00 405 VAL A C 1
ATOM 3293 O O . VAL A 1 405 ? -36.696 -10.157 34.119 1.00 94.00 405 VAL A O 1
ATOM 3296 N N . MET A 1 406 ? -36.120 -7.994 34.092 1.00 90.50 406 MET A N 1
ATOM 3297 C CA . MET A 1 406 ? -36.882 -7.656 35.302 1.00 90.50 406 MET A CA 1
ATOM 3298 C C . MET A 1 406 ? -38.397 -7.876 35.159 1.00 90.50 406 MET A C 1
ATOM 3300 O O . MET A 1 406 ? -39.085 -7.988 36.179 1.00 90.50 406 MET A O 1
ATOM 3304 N N . GLY A 1 407 ? -38.912 -7.941 33.927 1.00 88.38 407 GLY A N 1
ATOM 3305 C CA . GLY A 1 407 ? -40.308 -8.252 33.622 1.00 88.38 407 GLY A CA 1
ATOM 3306 C C . GLY A 1 407 ? -40.664 -9.743 33.659 1.00 88.38 407 GLY A C 1
ATOM 3307 O O . GLY A 1 407 ? -41.850 -10.066 33.637 1.00 88.38 407 GLY A O 1
ATOM 3308 N N . GLN A 1 408 ? -39.680 -10.645 33.736 1.00 93.44 408 GLN A N 1
ATOM 3309 C CA . GLN A 1 408 ? -39.894 -12.091 33.603 1.00 93.44 408 GLN A CA 1
ATOM 3310 C C . GLN A 1 408 ? -40.401 -12.761 34.896 1.00 93.44 408 GLN A C 1
ATOM 3312 O O . GLN A 1 408 ? -40.116 -12.328 36.018 1.00 93.44 408 GLN A O 1
ATOM 3317 N N . ASP A 1 409 ? -41.119 -13.879 34.757 1.00 94.06 409 ASP A N 1
ATOM 3318 C CA . ASP A 1 409 ? -41.787 -14.555 35.883 1.00 94.06 409 ASP A CA 1
ATOM 3319 C C . ASP A 1 409 ? -40.820 -15.140 36.924 1.00 94.06 409 ASP A C 1
ATOM 3321 O O . ASP A 1 409 ? -41.130 -15.186 38.121 1.00 94.06 409 ASP A O 1
ATOM 3325 N N . PHE A 1 410 ? -39.602 -15.514 36.520 1.00 92.50 410 PHE A N 1
ATOM 3326 C CA . PHE A 1 410 ? -38.591 -15.992 37.466 1.00 92.50 410 PHE A CA 1
ATOM 3327 C C . PHE A 1 410 ? -38.129 -14.880 38.428 1.00 92.50 410 PHE A C 1
ATOM 3329 O O . PHE A 1 410 ? -37.800 -15.161 39.584 1.00 92.50 410 PHE A O 1
ATOM 3336 N N . ILE A 1 411 ? -38.158 -13.612 37.994 1.00 94.25 411 ILE A N 1
ATOM 3337 C CA . ILE A 1 411 ? -37.868 -12.449 38.843 1.00 94.25 411 ILE A CA 1
ATOM 3338 C C . ILE A 1 411 ? -39.012 -12.206 39.828 1.00 94.25 411 ILE A C 1
ATOM 3340 O O . ILE A 1 411 ? -38.764 -11.969 41.012 1.00 94.25 411 ILE A O 1
ATOM 3344 N N . ARG A 1 412 ? -40.269 -12.330 39.381 1.00 92.31 412 ARG A N 1
ATOM 3345 C CA . ARG A 1 412 ? -41.443 -12.255 40.271 1.00 92.31 412 ARG A CA 1
ATOM 3346 C C . ARG A 1 412 ? -41.391 -13.335 41.348 1.00 92.31 412 ARG A C 1
ATOM 3348 O O . ARG A 1 412 ? -41.586 -13.039 42.523 1.00 92.31 412 ARG A O 1
ATOM 3355 N N . THR A 1 413 ? -41.022 -14.554 40.963 1.00 94.19 413 THR A N 1
ATOM 3356 C CA . THR A 1 413 ? -40.828 -15.677 41.890 1.00 94.19 413 THR A CA 1
ATOM 3357 C C . THR A 1 413 ? -39.704 -15.395 42.891 1.00 94.19 413 THR A C 1
ATOM 3359 O O . THR A 1 413 ? -39.847 -15.671 44.080 1.00 94.19 413 THR A O 1
ATOM 3362 N N . ALA A 1 414 ? -38.589 -14.808 42.444 1.00 92.81 414 ALA A N 1
ATOM 3363 C CA . ALA A 1 414 ? -37.493 -14.408 43.327 1.00 92.81 414 ALA A CA 1
ATOM 3364 C C . ALA A 1 414 ? -37.945 -13.375 44.378 1.00 92.81 414 ALA A C 1
ATOM 3366 O O . ALA A 1 414 ? -37.604 -13.517 45.553 1.00 92.81 414 ALA A O 1
ATOM 3367 N N . ARG A 1 415 ? -38.761 -12.387 43.981 1.00 93.69 415 ARG A N 1
ATOM 3368 C CA . ARG A 1 415 ? -39.367 -11.413 44.907 1.00 93.69 415 ARG A CA 1
ATOM 3369 C C . ARG A 1 415 ? -40.353 -12.071 45.876 1.00 93.69 415 ARG A C 1
ATOM 3371 O O . ARG A 1 415 ? -40.285 -11.802 47.069 1.00 93.69 415 ARG A O 1
ATOM 3378 N N . ALA A 1 416 ? -41.205 -12.982 45.397 1.00 94.56 416 ALA A N 1
ATOM 3379 C CA . ALA A 1 416 ? -42.159 -13.720 46.233 1.00 94.56 416 ALA A CA 1
ATOM 3380 C C . ALA A 1 416 ? -41.472 -14.598 47.297 1.00 94.56 416 ALA A C 1
ATOM 3382 O O . ALA A 1 416 ? -42.007 -14.786 48.384 1.00 94.56 416 ALA A O 1
ATOM 3383 N N . LYS A 1 417 ? -40.248 -15.073 47.027 1.00 94.62 417 LYS A N 1
ATOM 3384 C CA . LYS A 1 417 ? -39.392 -15.772 48.004 1.00 94.62 417 LYS A CA 1
ATOM 3385 C C . LYS A 1 417 ? -38.762 -14.849 49.064 1.00 94.62 417 LYS A C 1
ATOM 3387 O O . LYS A 1 417 ? -37.943 -15.314 49.851 1.00 94.62 417 LYS A O 1
ATOM 3392 N N . GLY A 1 418 ? -39.087 -13.554 49.074 1.00 93.19 418 GLY A N 1
ATOM 3393 C CA . GLY A 1 418 ? -38.581 -12.584 50.050 1.00 93.19 418 GLY A CA 1
ATOM 3394 C C . GLY A 1 418 ? -37.147 -12.108 49.793 1.00 93.19 418 GLY A C 1
ATOM 3395 O O . GLY A 1 418 ? -36.506 -11.560 50.691 1.00 93.19 418 GLY A O 1
ATOM 3396 N N . LEU A 1 419 ? -36.597 -12.313 48.589 1.00 93.19 419 LEU A N 1
ATOM 3397 C CA . LEU A 1 419 ? -35.263 -11.807 48.259 1.00 93.19 419 LEU A CA 1
ATOM 3398 C C . LEU A 1 419 ? -35.279 -10.277 48.159 1.00 93.19 419 LEU A C 1
ATOM 3400 O O . LEU A 1 419 ? -36.077 -9.699 47.428 1.00 93.19 419 LEU A O 1
ATOM 3404 N N . GLY A 1 420 ? -34.343 -9.625 48.852 1.00 91.88 420 GLY A N 1
ATOM 3405 C CA . GLY A 1 420 ? -34.184 -8.173 48.776 1.00 91.88 420 GLY A CA 1
ATOM 3406 C C . GLY A 1 420 ? -33.843 -7.690 47.362 1.00 91.88 420 GLY A C 1
ATOM 3407 O O . GLY A 1 420 ? -33.100 -8.346 46.628 1.00 91.88 420 GLY A O 1
ATOM 3408 N N . GLU A 1 421 ? -34.323 -6.501 47.007 1.00 88.88 421 GLU A N 1
ATOM 3409 C CA . GLU A 1 421 ? -34.296 -5.991 45.630 1.00 88.88 421 GLU A CA 1
ATOM 3410 C C . GLU A 1 421 ? -32.874 -5.883 45.043 1.00 88.88 421 GLU A C 1
ATOM 3412 O O . GLU A 1 421 ? -32.645 -6.245 43.893 1.00 88.88 421 GLU A O 1
ATOM 3417 N N . LYS A 1 422 ? -31.865 -5.532 45.857 1.00 88.44 422 LYS A N 1
ATOM 3418 C CA . LYS A 1 422 ? -30.450 -5.557 45.430 1.00 88.44 422 LYS A CA 1
ATOM 3419 C C . LYS A 1 422 ? -29.994 -6.950 44.975 1.00 88.44 422 LYS A C 1
ATOM 3421 O O . LYS A 1 422 ? -29.264 -7.059 43.993 1.00 88.44 422 LYS A O 1
ATOM 3426 N N . LYS A 1 423 ? -30.415 -8.016 45.674 1.00 90.81 423 LYS A N 1
ATOM 3427 C CA . LYS A 1 423 ? -30.093 -9.404 45.294 1.00 90.81 423 LYS A CA 1
ATOM 3428 C C . LYS A 1 423 ? -30.843 -9.800 44.025 1.00 90.81 423 LYS A C 1
ATOM 3430 O O . LYS A 1 423 ? -30.250 -10.439 43.163 1.00 90.81 423 LYS A O 1
ATOM 3435 N N . VAL A 1 424 ? -32.105 -9.399 43.883 1.00 91.62 424 VAL A N 1
ATOM 3436 C CA . VAL A 1 424 ? -32.892 -9.647 42.665 1.00 91.62 424 VAL A CA 1
ATOM 3437 C C . VAL A 1 424 ? -32.218 -9.000 41.449 1.00 91.62 424 VAL A C 1
ATOM 3439 O O . VAL A 1 424 ? -31.963 -9.684 40.462 1.00 91.62 424 VAL A O 1
ATOM 3442 N N . VAL A 1 425 ? -31.821 -7.730 41.552 1.00 90.00 425 VAL A N 1
ATOM 3443 C CA . VAL A 1 425 ? -31.182 -6.980 40.460 1.00 90.00 425 VAL A CA 1
ATOM 3444 C C . VAL A 1 425 ? -29.786 -7.520 40.125 1.00 90.00 425 VAL A C 1
ATOM 3446 O O . VAL A 1 425 ? -29.534 -7.891 38.982 1.00 90.00 425 VAL A O 1
ATOM 3449 N N . LEU A 1 426 ? -28.876 -7.611 41.102 1.00 89.00 426 LEU A N 1
ATOM 3450 C CA . LEU A 1 426 ? -27.468 -7.942 40.830 1.00 89.00 426 LEU A CA 1
ATOM 3451 C C . LEU A 1 426 ? -27.212 -9.437 40.599 1.00 89.00 426 LEU A C 1
ATOM 3453 O O . LEU A 1 426 ? -26.281 -9.785 39.879 1.00 89.00 426 LEU A O 1
ATOM 3457 N N . LYS A 1 427 ? -28.000 -10.334 41.208 1.00 87.88 427 LYS A N 1
ATOM 3458 C CA . LYS A 1 427 ? -27.767 -11.786 41.112 1.00 87.88 427 LYS A CA 1
ATOM 3459 C C . LYS A 1 427 ? -28.669 -12.466 40.086 1.00 87.88 427 LYS A C 1
ATOM 3461 O O . LYS A 1 427 ? -28.205 -13.365 39.388 1.00 87.88 427 LYS A O 1
ATOM 3466 N N . HIS A 1 428 ? -29.943 -12.078 40.017 1.00 89.56 428 HIS A N 1
ATOM 3467 C CA . HIS A 1 428 ? -30.922 -12.747 39.159 1.00 89.56 428 HIS A CA 1
ATOM 3468 C C . HIS A 1 428 ? -31.128 -12.012 37.834 1.00 89.56 428 HIS A C 1
ATOM 3470 O O . HIS A 1 428 ? -31.062 -12.653 36.792 1.00 89.56 428 HIS A O 1
ATOM 3476 N N . ALA A 1 429 ? -31.324 -10.693 37.844 1.00 89.44 429 ALA A N 1
ATOM 3477 C CA . ALA A 1 429 ? -31.555 -9.948 36.609 1.00 89.44 429 ALA A CA 1
ATOM 3478 C C . ALA A 1 429 ? -30.261 -9.752 35.802 1.00 89.44 429 ALA A C 1
ATOM 3480 O O . ALA A 1 429 ? -30.205 -10.166 34.648 1.00 89.44 429 ALA A O 1
ATOM 3481 N N . LEU A 1 430 ? -29.191 -9.236 36.422 1.00 89.31 430 LEU A N 1
ATOM 3482 C CA . LEU A 1 430 ? -27.933 -8.931 35.728 1.00 89.31 430 LEU A CA 1
ATOM 3483 C C . LEU A 1 430 ? -27.356 -10.140 34.986 1.00 89.31 430 LEU A C 1
ATOM 3485 O O . LEU A 1 430 ? -27.061 -10.056 33.798 1.00 89.31 430 LEU A O 1
ATOM 3489 N N . ARG A 1 431 ? -27.245 -11.287 35.664 1.00 86.44 431 ARG A N 1
ATOM 3490 C CA . ARG A 1 431 ? -26.675 -12.504 35.070 1.00 86.44 431 ARG A CA 1
ATOM 3491 C C . ARG A 1 431 ? -27.424 -12.954 33.814 1.00 86.44 431 ARG A C 1
ATOM 3493 O O . ARG A 1 431 ? -26.785 -13.437 32.891 1.00 86.44 431 ARG A O 1
ATOM 3500 N N . ASN A 1 432 ? -28.747 -12.803 33.794 1.00 85.00 432 ASN A N 1
ATOM 3501 C CA . ASN A 1 432 ? -29.571 -13.192 32.651 1.00 85.00 432 ASN A CA 1
ATOM 3502 C C . ASN A 1 432 ? -29.660 -12.092 31.586 1.00 85.00 432 ASN A C 1
ATOM 3504 O O . ASN A 1 432 ? -29.913 -12.407 30.439 1.00 85.00 432 ASN A O 1
ATOM 3508 N N . SER A 1 433 ? -29.419 -10.825 31.939 1.00 83.00 433 SER A N 1
ATOM 3509 C CA . SER A 1 433 ? -29.380 -9.711 30.975 1.00 83.00 433 SER A CA 1
ATOM 3510 C C . SER A 1 433 ? -28.090 -9.640 30.150 1.00 83.00 433 SER A C 1
ATOM 3512 O O . SER A 1 433 ? -28.015 -8.870 29.198 1.00 83.00 433 SER A O 1
ATOM 3514 N N . LEU A 1 434 ? -27.061 -10.391 30.558 1.00 77.69 434 LEU A N 1
ATOM 3515 C CA . LEU A 1 434 ? -25.778 -10.516 29.857 1.00 77.69 434 LEU A CA 1
ATOM 3516 C C . LEU A 1 434 ? -25.748 -11.702 28.876 1.00 77.69 434 LEU A C 1
ATOM 3518 O O . LEU A 1 434 ? -24.769 -11.841 28.142 1.00 77.69 434 LEU A O 1
ATOM 3522 N N . LEU A 1 435 ? -26.768 -12.568 28.924 1.00 66.38 435 LEU A N 1
ATOM 3523 C CA . LEU A 1 435 ? -26.993 -13.688 28.007 1.00 66.38 435 LEU A CA 1
ATOM 3524 C C . LEU A 1 435 ? -27.859 -13.214 26.841 1.00 66.38 435 LEU A C 1
ATOM 3526 O O . LEU A 1 435 ? -27.586 -13.678 25.712 1.00 66.38 435 LEU A O 1
#